Protein AF-A0A972DSK7-F1 (afdb_monomer)

Structure (mmCIF, N/CA/C/O backbone):
data_AF-A0A972DSK7-F1
#
_entry.id   AF-A0A972DSK7-F1
#
loop_
_atom_site.group_PDB
_atom_site.id
_atom_site.type_symbol
_atom_site.label_atom_id
_atom_site.label_alt_id
_atom_site.label_comp_id
_atom_site.label_asym_id
_atom_site.label_entity_id
_atom_site.label_seq_id
_atom_site.pdbx_PDB_ins_code
_atom_site.Cartn_x
_atom_site.Cartn_y
_atom_site.Cartn_z
_atom_site.occupancy
_atom_site.B_iso_or_equiv
_atom_site.auth_seq_id
_atom_site.auth_comp_id
_atom_site.auth_asym_id
_atom_site.auth_atom_id
_atom_site.pdbx_PDB_model_num
ATOM 1 N N . HIS A 1 1 ? 30.046 -10.343 -6.460 1.00 49.72 1 HIS A N 1
ATOM 2 C CA . HIS A 1 1 ? 28.704 -9.731 -6.391 1.00 49.72 1 HIS A CA 1
ATOM 3 C C . HIS A 1 1 ? 28.428 -9.080 -7.738 1.00 49.72 1 HIS A C 1
ATOM 5 O O . HIS A 1 1 ? 29.176 -8.184 -8.114 1.00 49.72 1 HIS A O 1
ATOM 11 N N . ALA A 1 2 ? 27.423 -9.546 -8.483 1.00 57.59 2 ALA A N 1
ATOM 12 C CA . ALA A 1 2 ? 27.116 -9.082 -9.843 1.00 57.59 2 ALA A CA 1
ATOM 13 C C . ALA A 1 2 ? 27.020 -7.547 -9.968 1.00 57.59 2 ALA A C 1
ATOM 15 O O . ALA A 1 2 ? 27.530 -6.970 -10.921 1.00 57.59 2 ALA A O 1
ATOM 16 N N . GLY A 1 3 ? 26.475 -6.870 -8.948 1.00 61.34 3 GLY A N 1
ATOM 17 C CA . GLY A 1 3 ? 26.401 -5.401 -8.910 1.00 61.34 3 GLY A CA 1
ATOM 18 C C . GLY A 1 3 ? 27.746 -4.663 -9.021 1.00 61.34 3 GLY A C 1
ATOM 19 O O . GLY A 1 3 ? 27.781 -3.555 -9.540 1.00 61.34 3 GLY A O 1
ATOM 20 N N . THR A 1 4 ? 28.875 -5.263 -8.619 1.00 62.03 4 THR A N 1
ATOM 21 C CA . THR A 1 4 ? 30.201 -4.636 -8.796 1.00 62.03 4 THR A CA 1
ATOM 22 C C . THR A 1 4 ? 30.600 -4.560 -10.271 1.00 62.03 4 THR A C 1
ATOM 24 O O . THR A 1 4 ? 31.231 -3.587 -10.669 1.00 62.03 4 THR A O 1
ATOM 27 N N . LEU A 1 5 ? 30.204 -5.546 -11.086 1.00 64.88 5 LEU A N 1
ATOM 28 C CA . LEU A 1 5 ? 30.505 -5.581 -12.522 1.00 64.88 5 LEU A CA 1
ATOM 29 C C . LEU A 1 5 ? 29.736 -4.507 -13.296 1.00 64.88 5 LEU A C 1
ATOM 31 O O . LEU A 1 5 ? 30.242 -3.991 -14.284 1.00 64.88 5 LEU A O 1
ATOM 35 N N . THR A 1 6 ? 28.541 -4.145 -12.829 1.00 68.75 6 THR A N 1
ATOM 36 C CA . THR A 1 6 ? 27.709 -3.106 -13.451 1.00 68.75 6 THR A CA 1
ATOM 37 C C . THR A 1 6 ? 27.784 -1.758 -12.730 1.00 68.75 6 THR A C 1
ATOM 39 O O . THR A 1 6 ? 27.100 -0.818 -13.120 1.00 68.75 6 THR A O 1
ATOM 42 N N . GLY A 1 7 ? 28.603 -1.638 -11.677 1.00 75.50 7 GLY A N 1
ATOM 43 C CA . GLY A 1 7 ? 28.741 -0.411 -10.885 1.00 75.50 7 GLY A CA 1
ATOM 44 C C . GLY A 1 7 ? 27.489 -0.029 -10.085 1.00 75.50 7 GLY A C 1
ATOM 45 O O . GLY A 1 7 ? 27.352 1.126 -9.685 1.00 75.50 7 GLY A O 1
ATOM 46 N N . ARG A 1 8 ? 26.574 -0.977 -9.846 1.00 83.06 8 ARG A N 1
ATOM 47 C CA . ARG A 1 8 ? 25.266 -0.736 -9.224 1.00 83.06 8 ARG A CA 1
ATOM 48 C C . ARG A 1 8 ? 25.132 -1.346 -7.837 1.00 83.06 8 ARG A C 1
ATOM 50 O O . ARG A 1 8 ? 25.719 -2.373 -7.495 1.00 83.06 8 ARG A O 1
ATOM 57 N N . SER A 1 9 ? 24.300 -0.704 -7.023 1.00 83.00 9 SER A N 1
ATOM 58 C CA . SER A 1 9 ? 23.981 -1.129 -5.661 1.00 83.00 9 SER A CA 1
ATOM 59 C C . SER A 1 9 ? 22.572 -1.710 -5.630 1.00 83.00 9 SER A C 1
ATOM 61 O O . SER A 1 9 ? 21.598 -0.965 -5.656 1.00 83.00 9 SER A O 1
ATOM 63 N N . HIS A 1 10 ? 22.470 -3.039 -5.555 1.00 84.00 10 HIS A N 1
ATOM 64 C CA . HIS A 1 10 ? 21.186 -3.748 -5.597 1.00 84.00 10 HIS A CA 1
ATOM 65 C C . HIS A 1 10 ? 20.206 -3.266 -4.513 1.00 84.00 10 HIS A C 1
ATOM 67 O O . HIS A 1 10 ? 19.062 -2.953 -4.819 1.00 84.00 10 HIS A O 1
ATOM 73 N N . SER A 1 11 ? 20.676 -3.083 -3.275 1.00 88.00 11 SER A N 1
ATOM 74 C CA . SER A 1 11 ? 19.849 -2.558 -2.179 1.00 88.00 11 SER A CA 1
ATOM 75 C C . SER A 1 11 ? 19.320 -1.142 -2.435 1.00 88.00 11 SER A C 1
ATOM 77 O O . SER A 1 11 ? 18.182 -0.841 -2.093 1.00 88.00 11 SER A O 1
ATOM 79 N N . ARG A 1 12 ? 20.110 -0.266 -3.073 1.00 91.38 12 ARG A N 1
ATOM 80 C CA . ARG A 1 12 ? 19.652 1.084 -3.444 1.00 91.38 12 ARG A CA 1
ATOM 81 C C . ARG A 1 12 ? 18.672 1.066 -4.614 1.00 91.38 12 ARG A C 1
ATOM 83 O O . ARG A 1 12 ? 17.766 1.888 -4.647 1.00 91.38 12 ARG A O 1
ATOM 90 N N . ALA A 1 13 ? 18.827 0.129 -5.547 1.00 92.44 13 ALA A N 1
ATOM 91 C CA . ALA A 1 13 ? 17.866 -0.077 -6.627 1.00 92.44 13 ALA A CA 1
ATOM 92 C C . ALA A 1 13 ? 16.514 -0.569 -6.087 1.00 92.44 13 ALA A C 1
ATOM 94 O O . ALA A 1 13 ? 15.471 -0.046 -6.471 1.00 92.44 13 ALA A O 1
ATOM 95 N N . GLN A 1 14 ? 16.538 -1.532 -5.156 1.00 93.19 14 GLN A N 1
ATOM 96 C CA . GLN A 1 14 ? 15.344 -2.010 -4.453 1.00 93.19 14 GLN A CA 1
ATOM 97 C C . GLN A 1 14 ? 14.635 -0.861 -3.741 1.00 93.19 14 GLN A C 1
ATOM 99 O O . GLN A 1 14 ? 13.432 -0.694 -3.916 1.00 93.19 14 GLN A O 1
ATOM 104 N N . LEU A 1 15 ? 15.389 -0.039 -3.004 1.00 92.81 15 LEU A N 1
ATOM 105 C CA . LEU A 1 15 ? 14.838 1.120 -2.310 1.00 92.81 15 LEU A CA 1
ATOM 106 C C . LEU A 1 15 ? 14.236 2.144 -3.285 1.00 92.81 15 LEU A C 1
ATOM 108 O O . LEU A 1 15 ? 13.128 2.604 -3.052 1.00 92.81 15 LEU A O 1
ATOM 112 N N . GLY A 1 16 ? 14.900 2.429 -4.411 1.00 94.31 16 GLY A N 1
ATOM 113 C CA . GLY A 1 16 ? 14.377 3.348 -5.427 1.00 94.31 16 GLY A CA 1
ATOM 114 C C . GLY A 1 16 ? 13.043 2.895 -6.032 1.00 94.31 16 GLY A C 1
ATOM 115 O O . GLY A 1 16 ? 12.134 3.709 -6.184 1.00 94.31 16 GLY A O 1
ATOM 116 N N . PHE A 1 17 ? 12.882 1.600 -6.336 1.00 95.62 17 PHE A N 1
ATOM 117 C CA . PHE A 1 17 ? 11.584 1.074 -6.778 1.00 95.62 17 PHE A CA 1
ATOM 118 C C . PHE A 1 17 ? 10.546 1.055 -5.653 1.00 95.62 17 PHE A C 1
ATOM 120 O O . PHE A 1 17 ? 9.409 1.448 -5.901 1.00 95.62 17 PHE A O 1
ATOM 127 N N . ALA A 1 18 ? 10.917 0.628 -4.441 1.00 94.31 18 ALA A N 1
ATOM 128 C CA . ALA A 1 18 ? 10.025 0.634 -3.280 1.00 94.31 18 ALA A CA 1
ATOM 129 C C . ALA A 1 18 ? 9.440 2.032 -3.056 1.00 94.31 18 ALA A C 1
ATOM 131 O O . ALA A 1 18 ? 8.224 2.202 -3.019 1.00 94.31 18 ALA A O 1
ATOM 132 N N . ARG A 1 19 ? 10.311 3.043 -3.049 1.00 93.19 19 ARG A N 1
ATOM 133 C CA . ARG A 1 19 ? 9.940 4.440 -2.874 1.00 93.19 19 ARG A CA 1
ATOM 134 C C . ARG A 1 19 ? 9.023 4.961 -3.971 1.00 93.19 19 ARG A C 1
ATOM 136 O O . ARG A 1 19 ? 8.022 5.608 -3.688 1.00 93.19 19 ARG A O 1
ATOM 143 N N . LEU A 1 20 ? 9.340 4.649 -5.227 1.00 94.69 20 LEU A N 1
ATOM 144 C CA . LEU A 1 20 ? 8.497 5.007 -6.365 1.00 94.69 20 LEU A CA 1
ATOM 145 C C . LEU A 1 20 ? 7.093 4.390 -6.250 1.00 94.69 20 LEU A C 1
ATOM 147 O O . LEU A 1 20 ? 6.109 5.048 -6.575 1.00 94.69 20 LEU A O 1
ATOM 151 N N . VAL A 1 21 ? 6.990 3.136 -5.803 1.00 95.25 21 VAL A N 1
ATOM 152 C CA . VAL A 1 21 ? 5.701 2.456 -5.596 1.00 95.25 21 VAL A CA 1
ATOM 153 C C . VAL A 1 21 ? 4.930 3.077 -4.427 1.00 95.25 21 VAL A C 1
ATOM 155 O O . VAL A 1 21 ? 3.733 3.331 -4.567 1.00 95.25 21 VAL A O 1
ATOM 158 N N . GLU A 1 22 ? 5.603 3.370 -3.313 1.00 93.25 22 GLU A N 1
ATOM 159 C CA . GLU A 1 22 ? 5.017 4.047 -2.148 1.00 93.25 22 GLU A CA 1
ATOM 160 C C . GLU A 1 22 ? 4.452 5.422 -2.522 1.00 93.25 22 GLU A C 1
ATOM 162 O O . GLU A 1 22 ? 3.292 5.704 -2.224 1.00 93.25 22 GLU A O 1
ATOM 167 N N . ASP A 1 23 ? 5.217 6.241 -3.253 1.00 91.88 23 ASP A N 1
ATOM 168 C CA . ASP A 1 23 ? 4.775 7.571 -3.690 1.00 91.88 23 ASP A CA 1
ATOM 169 C C . ASP A 1 23 ? 3.612 7.530 -4.692 1.00 91.88 23 ASP A C 1
ATOM 171 O O . ASP A 1 23 ? 2.922 8.528 -4.896 1.00 91.88 23 ASP A O 1
ATOM 175 N N . LEU A 1 24 ? 3.397 6.389 -5.349 1.00 93.44 24 LEU A N 1
ATOM 176 C CA . LEU A 1 24 ? 2.233 6.152 -6.200 1.00 93.44 24 LEU A CA 1
ATOM 177 C C . LEU A 1 24 ? 0.995 5.702 -5.406 1.00 93.44 24 LEU A C 1
ATOM 179 O O . LEU A 1 24 ? -0.043 5.430 -6.014 1.00 93.44 24 LEU A O 1
ATOM 183 N N . GLY A 1 25 ? 1.080 5.603 -4.074 1.00 93.56 25 GLY A N 1
ATOM 184 C CA . GLY A 1 25 ? -0.002 5.125 -3.210 1.00 93.56 25 GLY A CA 1
ATOM 185 C C . GLY A 1 25 ? -0.277 3.625 -3.366 1.00 93.56 25 GLY A C 1
ATOM 186 O O . GLY A 1 25 ? -1.419 3.175 -3.211 1.00 93.56 25 GLY A O 1
ATOM 187 N N . LEU A 1 26 ? 0.746 2.857 -3.746 1.00 95.12 26 LEU A N 1
ATOM 188 C CA . LEU A 1 26 ? 0.685 1.417 -3.980 1.00 95.12 26 LEU A CA 1
ATOM 189 C C . LEU A 1 26 ? 1.507 0.660 -2.927 1.00 95.12 26 LEU A C 1
ATOM 191 O O . LEU A 1 26 ? 2.359 1.223 -2.249 1.00 95.12 26 LEU A O 1
ATOM 195 N N . GLN A 1 27 ? 1.251 -0.642 -2.809 1.00 93.69 27 GLN A N 1
ATOM 196 C CA . GLN A 1 27 ? 2.003 -1.553 -1.944 1.00 93.69 27 GLN A CA 1
ATOM 197 C C . GLN A 1 27 ? 2.653 -2.647 -2.787 1.00 93.69 27 GLN A C 1
ATOM 199 O O . GLN A 1 27 ? 2.167 -2.982 -3.872 1.00 93.69 27 GLN A O 1
ATOM 204 N N . PHE A 1 28 ? 3.737 -3.211 -2.272 1.00 95.44 28 PHE A N 1
ATOM 205 C CA . PHE A 1 28 ? 4.497 -4.276 -2.909 1.00 95.44 28 PHE A CA 1
ATOM 206 C C . PHE A 1 28 ? 4.902 -5.324 -1.873 1.00 95.44 28 PHE A C 1
ATOM 208 O O . PHE A 1 28 ? 4.978 -5.032 -0.682 1.00 95.44 28 PHE A O 1
ATOM 215 N N . ASP A 1 29 ? 5.217 -6.519 -2.361 1.00 95.75 29 ASP A N 1
ATOM 216 C CA . ASP A 1 29 ? 5.905 -7.554 -1.597 1.00 95.75 29 ASP A CA 1
ATOM 217 C C . ASP A 1 29 ? 7.287 -7.788 -2.213 1.00 95.75 29 ASP A C 1
ATOM 219 O O . ASP A 1 29 ? 7.484 -7.604 -3.417 1.00 95.75 29 ASP A O 1
ATOM 223 N N . MET A 1 30 ? 8.247 -8.219 -1.396 1.00 95.25 30 MET A N 1
ATOM 224 C CA . MET A 1 30 ? 9.543 -8.686 -1.888 1.00 95.25 30 MET A CA 1
ATOM 225 C C . MET A 1 30 ? 9.510 -10.203 -2.044 1.00 95.25 30 MET A C 1
ATOM 227 O O . MET A 1 30 ? 9.147 -10.912 -1.105 1.00 95.25 30 MET A O 1
ATOM 231 N N . LEU A 1 31 ? 9.914 -10.688 -3.216 1.00 95.00 31 LEU A N 1
ATOM 232 C CA . LEU A 1 31 ? 10.009 -12.115 -3.509 1.00 95.00 31 LEU A CA 1
ATOM 233 C C . LEU A 1 31 ? 11.472 -12.550 -3.580 1.00 95.00 31 LEU A C 1
ATOM 235 O O . LEU A 1 31 ? 12.307 -11.832 -4.132 1.00 95.00 31 LEU A O 1
ATOM 239 N N . SER A 1 32 ? 11.773 -13.729 -3.036 1.00 93.56 32 SER A N 1
ATOM 240 C CA . SER A 1 32 ? 13.047 -14.409 -3.287 1.00 93.56 32 SER A CA 1
ATOM 241 C C . SER A 1 32 ? 13.016 -15.164 -4.618 1.00 93.56 32 SER A C 1
ATOM 243 O O . SER A 1 32 ? 11.944 -15.477 -5.145 1.00 93.56 32 SER A O 1
ATOM 245 N N . TYR A 1 33 ? 14.197 -15.505 -5.133 1.00 90.12 33 TYR A N 1
ATOM 246 C CA . TYR A 1 33 ? 14.364 -16.309 -6.346 1.00 90.12 33 TYR A CA 1
ATOM 247 C C . TYR A 1 33 ? 13.587 -17.632 -6.254 1.00 90.12 33 TYR A C 1
ATOM 249 O O . TYR A 1 33 ? 12.831 -17.981 -7.156 1.00 90.12 33 TYR A O 1
ATOM 257 N N . GLU A 1 34 ? 13.662 -18.317 -5.108 1.00 93.88 34 GLU A N 1
ATOM 258 C CA . GLU A 1 34 ? 12.965 -19.586 -4.878 1.00 93.88 34 GLU A CA 1
ATOM 259 C C . GLU A 1 34 ? 11.441 -19.417 -4.901 1.00 93.88 34 GLU A C 1
ATOM 261 O O . GLU A 1 34 ? 10.723 -20.302 -5.361 1.00 93.88 34 GLU A O 1
ATOM 266 N N . GLN A 1 35 ? 10.915 -18.288 -4.413 1.00 96.56 35 GLN A N 1
ATOM 267 C CA . GLN A 1 35 ? 9.477 -18.015 -4.477 1.00 9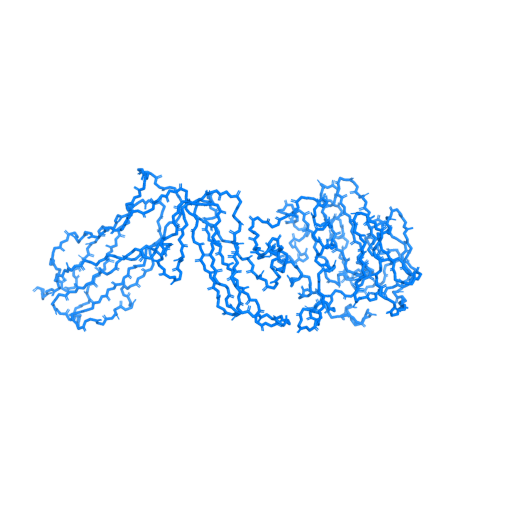6.56 35 GLN A CA 1
ATOM 268 C C . GLN A 1 35 ? 9.017 -17.765 -5.917 1.00 96.56 35 GLN A C 1
ATOM 270 O O . GLN A 1 35 ? 7.914 -18.179 -6.283 1.00 96.56 35 GLN A O 1
ATOM 275 N N . ILE A 1 36 ? 9.850 -17.115 -6.734 1.00 95.94 36 ILE A N 1
ATOM 276 C CA . ILE A 1 36 ? 9.580 -16.928 -8.163 1.00 95.94 36 ILE A CA 1
ATOM 277 C C . ILE A 1 36 ? 9.548 -18.288 -8.870 1.00 95.94 36 ILE A C 1
ATOM 279 O O . ILE A 1 36 ? 8.555 -18.596 -9.527 1.00 95.94 36 ILE A O 1
ATOM 283 N N . GLU A 1 37 ? 10.556 -19.135 -8.649 1.00 94.00 37 GLU A N 1
ATOM 284 C CA . GLU A 1 37 ? 10.632 -20.494 -9.210 1.00 94.00 37 GLU A CA 1
ATOM 285 C C . GLU A 1 37 ? 9.464 -21.393 -8.760 1.00 94.00 37 GLU A C 1
ATOM 287 O O . GLU A 1 37 ? 9.014 -22.265 -9.498 1.00 94.00 37 GLU A O 1
ATOM 292 N N . GLN A 1 38 ? 8.911 -21.155 -7.566 1.00 95.31 38 GLN A N 1
ATOM 293 C CA . GLN A 1 38 ? 7.720 -21.844 -7.047 1.00 95.31 38 GLN A CA 1
ATOM 294 C C . GLN A 1 38 ? 6.389 -21.277 -7.579 1.00 95.31 38 GLN A C 1
ATOM 296 O O . GLN A 1 38 ? 5.320 -21.641 -7.081 1.00 95.31 38 GLN A O 1
ATOM 301 N N . GLY A 1 39 ? 6.420 -20.369 -8.558 1.00 93.38 39 GLY A N 1
ATOM 302 C CA . GLY A 1 39 ? 5.227 -19.833 -9.216 1.00 93.38 39 GLY A CA 1
ATOM 303 C C . GLY A 1 39 ? 4.464 -18.784 -8.403 1.00 93.38 39 GLY A C 1
ATOM 304 O O . GLY A 1 39 ? 3.305 -18.487 -8.706 1.00 93.38 39 GLY A O 1
ATOM 305 N N . GLN A 1 40 ? 5.075 -18.181 -7.373 1.00 96.94 40 GLN A N 1
ATOM 306 C CA . GLN A 1 40 ? 4.382 -17.176 -6.553 1.00 96.94 40 GLN A CA 1
ATOM 307 C C . GLN A 1 40 ? 4.041 -15.888 -7.316 1.00 96.94 40 GLN A C 1
ATOM 309 O O . GLN A 1 40 ? 3.156 -15.150 -6.875 1.00 96.94 40 GLN A O 1
ATOM 314 N N . LEU A 1 41 ? 4.649 -15.658 -8.488 1.00 96.81 41 LEU A N 1
ATOM 315 C CA . LEU A 1 41 ? 4.297 -14.557 -9.392 1.00 96.81 41 LEU A CA 1
ATOM 316 C C . LEU A 1 41 ? 2.813 -14.554 -9.793 1.00 96.81 41 LEU A C 1
ATOM 318 O O . LEU A 1 41 ? 2.257 -13.483 -10.017 1.00 96.81 41 LEU A O 1
ATOM 322 N N . GLY A 1 42 ? 2.134 -15.708 -9.791 1.00 95.50 42 GLY A N 1
ATOM 323 C CA . GLY A 1 42 ? 0.703 -15.801 -10.115 1.00 95.50 42 GLY A CA 1
ATOM 324 C C . GLY A 1 42 ? -0.233 -15.030 -9.170 1.00 95.50 42 GLY A C 1
ATOM 325 O O . GLY A 1 42 ? -1.402 -14.833 -9.494 1.00 95.50 42 GLY A O 1
ATOM 326 N N . LYS A 1 43 ? 0.259 -14.572 -8.010 1.00 95.75 43 LYS A N 1
ATOM 327 C CA . LYS A 1 43 ? -0.487 -13.710 -7.074 1.00 95.75 43 LYS A CA 1
ATOM 328 C C . LYS A 1 43 ? -0.454 -12.228 -7.466 1.00 95.75 43 LYS A C 1
ATOM 330 O O . LYS A 1 43 ? -1.219 -11.436 -6.917 1.00 95.75 43 LYS A O 1
ATOM 335 N N . TYR A 1 44 ? 0.430 -11.847 -8.385 1.00 97.81 44 TYR A N 1
ATOM 336 C CA . TYR A 1 44 ? 0.737 -10.460 -8.712 1.00 97.81 44 TYR A CA 1
ATOM 337 C C . TYR A 1 44 ? 0.340 -10.127 -10.150 1.00 97.81 44 TYR A C 1
ATOM 339 O O . TYR A 1 44 ? 0.097 -10.994 -10.982 1.00 97.81 44 TYR A O 1
ATOM 347 N N . LYS A 1 45 ? 0.260 -8.828 -10.443 1.00 98.19 45 LYS A N 1
ATOM 348 C CA . LYS A 1 45 ? 0.049 -8.309 -11.805 1.00 98.19 45 LYS A CA 1
ATOM 349 C C . LYS A 1 45 ? 1.311 -7.711 -12.418 1.00 98.19 45 LYS A C 1
ATOM 351 O O . LYS A 1 45 ? 1.400 -7.612 -13.638 1.00 98.19 45 LYS A O 1
ATOM 356 N N . ALA A 1 46 ? 2.268 -7.311 -11.583 1.00 98.50 46 ALA A N 1
ATOM 357 C CA . ALA A 1 46 ? 3.536 -6.756 -12.022 1.00 98.50 46 ALA A CA 1
ATOM 358 C C . ALA A 1 46 ? 4.700 -7.271 -11.166 1.00 98.50 46 ALA A C 1
ATOM 360 O O . ALA A 1 46 ? 4.530 -7.499 -9.970 1.00 98.50 46 ALA A O 1
ATOM 361 N N . LEU A 1 47 ? 5.867 -7.405 -11.792 1.00 98.44 47 LEU A N 1
ATOM 362 C CA . LEU A 1 47 ? 7.157 -7.701 -11.179 1.00 98.44 47 LEU A CA 1
ATOM 363 C C . LEU A 1 47 ? 8.120 -6.550 -11.488 1.00 98.44 47 LEU A C 1
ATOM 365 O O . LEU A 1 47 ? 8.309 -6.188 -12.650 1.00 98.44 47 LEU A O 1
ATOM 369 N N . LEU A 1 48 ? 8.745 -5.993 -10.453 1.00 97.94 48 LEU A N 1
ATOM 370 C CA . LEU A 1 48 ? 9.815 -5.007 -10.586 1.00 97.94 48 LEU A CA 1
ATOM 371 C C . LEU A 1 48 ? 11.157 -5.700 -10.333 1.00 97.94 48 LEU A C 1
ATOM 373 O O . LEU A 1 48 ? 11.307 -6.404 -9.338 1.00 97.94 48 LEU A O 1
ATOM 377 N N . MET A 1 49 ? 12.125 -5.495 -11.223 1.00 96.44 49 MET A N 1
ATOM 378 C CA . MET A 1 49 ? 13.439 -6.142 -11.215 1.00 96.44 49 MET A CA 1
ATOM 379 C C . MET A 1 49 ? 14.552 -5.104 -10.960 1.00 96.44 49 MET A C 1
ATOM 381 O O . MET A 1 49 ? 15.225 -4.680 -11.905 1.00 96.44 49 MET A O 1
ATOM 385 N N . PRO A 1 50 ? 14.737 -4.641 -9.704 1.00 93.88 50 PRO A N 1
ATOM 386 C CA . PRO A 1 50 ? 15.783 -3.686 -9.329 1.00 93.88 50 PRO A CA 1
ATOM 387 C C . PRO A 1 50 ? 17.179 -4.276 -9.525 1.00 93.88 50 PRO A C 1
ATOM 389 O O . PRO A 1 50 ? 17.619 -5.108 -8.731 1.00 93.88 50 PRO A O 1
ATOM 392 N N . ALA A 1 51 ? 17.925 -3.807 -10.524 1.00 92.38 51 ALA A N 1
ATOM 393 C CA . ALA A 1 51 ? 19.301 -4.231 -10.774 1.00 92.38 51 ALA A CA 1
ATOM 394 C C . ALA A 1 51 ? 19.480 -5.767 -10.793 1.00 92.38 51 ALA A C 1
ATOM 396 O O . ALA A 1 51 ? 20.500 -6.278 -10.319 1.00 92.38 51 ALA A O 1
ATOM 397 N N . SER A 1 52 ? 18.485 -6.503 -11.302 1.00 91.56 52 SER A N 1
ATOM 398 C CA . SER A 1 52 ? 18.483 -7.972 -11.379 1.00 91.56 52 SER A CA 1
ATOM 399 C C . SER A 1 52 ? 19.344 -8.462 -12.546 1.00 91.56 52 SER A C 1
ATOM 401 O O . SER A 1 52 ? 18.851 -8.959 -13.557 1.00 91.56 52 SER A O 1
ATOM 403 N N . THR A 1 53 ? 20.656 -8.261 -12.435 1.00 89.31 53 THR A N 1
ATOM 404 C CA . THR A 1 53 ? 21.615 -8.564 -13.506 1.00 89.31 53 THR A CA 1
ATOM 405 C C . THR A 1 53 ? 21.968 -10.044 -13.600 1.00 89.31 53 THR A C 1
ATOM 407 O O . THR A 1 53 ? 22.309 -10.495 -14.687 1.00 89.31 53 THR A O 1
ATOM 410 N N . ALA A 1 54 ? 21.875 -10.790 -12.497 1.00 90.69 54 ALA A N 1
ATOM 411 C CA . ALA A 1 54 ? 22.039 -12.241 -12.460 1.00 90.69 54 ALA A CA 1
ATOM 412 C C . ALA A 1 54 ? 20.680 -12.908 -12.227 1.00 90.69 54 ALA A C 1
ATOM 414 O O . ALA A 1 54 ? 20.000 -12.549 -11.266 1.00 90.69 54 ALA A O 1
ATOM 415 N N . VAL A 1 55 ? 20.300 -13.831 -13.112 1.00 92.12 55 VAL A N 1
ATOM 416 C CA . VAL A 1 55 ? 19.009 -14.541 -13.104 1.00 92.12 55 VAL A CA 1
ATOM 417 C C . VAL A 1 55 ? 19.273 -16.017 -13.408 1.00 92.12 55 VAL A C 1
ATOM 419 O O . VAL A 1 55 ? 20.070 -16.323 -14.296 1.00 92.12 55 VAL A O 1
ATOM 422 N N . SER A 1 56 ? 18.637 -16.939 -12.681 1.00 93.12 56 SER A N 1
ATOM 423 C CA . SER A 1 56 ? 18.772 -18.378 -12.965 1.00 93.12 56 SER A CA 1
ATOM 424 C C . SER A 1 56 ? 17.958 -18.768 -14.214 1.00 93.12 56 SER A C 1
ATOM 426 O O . SER A 1 56 ? 16.964 -18.111 -14.532 1.00 93.12 56 SER A O 1
ATOM 428 N N . PRO A 1 57 ? 18.297 -19.853 -14.934 1.00 93.25 57 PRO A N 1
ATOM 429 C CA . PRO A 1 57 ? 17.450 -20.338 -16.026 1.00 93.25 57 PRO A CA 1
ATOM 430 C C . PRO A 1 57 ? 16.010 -20.660 -15.589 1.00 93.25 57 PRO A C 1
ATOM 432 O O . PRO A 1 57 ? 15.074 -20.411 -16.345 1.00 93.25 57 PRO A O 1
ATOM 435 N N . ALA A 1 58 ? 15.827 -21.178 -14.369 1.00 94.81 58 ALA A N 1
ATOM 436 C CA . ALA A 1 58 ? 14.509 -21.494 -13.821 1.00 94.81 58 ALA A CA 1
ATOM 437 C C . ALA A 1 58 ? 13.709 -20.225 -13.482 1.00 94.81 58 ALA A C 1
ATOM 439 O O . ALA A 1 58 ? 12.524 -20.138 -13.799 1.00 94.81 58 ALA A O 1
ATOM 440 N N . GLU A 1 59 ? 14.363 -19.214 -12.907 1.00 95.75 59 GLU A N 1
ATOM 441 C CA . GLU A 1 59 ? 13.765 -17.903 -12.660 1.00 95.75 59 GLU A CA 1
ATOM 442 C C . GLU A 1 59 ? 13.370 -17.224 -13.979 1.00 95.75 59 GLU A C 1
ATOM 444 O O . GLU A 1 59 ? 12.262 -16.702 -14.099 1.00 95.75 59 GLU A O 1
ATOM 449 N N . ALA A 1 60 ? 14.236 -17.276 -14.998 1.00 96.12 60 ALA A N 1
ATOM 450 C CA . ALA A 1 60 ? 13.944 -16.716 -16.313 1.00 96.12 60 ALA A CA 1
ATOM 451 C C . ALA A 1 60 ? 12.708 -17.366 -16.955 1.00 96.12 60 ALA A C 1
ATOM 453 O O . ALA A 1 60 ? 11.883 -16.655 -17.530 1.00 96.12 60 ALA A O 1
ATOM 454 N N . GLU A 1 61 ? 12.553 -18.686 -16.832 1.00 96.56 61 GLU A N 1
ATOM 455 C CA . GLU A 1 61 ? 11.372 -19.395 -17.331 1.00 96.56 61 GLU A CA 1
ATOM 456 C C . GLU A 1 61 ? 10.101 -18.990 -16.573 1.00 96.56 61 GLU A C 1
ATOM 458 O O . GLU A 1 61 ? 9.109 -18.614 -17.195 1.00 96.56 61 GLU A O 1
ATOM 463 N N . ALA A 1 62 ? 10.149 -18.931 -15.239 1.00 97.69 62 ALA A N 1
ATOM 464 C CA . ALA A 1 62 ? 9.015 -18.476 -14.431 1.00 97.69 62 ALA A CA 1
ATOM 465 C C . ALA A 1 62 ? 8.584 -17.033 -14.777 1.00 97.69 62 ALA A C 1
ATOM 467 O O . ALA A 1 62 ? 7.391 -16.718 -14.823 1.00 97.69 62 ALA A O 1
ATOM 468 N N . ILE A 1 63 ? 9.543 -16.145 -15.067 1.00 97.88 63 ILE A N 1
ATOM 469 C CA . ILE A 1 63 ? 9.271 -14.772 -15.517 1.00 97.88 63 ILE A CA 1
ATOM 470 C C . ILE A 1 63 ? 8.621 -14.766 -16.911 1.00 97.88 63 ILE A C 1
ATOM 472 O O . ILE A 1 63 ? 7.691 -13.987 -17.145 1.00 97.88 63 ILE A O 1
ATOM 476 N N . ARG A 1 64 ? 9.066 -15.629 -17.836 1.00 97.75 64 ARG A N 1
ATOM 477 C CA . ARG A 1 64 ? 8.454 -15.775 -19.170 1.00 97.75 64 ARG A CA 1
ATOM 478 C C . ARG A 1 64 ? 7.005 -16.230 -19.059 1.00 97.75 64 ARG A C 1
ATOM 480 O O . ARG A 1 64 ? 6.129 -15.552 -19.595 1.00 97.75 64 ARG A O 1
ATOM 487 N N . GLU A 1 65 ? 6.741 -17.293 -18.302 1.00 97.50 65 GLU A N 1
ATOM 488 C CA . GLU A 1 65 ? 5.385 -17.798 -18.058 1.00 97.50 65 GLU A CA 1
ATOM 489 C C . GLU A 1 65 ? 4.478 -16.718 -17.448 1.00 97.50 65 GLU A C 1
ATOM 491 O O . GLU A 1 65 ? 3.333 -16.529 -17.872 1.00 97.50 65 GLU A O 1
ATOM 496 N N . PHE A 1 66 ? 4.996 -15.948 -16.485 1.00 98.38 66 PHE A N 1
ATOM 497 C CA . PHE A 1 66 ? 4.270 -14.835 -15.880 1.00 98.38 66 PHE A CA 1
ATOM 498 C C . PHE A 1 66 ? 3.860 -13.776 -16.914 1.00 98.38 66 PHE A C 1
ATOM 500 O O . PHE A 1 66 ? 2.690 -13.381 -16.962 1.00 98.38 66 PHE A O 1
ATOM 507 N N . VAL A 1 67 ? 4.776 -13.351 -17.786 1.00 98.31 67 VAL A N 1
ATOM 508 C CA . VAL A 1 67 ? 4.471 -12.386 -18.854 1.00 98.31 67 VAL A CA 1
ATOM 509 C C . VAL A 1 67 ? 3.489 -12.974 -19.869 1.00 98.31 67 VAL A C 1
ATOM 511 O O . VAL A 1 67 ? 2.497 -12.329 -20.216 1.00 98.31 67 VAL A O 1
ATOM 514 N N . GLU A 1 68 ? 3.681 -14.220 -20.298 1.00 96.88 68 GLU A N 1
ATOM 515 C CA . GLU A 1 68 ? 2.761 -14.910 -21.210 1.00 96.88 68 GLU A CA 1
ATOM 516 C C . GLU A 1 68 ? 1.347 -15.043 -20.633 1.00 96.88 68 GLU A C 1
ATOM 518 O O . GLU A 1 68 ? 0.353 -14.958 -21.367 1.00 96.88 68 GLU A O 1
ATOM 523 N N . SER A 1 69 ? 1.239 -15.180 -19.309 1.00 96.19 69 SER A N 1
ATOM 524 C CA . SER A 1 69 ? -0.037 -15.225 -18.603 1.00 96.19 69 SER A CA 1
ATOM 525 C C . SER A 1 69 ? -0.782 -13.883 -18.593 1.00 96.19 69 SER A C 1
ATOM 527 O O . SER A 1 69 ? -2.009 -13.889 -18.475 1.00 96.19 69 SER A O 1
ATOM 529 N N . GLY A 1 70 ? -0.090 -12.763 -18.837 1.00 97.94 70 GLY A N 1
ATOM 530 C CA . GLY A 1 70 ? -0.645 -11.405 -18.827 1.00 97.94 70 GLY A CA 1
ATOM 531 C C . GLY A 1 70 ? 0.048 -10.438 -17.861 1.00 97.94 70 GLY A C 1
ATOM 532 O O . GLY A 1 70 ? -0.420 -9.311 -17.709 1.00 97.94 70 GLY A O 1
ATOM 533 N N . GLY A 1 71 ? 1.127 -10.866 -17.199 1.00 98.56 71 GLY A N 1
ATOM 534 C CA . GLY A 1 71 ? 1.885 -10.051 -16.253 1.00 98.56 71 GLY A CA 1
ATOM 535 C C . GLY A 1 71 ? 2.691 -8.923 -16.904 1.00 98.56 71 GLY A C 1
ATOM 536 O O . GLY A 1 71 ? 2.989 -8.942 -18.100 1.00 98.56 71 GLY A O 1
ATOM 537 N N . LEU A 1 72 ? 3.057 -7.934 -16.091 1.00 98.81 72 LEU A N 1
ATOM 538 C CA . LEU A 1 72 ? 3.979 -6.853 -16.444 1.00 98.81 72 LEU A CA 1
ATOM 539 C C . LEU A 1 72 ? 5.327 -7.059 -15.748 1.00 98.81 72 LEU A C 1
ATOM 541 O O . LEU A 1 72 ? 5.367 -7.183 -14.531 1.00 98.81 72 LEU A O 1
ATOM 545 N N . VAL A 1 73 ? 6.438 -7.018 -16.476 1.00 98.62 73 VAL A N 1
ATOM 546 C CA . VAL A 1 73 ? 7.782 -7.036 -15.878 1.00 98.62 73 VAL A CA 1
ATOM 547 C C . VAL A 1 73 ? 8.503 -5.734 -16.204 1.00 98.62 73 VAL A C 1
ATOM 549 O O . VAL A 1 73 ? 8.618 -5.370 -17.371 1.00 98.62 73 VAL A O 1
ATOM 552 N N . ILE A 1 74 ? 9.004 -5.030 -15.189 1.00 98.50 74 ILE A N 1
ATOM 553 C CA . ILE A 1 74 ? 9.791 -3.802 -15.356 1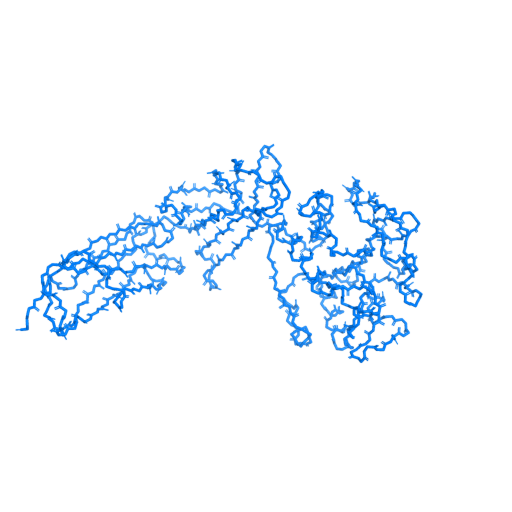.00 98.50 74 ILE A CA 1
ATOM 554 C C . ILE A 1 74 ? 11.184 -4.025 -14.778 1.00 98.50 74 ILE A C 1
ATOM 556 O O . ILE A 1 74 ? 11.330 -4.249 -13.581 1.00 98.50 74 ILE A O 1
ATOM 560 N N . ALA A 1 75 ? 12.207 -3.901 -15.613 1.00 97.12 75 ALA A N 1
ATOM 561 C CA . ALA A 1 75 ? 13.601 -3.862 -15.198 1.00 97.12 75 ALA A CA 1
ATOM 562 C C . ALA A 1 75 ? 14.168 -2.457 -15.392 1.00 97.12 75 ALA A C 1
ATOM 564 O O . ALA A 1 75 ? 13.831 -1.752 -16.345 1.00 97.12 75 ALA A O 1
ATOM 565 N N . ASP A 1 76 ? 15.059 -2.042 -14.501 1.00 93.75 76 ASP A N 1
ATOM 566 C CA . ASP A 1 76 ? 15.719 -0.744 -14.614 1.00 93.75 76 ASP A CA 1
ATOM 567 C C . ASP A 1 76 ? 16.936 -0.793 -15.560 1.00 93.75 76 ASP A C 1
ATOM 569 O O . ASP A 1 76 ? 17.076 0.072 -16.427 1.00 93.75 76 ASP A O 1
ATOM 573 N N . T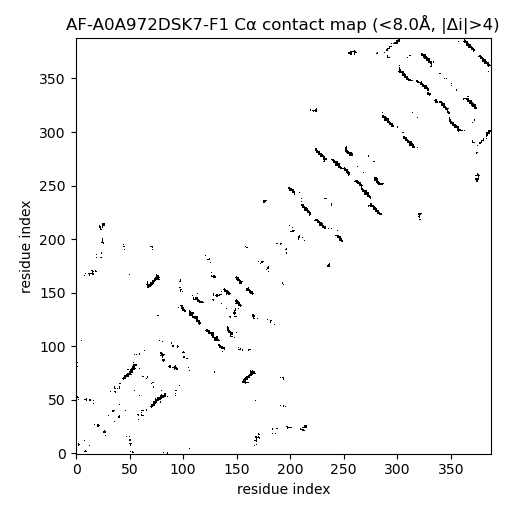HR A 1 77 ? 17.766 -1.842 -15.476 1.00 88.94 77 THR A N 1
ATOM 574 C CA . THR A 1 77 ? 18.964 -2.041 -16.312 1.00 88.94 77 THR A CA 1
ATOM 575 C C . THR A 1 77 ? 19.236 -3.515 -16.615 1.00 88.94 77 THR A C 1
ATOM 577 O O . THR A 1 77 ? 19.221 -4.317 -15.684 1.00 88.94 77 THR A O 1
ATOM 580 N N . ALA A 1 78 ? 19.588 -3.832 -17.869 1.00 83.62 78 ALA A N 1
ATOM 581 C CA . ALA A 1 78 ? 20.199 -5.095 -18.332 1.00 83.62 78 ALA A CA 1
ATOM 582 C C . ALA A 1 78 ? 19.820 -6.365 -17.521 1.00 83.62 78 ALA A C 1
ATOM 584 O O . ALA A 1 78 ? 20.700 -6.992 -16.917 1.00 83.62 78 ALA A O 1
ATOM 585 N N . PRO A 1 79 ? 18.521 -6.721 -17.446 1.00 89.75 79 PRO A N 1
ATOM 586 C CA . PRO A 1 79 ? 18.066 -7.851 -16.641 1.00 89.75 79 PRO A CA 1
ATOM 587 C C . PRO A 1 79 ? 18.577 -9.183 -17.206 1.00 89.75 79 PRO A C 1
ATOM 589 O O . PRO A 1 79 ? 18.425 -9.452 -18.394 1.00 89.75 79 PRO A O 1
ATOM 592 N N . GLY A 1 80 ? 19.149 -10.037 -16.352 1.00 90.25 80 GLY A N 1
ATOM 593 C CA . GLY A 1 80 ? 19.574 -11.392 -16.738 1.00 90.25 80 GLY A CA 1
ATOM 594 C C . GLY A 1 80 ? 20.761 -11.466 -17.711 1.00 90.25 80 GLY A C 1
ATOM 595 O O . GLY A 1 80 ? 20.869 -12.429 -18.470 1.00 90.25 80 GLY A O 1
ATOM 596 N N . ILE A 1 81 ? 21.647 -10.464 -17.706 1.00 89.81 81 ILE A N 1
ATOM 597 C CA . ILE A 1 81 ? 22.909 -10.483 -18.469 1.00 89.81 81 ILE A CA 1
ATOM 598 C C . ILE A 1 81 ? 23.918 -11.520 -17.924 1.00 89.81 81 ILE A C 1
ATOM 600 O O . ILE A 1 81 ? 24.823 -11.953 -18.639 1.00 89.81 81 ILE A O 1
ATOM 604 N N . LEU A 1 82 ? 23.759 -11.931 -16.663 1.00 90.00 82 LEU A N 1
ATOM 605 C CA . LEU A 1 82 ? 24.527 -12.991 -16.015 1.00 90.00 82 LEU A CA 1
ATOM 606 C C . LEU A 1 82 ? 23.618 -14.163 -15.609 1.00 90.00 82 LEU A C 1
ATOM 608 O O . LEU A 1 82 ? 22.452 -13.955 -15.271 1.00 90.00 82 LEU A O 1
ATOM 612 N N . ASP A 1 83 ? 24.177 -15.373 -15.574 1.00 87.81 83 ASP A N 1
ATOM 613 C CA . ASP A 1 83 ? 23.530 -16.550 -14.978 1.00 87.81 83 ASP A CA 1
ATOM 614 C C . ASP A 1 83 ? 23.682 -16.598 -13.437 1.00 87.81 83 ASP A C 1
ATOM 616 O O . ASP A 1 83 ? 24.299 -15.726 -12.810 1.00 87.81 83 ASP A O 1
ATOM 620 N N . ASP A 1 84 ? 23.138 -17.644 -12.811 1.00 84.56 84 ASP A N 1
ATOM 621 C CA . ASP A 1 84 ? 23.217 -17.933 -11.370 1.00 84.56 84 ASP A CA 1
ATOM 622 C C . ASP A 1 84 ? 24.646 -18.225 -10.869 1.00 84.56 84 ASP A C 1
ATOM 624 O O . ASP A 1 84 ? 24.932 -18.157 -9.670 1.00 84.56 84 ASP A O 1
ATOM 628 N N . HIS A 1 85 ? 25.585 -18.463 -11.785 1.00 86.50 85 HIS A N 1
ATOM 629 C CA . HIS A 1 85 ? 27.016 -18.572 -11.518 1.00 86.50 85 HIS A CA 1
ATOM 630 C C . HIS A 1 85 ? 27.786 -17.270 -11.796 1.00 86.50 85 HIS A C 1
ATOM 632 O O . HIS A 1 85 ? 29.022 -17.264 -11.745 1.00 86.50 85 HIS A O 1
ATOM 638 N N . CYS A 1 86 ? 27.078 -16.160 -12.037 1.00 84.88 86 CYS A N 1
ATOM 639 C CA . CYS A 1 86 ? 27.633 -14.850 -12.386 1.00 84.88 86 CYS A CA 1
ATOM 640 C C . CYS A 1 86 ? 28.495 -14.865 -13.662 1.00 84.88 86 CYS A C 1
ATOM 642 O O . CYS A 1 86 ? 29.428 -14.064 -13.787 1.00 84.88 86 CYS A O 1
ATOM 644 N N . ARG A 1 87 ? 28.216 -15.772 -14.602 1.00 86.31 87 ARG A N 1
ATOM 645 C CA . ARG A 1 87 ? 28.873 -15.818 -15.911 1.00 86.31 87 ARG A CA 1
ATOM 646 C C . ARG A 1 87 ? 28.069 -15.012 -16.912 1.00 86.31 87 ARG A C 1
ATOM 648 O O . ARG A 1 87 ? 26.845 -15.025 -16.881 1.00 86.31 87 ARG A O 1
ATOM 655 N N . LEU A 1 88 ? 28.775 -14.322 -17.803 1.00 86.44 88 LEU A N 1
ATOM 656 C CA . LEU A 1 88 ? 28.146 -13.621 -18.913 1.00 86.44 88 LEU A CA 1
ATOM 657 C C . LEU A 1 88 ? 27.485 -14.638 -19.844 1.00 86.44 88 LEU A C 1
ATOM 659 O O . LEU A 1 88 ? 28.129 -15.609 -20.244 1.00 86.44 88 LEU A O 1
ATOM 663 N N . VAL A 1 89 ? 26.223 -14.397 -20.184 1.00 83.81 89 VAL A N 1
ATOM 664 C CA . VAL A 1 89 ? 25.481 -15.229 -21.133 1.00 83.81 89 VAL A CA 1
ATOM 665 C C . VAL A 1 89 ? 25.535 -14.563 -22.508 1.00 83.81 89 VAL A C 1
ATOM 667 O O . VAL A 1 89 ? 25.257 -13.370 -22.635 1.00 83.81 89 VAL A O 1
ATOM 670 N N . GLU A 1 90 ? 25.937 -15.313 -23.539 1.00 72.12 90 GLU A N 1
ATOM 671 C CA . GLU A 1 90 ? 25.876 -14.838 -24.927 1.00 72.12 90 GLU A CA 1
ATOM 672 C C . GLU A 1 90 ? 24.401 -14.730 -25.340 1.00 72.12 90 GLU A C 1
ATOM 674 O O . GLU A 1 90 ? 23.727 -15.744 -25.503 1.00 72.12 90 GLU A O 1
ATOM 679 N N . SER A 1 91 ? 23.919 -13.485 -25.460 1.00 78.06 91 SER A N 1
ATOM 680 C CA . SER A 1 91 ? 22.500 -13.093 -25.401 1.00 78.06 91 SER A CA 1
ATOM 681 C C . SER A 1 91 ? 21.885 -13.360 -24.020 1.00 78.06 91 SER A C 1
ATOM 683 O O . SER A 1 91 ? 21.692 -14.504 -23.614 1.00 78.06 91 SER A O 1
ATOM 685 N N . GLY A 1 92 ? 21.575 -12.290 -23.285 1.00 81.62 92 GLY A N 1
ATOM 686 C CA . GLY A 1 92 ? 21.031 -12.353 -21.932 1.00 81.62 92 GLY A CA 1
ATOM 687 C C . GLY A 1 92 ? 19.760 -13.197 -21.857 1.00 81.62 92 GLY A C 1
ATOM 688 O O . GLY A 1 92 ? 18.946 -13.229 -22.787 1.00 81.62 92 GLY A O 1
ATOM 689 N N . LEU A 1 93 ? 19.558 -13.863 -20.717 1.00 91.44 93 LEU A N 1
ATOM 690 C CA . LEU A 1 93 ? 18.485 -14.848 -20.533 1.00 91.44 93 LEU A CA 1
ATOM 691 C C . LEU A 1 93 ? 17.080 -14.264 -20.701 1.00 91.44 93 LEU A C 1
ATOM 693 O O . LEU A 1 93 ? 16.131 -15.025 -20.875 1.00 91.44 93 LEU A O 1
ATOM 697 N N . LEU A 1 94 ? 16.933 -12.937 -20.661 1.00 95.25 94 LEU A N 1
ATOM 698 C CA . LEU A 1 94 ? 15.663 -12.229 -20.807 1.00 95.25 94 LEU A CA 1
ATOM 699 C C . LEU A 1 94 ? 15.634 -11.264 -22.006 1.00 95.25 94 LEU A C 1
ATOM 701 O O . LEU A 1 94 ? 14.579 -10.695 -22.274 1.00 95.25 94 LEU A O 1
ATOM 705 N N . ASP A 1 95 ? 16.714 -11.122 -22.781 1.00 94.88 95 ASP A N 1
ATOM 706 C CA . ASP A 1 95 ? 16.817 -10.130 -23.867 1.00 94.88 95 ASP A CA 1
ATOM 707 C C . ASP A 1 95 ? 15.668 -10.251 -24.878 1.00 94.88 95 ASP A C 1
ATOM 709 O O . ASP A 1 95 ? 14.947 -9.289 -25.151 1.00 94.88 95 ASP A O 1
ATOM 713 N N . GLY A 1 96 ? 15.422 -11.472 -25.364 1.00 95.00 96 GLY A N 1
ATOM 714 C CA . GLY A 1 96 ? 14.320 -11.750 -26.288 1.00 95.00 96 GLY A CA 1
ATOM 715 C C . GLY A 1 96 ? 12.931 -11.557 -25.670 1.00 95.00 96 GLY A C 1
ATOM 716 O O . GLY A 1 96 ? 11.999 -11.190 -26.380 1.00 95.00 96 GLY A O 1
ATOM 717 N N . LEU A 1 97 ? 12.781 -11.755 -24.352 1.00 96.62 97 LEU A N 1
ATOM 718 C CA . LEU A 1 97 ? 11.522 -11.469 -23.655 1.00 96.62 97 LEU A CA 1
ATOM 719 C C . LEU A 1 97 ? 11.269 -9.957 -23.610 1.00 96.62 97 LEU A C 1
ATOM 721 O O . LEU A 1 97 ? 10.164 -9.517 -23.917 1.00 96.62 97 LEU A O 1
ATOM 725 N N . PHE A 1 98 ? 12.298 -9.167 -23.295 1.00 97.31 98 PHE A N 1
ATOM 726 C CA . PHE A 1 98 ? 12.230 -7.704 -23.287 1.00 97.31 98 PHE A CA 1
ATOM 727 C C . PHE A 1 98 ? 12.235 -7.076 -24.685 1.00 97.31 98 PHE A C 1
ATOM 729 O O . PHE A 1 98 ? 11.958 -5.885 -24.804 1.00 97.31 98 PHE A O 1
ATOM 736 N N . GLY A 1 99 ? 12.511 -7.853 -25.737 1.00 96.81 99 GLY A N 1
ATOM 737 C CA . GLY A 1 99 ? 12.570 -7.367 -27.113 1.00 96.81 99 GLY A CA 1
ATOM 738 C C . GLY A 1 99 ? 13.746 -6.419 -27.341 1.00 96.81 99 GLY A C 1
ATOM 739 O O . GLY A 1 99 ? 13.583 -5.396 -28.007 1.00 96.81 99 GLY A O 1
ATOM 740 N N . VAL A 1 100 ? 14.908 -6.721 -26.758 1.00 96.38 100 VAL A N 1
ATOM 741 C CA . VAL A 1 100 ? 16.136 -5.916 -26.852 1.00 96.38 100 VAL A CA 1
ATOM 742 C C . VAL A 1 100 ? 17.314 -6.763 -27.328 1.00 96.38 100 VAL A C 1
ATOM 744 O O . VAL A 1 100 ? 17.310 -7.981 -27.179 1.00 96.38 100 VAL A O 1
ATOM 747 N N . ALA A 1 101 ? 18.321 -6.115 -27.908 1.00 94.25 101 ALA A N 1
ATOM 748 C CA . ALA A 1 101 ? 19.565 -6.739 -28.348 1.00 94.25 101 ALA A CA 1
ATOM 749 C C . ALA A 1 101 ? 20.768 -5.916 -27.852 1.00 94.25 101 ALA A C 1
ATOM 751 O O . ALA A 1 101 ? 21.297 -5.085 -28.597 1.00 94.25 101 ALA A O 1
ATOM 752 N N . PRO A 1 102 ? 21.181 -6.076 -26.582 1.00 90.69 102 PRO A N 1
ATOM 753 C CA . PRO A 1 102 ? 22.404 -5.466 -26.081 1.00 90.69 102 PRO A CA 1
ATOM 754 C C . PRO A 1 102 ? 23.645 -6.112 -26.711 1.00 90.69 102 PRO A C 1
ATOM 756 O O . PRO A 1 102 ? 23.660 -7.302 -27.028 1.00 90.69 102 PRO A O 1
ATOM 759 N N . SER A 1 103 ? 24.715 -5.332 -26.863 1.00 86.62 103 SER A N 1
ATOM 760 C CA . SER A 1 103 ? 25.998 -5.822 -27.386 1.00 86.62 103 SER A CA 1
ATOM 761 C C . SER A 1 103 ? 27.052 -5.918 -26.281 1.00 86.62 103 SER A C 1
ATOM 763 O O . SER A 1 103 ? 27.854 -5.014 -26.068 1.00 86.62 103 SER A O 1
ATOM 765 N N . GLY A 1 104 ? 27.061 -7.050 -25.572 1.00 84.69 104 GLY A N 1
ATOM 766 C CA . GLY A 1 104 ? 28.002 -7.309 -24.480 1.00 84.69 104 GLY A CA 1
ATOM 767 C C . GLY A 1 104 ? 27.621 -6.600 -23.178 1.00 84.69 104 GLY A C 1
ATOM 768 O O . GLY A 1 104 ? 26.442 -6.438 -22.867 1.00 84.69 104 GLY A O 1
ATOM 769 N N . LEU A 1 105 ? 28.625 -6.215 -22.382 1.00 87.25 105 LEU A N 1
ATOM 770 C CA . LEU A 1 105 ? 28.396 -5.468 -21.143 1.00 87.25 105 LEU A CA 1
ATOM 771 C C . LEU A 1 105 ? 27.891 -4.043 -21.441 1.00 87.25 105 LEU A C 1
ATOM 773 O O . LEU A 1 105 ? 28.267 -3.478 -22.467 1.00 87.25 105 LEU A O 1
ATOM 777 N N . PRO A 1 106 ? 27.089 -3.436 -20.547 1.00 90.25 106 PRO A N 1
ATOM 778 C CA . PRO A 1 106 ? 26.608 -2.069 -20.715 1.00 90.25 106 PRO A CA 1
ATOM 779 C C . PRO A 1 106 ? 27.745 -1.059 -20.919 1.00 90.25 106 PRO A C 1
ATOM 781 O O . PRO A 1 106 ? 28.608 -0.896 -20.054 1.00 90.25 106 PRO A O 1
ATOM 784 N N . GLU A 1 107 ? 27.713 -0.349 -22.042 1.00 92.31 107 GLU A N 1
ATOM 785 C CA . GLU A 1 107 ? 28.564 0.808 -22.308 1.00 92.31 107 GLU A CA 1
ATOM 786 C C . GLU A 1 107 ? 27.871 2.070 -21.808 1.00 92.31 107 GLU A C 1
ATOM 788 O O . GLU A 1 107 ? 26.699 2.302 -22.102 1.00 92.31 107 GLU A O 1
ATOM 793 N N . LYS A 1 108 ? 28.586 2.891 -21.035 1.00 91.56 108 LYS A N 1
ATOM 794 C CA . LYS A 1 108 ? 28.005 4.075 -20.398 1.00 91.56 108 LYS A CA 1
ATOM 795 C C . LYS A 1 108 ? 27.432 5.031 -21.454 1.00 91.56 108 LYS A C 1
ATOM 797 O O . LYS A 1 108 ? 28.164 5.489 -22.332 1.00 91.56 108 LYS A O 1
ATOM 802 N N . ALA A 1 109 ? 26.152 5.375 -21.323 1.00 93.69 109 ALA A N 1
ATOM 803 C CA . ALA A 1 109 ? 25.545 6.435 -22.122 1.00 93.69 109 ALA A CA 1
ATOM 804 C C . ALA A 1 109 ? 26.023 7.839 -21.689 1.00 93.69 109 ALA A C 1
ATOM 806 O O . ALA A 1 109 ? 26.776 8.003 -20.723 1.00 93.69 109 ALA A O 1
ATOM 807 N N . GLY A 1 110 ? 25.593 8.864 -22.426 1.00 93.25 110 GLY A N 1
ATOM 808 C CA . GLY A 1 110 ? 25.815 10.258 -22.047 1.00 93.25 110 GLY A CA 1
ATOM 809 C C . GLY A 1 110 ? 24.988 10.689 -20.826 1.00 93.25 110 GLY A C 1
ATOM 810 O O . GLY A 1 110 ? 24.224 9.912 -20.257 1.00 93.25 110 GLY A O 1
ATOM 811 N N . GLU A 1 111 ? 25.178 11.936 -20.393 1.00 95.44 111 GLU A N 1
ATOM 812 C CA . GLU A 1 111 ? 24.507 12.509 -19.211 1.00 95.44 111 GLU A CA 1
ATOM 813 C C . GLU A 1 111 ? 23.227 13.286 -19.577 1.00 95.44 111 GLU A C 1
ATOM 815 O O . GLU A 1 111 ? 22.652 13.982 -18.739 1.00 95.44 111 GLU A O 1
ATOM 820 N N . GLU A 1 112 ? 22.787 13.210 -20.836 1.00 97.19 112 GLU A N 1
ATOM 821 C CA . GLU A 1 112 ? 21.557 13.839 -21.297 1.00 97.19 112 GLU A CA 1
ATOM 822 C C . GLU A 1 112 ? 20.344 13.292 -20.535 1.00 97.19 112 GLU A C 1
ATOM 824 O O . GLU A 1 112 ? 20.261 12.087 -20.287 1.00 97.19 112 GLU A O 1
ATOM 829 N N . PRO A 1 113 ? 19.363 14.143 -20.197 1.00 96.88 113 PRO A N 1
ATOM 830 C CA . PRO A 1 113 ? 18.147 13.683 -19.551 1.00 96.88 113 PRO A CA 1
ATOM 831 C C . PRO A 1 113 ? 17.319 12.801 -20.493 1.00 96.88 113 PRO A C 1
ATOM 833 O O . PRO A 1 113 ? 17.311 12.984 -21.715 1.00 96.88 113 PRO A O 1
ATOM 836 N N . ILE A 1 114 ? 16.574 11.866 -19.910 1.00 97.44 114 ILE A N 1
ATOM 837 C CA . ILE A 1 114 ? 15.608 11.043 -20.634 1.00 97.44 114 ILE A CA 1
ATOM 838 C C . ILE A 1 114 ? 14.415 11.909 -21.040 1.00 97.44 114 ILE A C 1
ATOM 840 O O . ILE A 1 114 ? 13.733 12.495 -20.201 1.00 97.44 114 ILE A O 1
ATOM 844 N N . ARG A 1 115 ? 14.120 11.946 -22.337 1.00 97.62 115 ARG A N 1
ATOM 845 C CA . ARG A 1 115 ? 12.976 12.654 -22.914 1.00 97.62 115 ARG A CA 1
ATOM 846 C C . ARG A 1 115 ? 11.931 11.668 -23.388 1.00 97.62 115 ARG A C 1
ATOM 848 O O . ARG A 1 115 ? 12.234 10.762 -24.163 1.00 97.62 115 ARG A O 1
ATOM 855 N N . ILE A 1 116 ? 10.703 11.873 -22.934 1.00 95.75 116 ILE A N 1
ATOM 856 C CA . ILE A 1 116 ? 9.533 11.085 -23.305 1.00 95.75 116 ILE A CA 1
ATOM 857 C C . ILE A 1 116 ? 8.695 11.922 -24.263 1.00 95.75 116 ILE A C 1
ATOM 859 O O . ILE A 1 116 ? 8.345 13.058 -23.944 1.00 95.75 116 ILE A O 1
ATOM 863 N N . ASP A 1 117 ? 8.361 11.340 -25.411 1.00 88.81 117 ASP A N 1
ATOM 864 C CA . ASP A 1 117 ? 7.439 11.931 -26.387 1.00 88.81 117 ASP A CA 1
ATOM 865 C C . ASP A 1 117 ? 6.545 10.846 -27.006 1.00 88.81 117 ASP A C 1
ATOM 867 O O . ASP A 1 117 ? 6.444 10.659 -28.218 1.00 88.81 117 ASP A O 1
ATOM 871 N N . THR A 1 118 ? 5.959 10.012 -26.146 1.00 86.31 118 THR A N 1
ATOM 872 C CA . THR A 1 118 ? 5.075 8.915 -26.555 1.00 86.31 118 THR A CA 1
ATOM 873 C C . THR A 1 118 ? 4.037 8.615 -25.475 1.00 86.31 118 THR A C 1
ATOM 875 O O . THR A 1 118 ? 4.119 9.082 -24.340 1.00 86.31 118 THR A O 1
ATOM 878 N N . GLY A 1 119 ? 2.995 7.857 -25.833 1.00 70.25 119 GLY A N 1
ATOM 879 C CA . GLY A 1 119 ? 2.000 7.392 -24.860 1.00 70.25 119 GLY A CA 1
ATOM 880 C C . GLY A 1 119 ? 1.178 8.513 -24.213 1.00 70.25 119 GLY A C 1
ATOM 881 O O . GLY A 1 119 ? 0.640 8.318 -23.126 1.00 70.25 119 GLY A O 1
ATOM 882 N N . GLY A 1 120 ? 1.087 9.685 -24.857 1.00 81.00 120 GLY A N 1
ATOM 883 C CA . GLY A 1 120 ? 0.368 10.853 -24.337 1.00 81.00 120 GLY A CA 1
ATOM 884 C C . GLY A 1 120 ? 1.050 11.523 -23.140 1.00 81.00 120 GLY A C 1
ATOM 885 O O . GLY A 1 120 ? 0.370 12.192 -22.360 1.00 81.00 120 GLY A O 1
ATOM 886 N N . LEU A 1 121 ? 2.356 11.303 -22.962 1.00 87.62 121 LEU A N 1
ATOM 887 C CA . LEU A 1 121 ? 3.204 11.997 -22.000 1.00 87.62 121 LEU A CA 1
ATOM 888 C 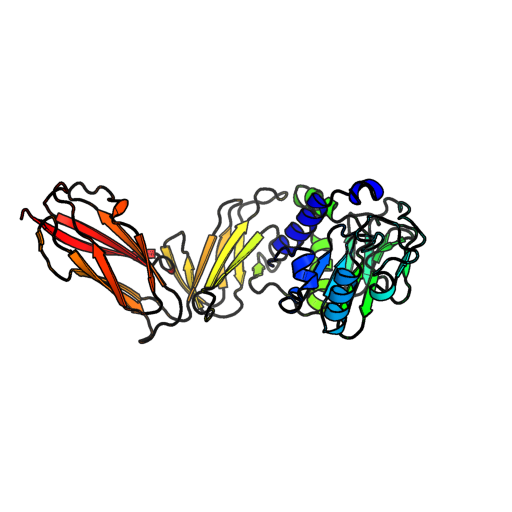C . LEU A 1 121 ? 4.336 12.690 -22.759 1.00 87.62 121 LEU A C 1
ATOM 890 O O . LEU A 1 121 ? 5.096 12.032 -23.465 1.00 87.62 121 LEU A O 1
ATOM 894 N N . GLN A 1 122 ? 4.445 14.002 -22.576 1.00 94.31 122 GLN A N 1
ATOM 895 C CA . GLN A 1 122 ? 5.597 14.782 -23.004 1.00 94.31 122 GLN A CA 1
ATOM 896 C C . GLN A 1 122 ? 6.285 15.299 -21.744 1.00 94.31 122 GLN A C 1
ATOM 898 O O . GLN A 1 122 ? 5.715 16.117 -21.021 1.00 94.31 122 GLN A O 1
ATOM 903 N N . ALA A 1 123 ? 7.462 14.763 -21.438 1.00 95.25 123 ALA A N 1
ATOM 904 C CA . ALA A 1 123 ? 8.164 15.059 -20.194 1.00 95.25 123 ALA A CA 1
ATOM 905 C C . ALA A 1 123 ? 9.672 14.841 -20.329 1.00 95.25 123 ALA A C 1
ATOM 907 O O . ALA A 1 123 ? 10.136 14.082 -21.181 1.00 95.25 123 ALA A O 1
ATOM 908 N N . GLU A 1 124 ? 10.427 15.483 -19.444 1.00 96.25 124 GLU A N 1
ATOM 909 C CA . GLU A 1 124 ? 11.860 15.267 -19.278 1.00 96.25 124 GLU A CA 1
ATOM 910 C C . GLU A 1 124 ? 12.111 14.709 -17.874 1.00 96.25 124 GLU A C 1
ATOM 912 O O . GLU A 1 124 ? 11.589 15.222 -16.884 1.00 96.25 124 GLU A O 1
ATOM 917 N N . LEU A 1 125 ? 12.860 13.613 -17.795 1.00 95.38 125 LEU A N 1
ATOM 918 C CA . LEU A 1 125 ? 13.237 12.960 -16.551 1.00 95.38 125 LEU A CA 1
ATOM 919 C C . LEU A 1 125 ? 14.681 13.363 -16.240 1.00 95.38 125 LEU A C 1
ATOM 921 O O . LEU A 1 125 ? 15.546 13.195 -17.104 1.00 95.38 125 LEU A O 1
ATOM 925 N N . PRO A 1 126 ? 14.985 13.827 -15.014 1.00 94.44 126 PRO A N 1
ATOM 926 C CA . PRO A 1 126 ? 16.331 14.240 -14.608 1.00 94.44 126 PRO A CA 1
ATOM 927 C C . PRO A 1 126 ? 17.238 13.026 -14.320 1.00 94.44 126 PRO A C 1
ATOM 929 O O . PRO A 1 126 ? 17.878 12.913 -13.272 1.00 94.44 126 PRO A O 1
ATOM 932 N N . MET A 1 127 ? 17.257 12.071 -15.247 1.00 94.00 127 MET A N 1
ATOM 933 C CA . MET A 1 127 ? 17.998 10.819 -15.189 1.00 94.00 127 MET A CA 1
ATOM 934 C C . MET A 1 127 ? 18.594 10.551 -16.574 1.00 94.00 127 MET A C 1
ATOM 936 O O . MET A 1 127 ? 17.870 10.705 -17.557 1.00 94.00 127 MET A O 1
ATOM 940 N N . PRO A 1 128 ? 19.868 10.140 -16.670 1.00 95.81 128 PRO A N 1
ATOM 941 C CA . PRO A 1 128 ? 20.444 9.713 -17.935 1.00 95.81 128 PRO A CA 1
ATOM 942 C C . PRO A 1 128 ? 20.055 8.273 -18.273 1.00 95.81 128 PRO A C 1
ATOM 944 O O . PRO A 1 128 ? 19.638 7.501 -17.397 1.00 95.81 128 PRO A O 1
ATOM 947 N N . ALA A 1 129 ? 20.239 7.893 -19.538 1.00 96.50 129 ALA A N 1
ATOM 948 C CA . ALA A 1 129 ? 20.251 6.481 -19.896 1.00 96.50 129 ALA A CA 1
ATOM 949 C C . ALA A 1 129 ? 21.435 5.769 -19.221 1.00 96.50 129 ALA A C 1
ATOM 951 O O . ALA A 1 129 ? 22.473 6.366 -18.936 1.00 96.50 129 ALA A O 1
ATOM 952 N N . PHE A 1 130 ? 21.278 4.480 -18.947 1.00 94.81 130 PHE A N 1
ATOM 953 C CA . PHE A 1 130 ? 22.323 3.667 -18.340 1.00 94.81 130 PHE A CA 1
ATOM 954 C C . PHE A 1 130 ? 23.301 3.149 -19.398 1.00 94.81 130 PHE A C 1
ATOM 956 O O . PHE A 1 130 ? 24.510 3.347 -19.265 1.00 94.81 130 PHE A O 1
ATOM 963 N N . ALA A 1 131 ? 22.772 2.525 -20.454 1.00 94.56 131 ALA A N 1
ATOM 964 C CA . ALA A 1 131 ? 23.551 1.926 -21.530 1.00 94.56 131 ALA A CA 1
ATOM 965 C C . ALA A 1 131 ? 23.291 2.608 -22.881 1.00 94.56 131 ALA A C 1
ATOM 967 O O . ALA A 1 131 ? 22.139 2.901 -23.208 1.00 94.56 131 ALA A O 1
ATOM 968 N N . SER A 1 132 ? 24.337 2.826 -23.681 1.00 95.56 132 SER A N 1
ATOM 969 C CA . SER A 1 132 ? 24.226 3.281 -25.078 1.00 95.56 132 SER A CA 1
ATOM 970 C C . SER A 1 132 ? 24.098 2.125 -26.071 1.00 95.56 132 SER A C 1
ATOM 972 O O . SER A 1 132 ? 23.535 2.302 -27.144 1.00 95.56 132 SER A O 1
ATOM 974 N N . ASN A 1 133 ? 24.603 0.945 -25.716 1.00 94.06 133 ASN A N 1
ATOM 975 C CA . ASN A 1 133 ? 24.752 -0.215 -26.592 1.00 94.06 133 ASN A CA 1
ATOM 976 C C . ASN A 1 133 ? 23.588 -1.220 -26.482 1.00 94.06 133 ASN A C 1
ATOM 978 O O . ASN A 1 133 ? 23.798 -2.435 -26.545 1.00 94.06 133 ASN A O 1
ATOM 982 N N . ILE A 1 134 ? 22.367 -0.707 -26.301 1.00 94.25 134 ILE A N 1
ATOM 983 C CA . ILE A 1 134 ? 21.116 -1.471 -26.244 1.00 94.25 134 ILE A CA 1
ATOM 984 C C . ILE A 1 134 ? 20.195 -1.049 -27.386 1.00 94.25 134 ILE A C 1
ATOM 986 O O . ILE A 1 134 ? 19.690 0.071 -27.413 1.00 94.25 134 ILE A O 1
ATOM 990 N N . GLU A 1 135 ? 19.945 -1.972 -28.311 1.00 94.69 135 GLU A N 1
ATOM 991 C CA . GLU A 1 135 ? 19.081 -1.721 -29.462 1.00 94.69 135 GLU A CA 1
ATOM 992 C C . GLU A 1 135 ? 17.706 -2.385 -29.285 1.00 94.69 135 GLU A C 1
ATOM 994 O O . GLU A 1 135 ? 17.609 -3.479 -28.714 1.00 94.69 135 GLU A O 1
ATOM 999 N N . PRO A 1 136 ? 16.618 -1.766 -29.776 1.00 96.56 136 PRO A N 1
ATOM 1000 C CA . PRO A 1 136 ? 15.315 -2.412 -29.824 1.00 96.56 136 PRO A CA 1
ATOM 1001 C C . PRO A 1 136 ? 15.322 -3.583 -30.820 1.00 96.56 136 PRO A C 1
ATOM 1003 O O . PRO A 1 136 ? 15.650 -3.431 -31.994 1.00 96.56 136 PRO A O 1
ATOM 1006 N N . ALA A 1 137 ? 14.865 -4.745 -30.364 1.00 96.06 137 ALA A N 1
ATOM 1007 C CA . ALA A 1 137 ? 14.679 -5.970 -31.142 1.00 96.06 137 ALA A CA 1
ATOM 1008 C C . ALA A 1 137 ? 13.243 -6.502 -30.967 1.00 96.06 137 ALA A C 1
ATOM 1010 O O . ALA A 1 137 ? 13.017 -7.651 -30.597 1.00 96.06 137 ALA A O 1
ATOM 1011 N N . GLY A 1 138 ? 12.261 -5.623 -31.182 1.00 95.44 138 GLY A N 1
ATOM 1012 C CA . GLY A 1 138 ? 10.830 -5.881 -30.962 1.00 95.44 138 GLY A CA 1
ATOM 1013 C C . GLY A 1 138 ? 10.205 -4.928 -29.944 1.00 95.44 138 GLY A C 1
ATOM 1014 O O . GLY A 1 138 ? 9.025 -4.592 -30.055 1.00 95.44 138 GLY A O 1
ATOM 1015 N N . ALA A 1 139 ? 11.001 -4.413 -29.004 1.00 97.12 139 ALA A N 1
ATOM 1016 C CA . ALA A 1 139 ? 10.577 -3.337 -28.124 1.00 97.12 139 ALA A CA 1
ATOM 1017 C C . ALA A 1 139 ? 10.397 -2.020 -28.884 1.00 97.12 139 ALA A C 1
ATOM 1019 O O . ALA A 1 139 ? 11.138 -1.693 -29.810 1.00 97.12 139 ALA A O 1
ATOM 1020 N N . ARG A 1 140 ? 9.429 -1.222 -28.439 1.00 96.00 140 ARG A N 1
ATOM 1021 C CA . ARG A 1 140 ? 9.227 0.151 -28.888 1.00 96.00 140 ARG A CA 1
ATOM 1022 C C . ARG A 1 140 ? 9.843 1.109 -27.864 1.00 96.00 140 ARG A C 1
ATOM 1024 O O . ARG A 1 140 ? 9.366 1.134 -26.728 1.00 96.00 140 ARG A O 1
ATOM 1031 N N . PRO A 1 141 ? 10.830 1.934 -28.243 1.00 95.88 141 PRO A N 1
ATOM 1032 C CA . PRO A 1 141 ? 11.312 3.009 -27.383 1.00 95.88 141 PRO A CA 1
ATOM 1033 C C . PRO A 1 141 ? 10.193 4.022 -27.131 1.00 95.88 141 PRO A C 1
ATOM 1035 O O . PRO A 1 141 ? 9.586 4.539 -28.074 1.00 95.88 141 PRO A O 1
ATOM 1038 N N . TRP A 1 142 ? 9.886 4.276 -25.862 1.00 96.00 142 TRP A N 1
ATOM 1039 C CA . TRP A 1 142 ? 8.988 5.356 -25.450 1.00 96.00 142 TRP A CA 1
ATOM 1040 C C . TRP A 1 142 ? 9.743 6.648 -25.139 1.00 96.00 142 TRP A C 1
ATOM 1042 O O . TRP A 1 142 ? 9.151 7.732 -25.184 1.00 96.00 142 TRP A O 1
ATOM 1052 N N . ALA A 1 143 ? 11.035 6.535 -24.840 1.00 96.50 143 ALA A N 1
ATOM 1053 C CA . ALA A 1 143 ? 11.894 7.644 -24.486 1.00 96.50 143 ALA A CA 1
ATOM 1054 C C . ALA A 1 143 ? 13.290 7.497 -25.115 1.00 96.50 143 ALA A C 1
ATOM 1056 O O . ALA A 1 143 ? 13.668 6.443 -25.630 1.00 96.50 143 ALA A O 1
ATOM 1057 N N . VAL A 1 144 ? 14.070 8.571 -25.078 1.00 96.88 144 VAL A N 1
ATOM 1058 C CA . VAL A 1 144 ? 15.481 8.578 -25.492 1.00 96.88 144 VAL A CA 1
ATOM 1059 C C . VAL A 1 144 ? 16.283 9.509 -24.587 1.00 96.88 144 VAL A C 1
ATOM 1061 O O . VAL A 1 144 ? 15.748 10.505 -24.104 1.00 96.88 144 VAL A O 1
ATOM 1064 N N . ALA A 1 145 ? 17.563 9.218 -24.379 1.00 97.06 145 ALA A N 1
ATOM 1065 C CA . ALA A 1 145 ? 18.525 10.138 -23.773 1.00 97.06 145 ALA A CA 1
ATOM 1066 C C . ALA A 1 145 ? 19.670 10.366 -24.763 1.00 97.06 145 ALA A C 1
ATOM 1068 O O . ALA A 1 145 ? 20.443 9.452 -25.056 1.00 97.06 145 ALA A O 1
ATOM 1069 N N . GLY A 1 146 ? 19.737 11.564 -25.348 1.00 94.88 146 GLY A N 1
ATOM 1070 C CA . GLY A 1 146 ? 20.610 11.806 -26.498 1.00 94.88 146 GLY A CA 1
ATOM 1071 C C . GLY A 1 146 ? 20.243 10.866 -27.653 1.00 94.88 146 GLY A C 1
ATOM 1072 O O . GLY A 1 146 ? 19.132 10.932 -28.176 1.00 94.88 146 GLY A O 1
ATOM 1073 N N .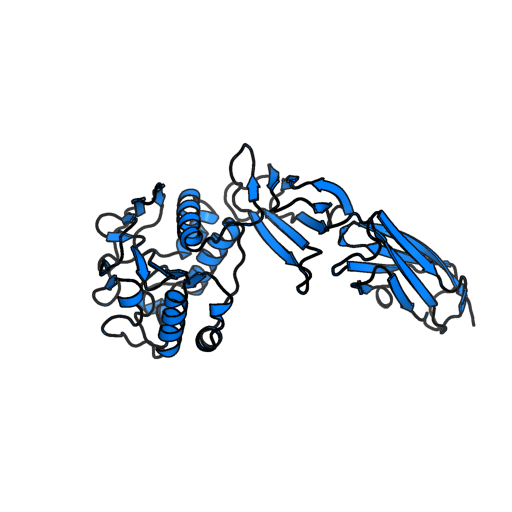 THR A 1 147 ? 21.165 9.980 -28.030 1.00 93.81 147 THR A N 1
ATOM 1074 C CA . THR A 1 147 ? 20.942 8.933 -29.043 1.00 93.81 147 THR A CA 1
ATOM 1075 C C . THR A 1 147 ? 20.596 7.566 -28.452 1.00 93.81 147 THR A C 1
ATOM 1077 O O . THR A 1 147 ? 20.237 6.667 -29.205 1.00 93.81 147 THR A O 1
ATOM 1080 N N . ALA A 1 148 ? 20.720 7.381 -27.134 1.00 96.44 148 ALA A N 1
ATOM 1081 C CA . ALA A 1 148 ? 20.468 6.098 -26.488 1.00 96.44 148 ALA A CA 1
ATOM 1082 C C . ALA A 1 148 ? 18.955 5.877 -26.292 1.00 96.44 148 ALA A C 1
ATOM 1084 O O . ALA A 1 148 ? 18.280 6.758 -25.742 1.00 96.44 148 ALA A O 1
ATOM 1085 N N . PRO A 1 149 ? 18.401 4.714 -26.683 1.00 96.19 149 PRO A N 1
ATOM 1086 C CA . PRO A 1 149 ? 17.032 4.348 -26.340 1.00 96.19 149 PRO A CA 1
ATOM 1087 C C . PRO A 1 149 ? 16.831 4.306 -24.822 1.00 96.19 149 PRO A C 1
ATOM 1089 O O . PRO A 1 149 ? 17.636 3.727 -24.094 1.00 96.19 149 PRO A O 1
ATOM 1092 N N . ALA A 1 150 ? 15.735 4.877 -24.335 1.00 95.25 150 ALA A N 1
ATOM 1093 C CA . ALA A 1 150 ? 15.338 4.822 -22.932 1.00 95.25 150 ALA A CA 1
ATOM 1094 C C . ALA A 1 150 ? 13.878 4.373 -22.832 1.00 95.25 150 ALA A C 1
ATOM 1096 O O . ALA A 1 150 ? 13.075 4.643 -23.720 1.00 95.25 150 ALA A O 1
ATOM 1097 N N . VAL A 1 151 ? 13.505 3.678 -21.758 1.00 96.75 151 VAL A N 1
ATOM 1098 C CA . VAL A 1 151 ? 12.138 3.150 -21.593 1.00 96.75 151 VAL A CA 1
ATOM 1099 C C . VAL A 1 151 ? 11.685 2.353 -22.830 1.00 96.75 151 VAL A C 1
ATOM 1101 O O . VAL A 1 151 ? 10.871 2.795 -23.642 1.00 96.75 151 VAL A O 1
ATOM 1104 N N . LEU A 1 152 ? 12.247 1.164 -23.006 1.00 97.44 152 LEU A N 1
ATOM 1105 C CA . LEU A 1 152 ? 11.883 0.246 -24.078 1.00 97.44 152 LEU A CA 1
ATOM 1106 C C . LEU A 1 152 ? 10.699 -0.607 -23.624 1.00 97.44 152 LEU A C 1
ATOM 1108 O O . LEU A 1 152 ? 10.819 -1.358 -22.659 1.00 97.44 152 LEU A O 1
ATOM 1112 N N . VAL A 1 153 ? 9.561 -0.485 -24.306 1.00 97.50 153 VAL A N 1
ATOM 1113 C CA . VAL A 1 153 ? 8.316 -1.189 -23.969 1.00 97.50 153 VAL A CA 1
ATOM 1114 C C . VAL A 1 153 ? 8.028 -2.251 -25.022 1.00 97.50 153 VAL A C 1
ATOM 1116 O O . VAL A 1 153 ? 7.895 -1.943 -26.206 1.00 97.50 153 VAL A O 1
ATOM 1119 N N . HIS A 1 154 ? 7.884 -3.499 -24.597 1.00 97.94 154 HIS A N 1
ATOM 1120 C CA . HIS A 1 154 ? 7.615 -4.636 -25.469 1.00 97.94 154 HIS A CA 1
ATOM 1121 C C . HIS A 1 154 ? 6.364 -5.383 -25.008 1.00 97.94 154 HIS A C 1
ATOM 1123 O O . HIS A 1 154 ? 6.146 -5.601 -23.816 1.00 97.94 154 HIS A O 1
ATOM 1129 N N . ARG A 1 155 ? 5.516 -5.759 -25.968 1.00 97.06 155 ARG A N 1
ATOM 1130 C CA . ARG A 1 155 ? 4.366 -6.626 -25.722 1.00 97.06 155 ARG A CA 1
ATOM 1131 C C . ARG A 1 155 ? 4.774 -8.060 -26.034 1.00 97.06 155 ARG A C 1
ATOM 1133 O O . ARG A 1 155 ? 4.940 -8.394 -27.203 1.00 97.06 155 ARG A O 1
ATOM 1140 N N . ALA A 1 156 ? 4.895 -8.888 -25.004 1.00 94.00 156 ALA A N 1
ATOM 1141 C CA . ALA A 1 156 ? 5.277 -10.289 -25.126 1.00 94.00 156 ALA A CA 1
ATOM 1142 C C . ALA A 1 156 ? 4.110 -11.182 -24.680 1.00 94.00 156 ALA A C 1
ATOM 1144 O O . ALA A 1 156 ? 3.606 -11.067 -23.563 1.00 94.00 156 ALA A O 1
ATOM 1145 N N . GLY A 1 157 ? 3.628 -12.047 -25.577 1.00 91.12 157 GLY A N 1
ATOM 1146 C CA . GLY A 1 157 ? 2.435 -12.856 -25.321 1.00 91.12 157 GLY A CA 1
ATOM 1147 C C . GLY A 1 157 ? 1.208 -11.994 -24.984 1.00 91.12 157 GLY A C 1
ATOM 1148 O O . GLY A 1 157 ? 0.827 -11.100 -25.748 1.00 91.12 157 GLY A O 1
ATOM 1149 N N . ARG A 1 158 ? 0.565 -12.269 -23.840 1.00 96.06 158 ARG A N 1
ATOM 1150 C CA . ARG A 1 158 ? -0.566 -11.470 -23.331 1.00 96.06 158 ARG A CA 1
ATOM 1151 C C . ARG A 1 158 ? -0.143 -10.312 -22.423 1.00 96.06 158 ARG A C 1
ATOM 1153 O O . ARG A 1 158 ? -0.986 -9.460 -22.146 1.00 96.06 158 ARG A O 1
ATOM 1160 N N . GLY A 1 159 ? 1.105 -10.297 -21.966 1.00 98.19 159 GLY A N 1
ATOM 1161 C CA . GLY A 1 159 ? 1.636 -9.335 -21.009 1.00 98.19 159 GLY A CA 1
ATOM 1162 C C . GLY A 1 159 ? 2.567 -8.302 -21.632 1.00 98.19 159 GLY A C 1
ATOM 1163 O O . GLY A 1 159 ? 2.558 -8.049 -22.843 1.00 98.19 159 GLY A O 1
ATOM 1164 N N . TRP A 1 160 ? 3.363 -7.684 -20.766 1.00 98.56 160 TRP A N 1
ATOM 1165 C CA . TRP A 1 160 ? 4.247 -6.576 -21.107 1.00 98.56 160 TRP A CA 1
ATOM 1166 C C . TRP A 1 160 ? 5.591 -6.706 -20.405 1.00 98.56 160 TRP A C 1
ATOM 1168 O O . TRP A 1 160 ? 5.675 -7.137 -19.258 1.00 98.56 160 TRP A O 1
ATOM 1178 N N . THR A 1 161 ? 6.637 -6.243 -21.070 1.00 98.56 161 THR A N 1
ATOM 1179 C CA . THR A 1 161 ? 7.977 -6.115 -20.502 1.00 98.56 161 THR A CA 1
ATOM 1180 C C . THR A 1 161 ? 8.528 -4.727 -20.785 1.00 98.56 161 THR A C 1
ATOM 1182 O O . THR A 1 161 ? 8.344 -4.199 -21.883 1.00 98.56 161 THR A O 1
ATOM 1185 N N . VAL A 1 162 ? 9.209 -4.134 -19.808 1.00 98.25 162 VAL A N 1
ATOM 1186 C CA . VAL A 1 162 ? 9.753 -2.778 -19.895 1.00 98.25 162 VAL A CA 1
ATOM 1187 C C . VAL A 1 162 ? 11.186 -2.748 -19.384 1.00 98.25 162 VAL A C 1
ATOM 1189 O O . VAL A 1 162 ? 11.436 -3.131 -18.245 1.00 98.25 162 VAL A O 1
ATOM 1192 N N . VAL A 1 163 ? 12.113 -2.226 -20.184 1.00 97.56 163 VAL A N 1
ATOM 1193 C CA . VAL A 1 163 ? 13.454 -1.849 -19.713 1.00 97.56 163 VAL A CA 1
ATOM 1194 C C . VAL A 1 163 ? 13.513 -0.331 -19.610 1.00 97.56 163 VAL A C 1
ATOM 1196 O O . VAL A 1 163 ? 13.450 0.350 -20.629 1.00 97.56 163 VAL A O 1
ATOM 1199 N N . LEU A 1 164 ? 13.652 0.229 -18.405 1.00 96.50 164 LEU A N 1
ATOM 1200 C CA . LEU A 1 164 ? 13.768 1.686 -18.236 1.00 96.50 164 LEU A CA 1
ATOM 1201 C C . LEU A 1 164 ? 15.082 2.232 -18.829 1.00 96.50 164 LEU A C 1
ATOM 1203 O O . LEU A 1 164 ? 15.122 3.383 -19.259 1.00 96.50 164 LEU A O 1
ATOM 1207 N N . ASN A 1 165 ? 16.120 1.392 -18.900 1.00 96.44 165 ASN A N 1
ATOM 1208 C CA . ASN A 1 165 ? 17.493 1.731 -19.283 1.00 96.44 165 ASN A CA 1
ATOM 1209 C C . ASN A 1 165 ? 18.021 2.936 -18.493 1.00 96.44 165 ASN A C 1
ATOM 1211 O O . ASN A 1 165 ? 18.577 3.871 -19.055 1.00 96.44 165 ASN A O 1
ATOM 1215 N N . THR A 1 166 ? 17.818 2.933 -17.178 1.00 95.19 166 THR A N 1
ATOM 1216 C CA . THR A 1 166 ? 18.321 3.965 -16.267 1.00 95.19 166 THR A CA 1
ATOM 1217 C C . THR A 1 166 ? 18.527 3.379 -14.876 1.00 95.19 166 THR A C 1
ATOM 1219 O O . THR A 1 166 ? 17.887 2.399 -14.502 1.00 95.19 166 THR A O 1
ATOM 1222 N N . ALA A 1 167 ? 19.424 3.971 -14.095 1.00 93.06 167 ALA A N 1
ATOM 1223 C CA . ALA A 1 167 ? 19.697 3.540 -12.729 1.00 93.06 167 ALA A CA 1
ATOM 1224 C C . ALA A 1 167 ? 18.628 4.106 -11.770 1.00 93.06 167 ALA A C 1
ATOM 1226 O O . ALA A 1 167 ? 18.668 5.287 -11.407 1.00 93.06 167 ALA A O 1
ATOM 1227 N N . ILE A 1 168 ? 17.662 3.271 -11.359 1.00 94.12 168 ILE A N 1
ATOM 1228 C CA . ILE A 1 168 ? 16.522 3.697 -10.524 1.00 94.12 168 ILE A CA 1
ATOM 1229 C C . ILE A 1 168 ? 16.932 4.183 -9.126 1.00 94.12 168 ILE A C 1
ATOM 1231 O O . ILE A 1 168 ? 16.192 4.931 -8.499 1.00 94.12 168 ILE A O 1
ATOM 1235 N N . GLU A 1 169 ? 18.136 3.852 -8.647 1.00 92.00 169 GLU A N 1
ATOM 1236 C CA . GLU A 1 169 ? 18.661 4.326 -7.359 1.00 92.00 169 GLU A CA 1
ATOM 1237 C C . GLU A 1 169 ? 18.762 5.855 -7.274 1.00 92.00 169 GLU A C 1
ATOM 1239 O O . GLU A 1 169 ? 18.784 6.408 -6.175 1.00 92.00 169 GLU A O 1
ATOM 1244 N N . ARG A 1 170 ? 18.801 6.561 -8.415 1.00 91.81 170 ARG A N 1
ATOM 1245 C CA . ARG A 1 170 ? 18.761 8.029 -8.440 1.00 91.81 170 ARG A CA 1
ATOM 1246 C C . ARG A 1 170 ? 17.417 8.577 -7.940 1.00 91.81 170 ARG A C 1
ATOM 1248 O O . ARG A 1 170 ? 17.396 9.712 -7.461 1.00 91.81 170 ARG A O 1
ATOM 1255 N N . TYR A 1 171 ? 16.342 7.782 -7.970 1.00 93.19 171 TYR A N 1
ATOM 1256 C CA . TYR A 1 171 ? 15.036 8.172 -7.433 1.00 93.19 171 TYR A CA 1
ATOM 1257 C C . TYR A 1 171 ? 15.128 8.614 -5.970 1.00 93.19 171 TYR A C 1
ATOM 1259 O O . TYR A 1 171 ? 14.574 9.648 -5.633 1.00 93.19 171 TYR A O 1
ATOM 1267 N N . GLU A 1 172 ? 15.927 7.942 -5.137 1.00 90.69 172 GLU A N 1
ATOM 1268 C CA . GLU A 1 172 ? 16.116 8.315 -3.724 1.00 90.69 172 GLU A CA 1
ATOM 1269 C C . GLU A 1 172 ? 16.644 9.743 -3.552 1.00 90.69 172 GLU A C 1
ATOM 1271 O O . GLU A 1 172 ? 16.159 10.517 -2.728 1.00 90.69 172 GLU A O 1
ATOM 1276 N N . SER A 1 173 ? 17.635 10.120 -4.362 1.00 89.31 173 SER A N 1
ATOM 1277 C CA . SER A 1 173 ? 18.198 11.472 -4.314 1.00 89.31 173 SER A CA 1
ATOM 1278 C C . SER A 1 173 ? 17.213 12.529 -4.818 1.00 89.31 173 SER A C 1
ATOM 1280 O O . SER A 1 173 ? 17.154 13.627 -4.268 1.00 89.31 173 SER A O 1
ATOM 1282 N N . LEU A 1 174 ? 16.413 12.186 -5.832 1.00 91.38 174 LEU A N 1
ATOM 1283 C CA . LEU A 1 174 ? 15.367 13.058 -6.360 1.00 91.38 174 LEU A CA 1
ATOM 1284 C C . LEU A 1 174 ? 14.202 13.179 -5.374 1.00 91.38 174 LEU A C 1
ATOM 1286 O O . LEU A 1 174 ? 13.643 14.254 -5.230 1.00 91.38 174 LEU A O 1
ATOM 1290 N N . HIS A 1 175 ? 13.880 12.119 -4.640 1.00 87.75 175 HIS A N 1
ATOM 1291 C CA . HIS A 1 175 ? 12.876 12.139 -3.584 1.00 87.75 175 HIS A CA 1
ATOM 1292 C C . HIS A 1 175 ? 13.265 13.087 -2.447 1.00 87.75 175 HIS A C 1
ATOM 1294 O O . HIS A 1 175 ? 12.450 13.868 -1.961 1.00 87.75 175 HIS A O 1
ATOM 1300 N N . ALA A 1 176 ? 14.532 13.036 -2.033 1.00 87.75 176 ALA A N 1
ATOM 1301 C CA . ALA A 1 176 ? 15.043 13.838 -0.927 1.00 87.75 176 ALA A CA 1
ATOM 1302 C C . ALA A 1 176 ? 15.262 15.323 -1.275 1.00 87.75 176 ALA A C 1
ATOM 1304 O O . ALA A 1 176 ? 15.304 16.152 -0.368 1.00 87.75 176 ALA A O 1
ATOM 1305 N N . GLY A 1 177 ? 15.436 15.677 -2.556 1.00 84.19 177 GLY A N 1
ATOM 1306 C CA . GLY A 1 177 ? 15.859 17.035 -2.933 1.00 84.19 177 GLY A CA 1
ATOM 1307 C C . GLY A 1 177 ? 15.541 17.510 -4.354 1.00 84.19 177 GLY A C 1
ATOM 1308 O O . GLY A 1 177 ? 16.001 18.586 -4.725 1.00 84.19 177 GLY A O 1
ATOM 1309 N N . GLY A 1 178 ? 14.819 16.736 -5.165 1.00 85.06 178 GLY A N 1
ATOM 1310 C CA . GLY A 1 178 ? 14.560 17.018 -6.580 1.00 85.06 178 GLY A CA 1
ATOM 1311 C C . GLY A 1 178 ? 13.086 16.891 -6.976 1.00 85.06 178 GLY A C 1
ATOM 1312 O O . GLY A 1 178 ? 12.199 16.853 -6.129 1.00 85.06 178 GLY A O 1
ATOM 1313 N N . ASP A 1 179 ? 12.834 16.840 -8.287 1.00 85.94 179 ASP A N 1
ATOM 1314 C CA . ASP A 1 179 ? 11.495 16.655 -8.857 1.00 85.94 179 ASP A CA 1
ATOM 1315 C C . ASP A 1 179 ? 11.322 15.221 -9.377 1.00 85.94 179 ASP A C 1
ATOM 1317 O O . ASP A 1 179 ? 12.040 14.759 -10.270 1.00 85.94 179 ASP A O 1
ATOM 1321 N N . THR A 1 180 ? 10.354 14.514 -8.802 1.00 91.12 180 THR A N 1
ATOM 1322 C CA . THR A 1 180 ? 9.997 13.126 -9.119 1.00 91.12 180 THR A CA 1
ATOM 1323 C C . THR A 1 180 ? 8.677 13.006 -9.896 1.00 91.12 180 THR A C 1
ATOM 1325 O O . THR A 1 180 ? 8.289 11.896 -10.270 1.00 91.12 180 THR A O 1
ATOM 1328 N N . ARG A 1 181 ? 7.998 14.120 -10.217 1.00 90.25 181 ARG A N 1
ATOM 1329 C CA . ARG A 1 181 ? 6.666 14.139 -10.852 1.00 90.25 181 ARG A CA 1
ATOM 1330 C C . ARG A 1 181 ? 6.625 13.403 -12.184 1.00 90.25 181 ARG A C 1
ATOM 1332 O O . ARG A 1 181 ? 5.777 12.532 -12.380 1.00 90.25 181 ARG A O 1
ATOM 1339 N N . ALA A 1 182 ? 7.546 13.718 -13.092 1.00 92.75 182 ALA A N 1
ATOM 1340 C CA . ALA A 1 182 ? 7.596 13.089 -14.413 1.00 92.75 182 ALA A CA 1
ATOM 1341 C C . ALA A 1 182 ? 7.879 11.576 -14.327 1.00 92.75 182 ALA A C 1
ATOM 1343 O O . ALA A 1 182 ? 7.326 10.791 -15.099 1.00 92.75 182 ALA A O 1
ATOM 1344 N N . ILE A 1 183 ? 8.692 11.157 -13.350 1.00 94.81 183 ILE A N 1
ATOM 1345 C CA . ILE A 1 183 ? 9.020 9.745 -13.117 1.00 94.81 183 ILE A CA 1
ATOM 1346 C C . ILE A 1 183 ? 7.784 8.993 -12.613 1.00 94.81 183 ILE A C 1
ATOM 1348 O O . ILE A 1 183 ? 7.450 7.940 -13.157 1.00 94.81 183 ILE A O 1
ATOM 1352 N N . ARG A 1 184 ? 7.050 9.556 -11.641 1.00 94.00 184 ARG A N 1
ATOM 1353 C CA . ARG A 1 184 ? 5.782 8.981 -11.164 1.00 94.00 184 ARG A CA 1
ATOM 1354 C C . ARG A 1 184 ? 4.736 8.900 -12.270 1.00 94.00 184 ARG A C 1
ATOM 1356 O O . ARG A 1 184 ? 4.082 7.872 -12.411 1.00 94.00 184 ARG A O 1
ATOM 1363 N N . GLN A 1 185 ? 4.608 9.936 -13.099 1.00 93.69 185 GLN A N 1
ATOM 1364 C CA . GLN A 1 185 ? 3.688 9.925 -14.241 1.00 93.69 185 GLN A CA 1
ATOM 1365 C C . GLN A 1 185 ? 4.019 8.818 -15.248 1.00 93.69 185 GLN A C 1
ATOM 1367 O O . GLN A 1 185 ? 3.106 8.147 -15.733 1.00 93.69 185 GLN A O 1
ATOM 1372 N N . LEU A 1 186 ? 5.303 8.599 -15.550 1.00 95.88 186 LEU A N 1
ATOM 1373 C CA . LEU A 1 186 ? 5.728 7.472 -16.380 1.00 95.88 186 LEU A CA 1
ATOM 1374 C C . LEU A 1 186 ? 5.379 6.138 -15.707 1.00 95.88 186 LEU A C 1
ATOM 1376 O O . LEU A 1 186 ? 4.734 5.293 -16.323 1.00 95.88 186 LEU A O 1
ATOM 1380 N N . ALA A 1 187 ? 5.771 5.953 -14.447 1.00 96.12 187 ALA A N 1
ATOM 1381 C CA . ALA A 1 187 ? 5.555 4.710 -13.715 1.00 96.12 187 ALA A CA 1
ATOM 1382 C C . ALA A 1 187 ? 4.064 4.351 -13.597 1.00 96.12 187 ALA A C 1
ATOM 1384 O O . ALA A 1 187 ? 3.685 3.217 -13.883 1.00 96.12 187 ALA A O 1
ATOM 1385 N N . ALA A 1 188 ? 3.205 5.327 -13.288 1.00 95.38 188 ALA A N 1
ATOM 1386 C CA . ALA A 1 188 ? 1.755 5.156 -13.264 1.00 95.38 188 ALA A CA 1
ATOM 1387 C C . ALA A 1 188 ? 1.212 4.672 -14.618 1.00 95.38 188 ALA A C 1
ATOM 1389 O O . ALA A 1 188 ? 0.387 3.762 -14.658 1.00 95.38 188 ALA A O 1
ATOM 1390 N N . ARG A 1 189 ? 1.701 5.225 -15.737 1.00 95.31 189 ARG A N 1
ATOM 1391 C CA . ARG A 1 189 ? 1.299 4.790 -17.087 1.00 95.31 189 ARG A CA 1
ATOM 1392 C C . ARG A 1 189 ? 1.770 3.378 -17.417 1.00 95.31 189 ARG A C 1
ATOM 1394 O O . ARG A 1 189 ? 1.020 2.629 -18.034 1.00 95.31 189 ARG A O 1
ATOM 1401 N N . LEU A 1 190 ? 2.989 3.015 -17.019 1.00 96.75 190 LEU A N 1
ATOM 1402 C CA . LEU A 1 190 ? 3.513 1.663 -17.226 1.00 96.75 190 LEU A CA 1
ATOM 1403 C C . LEU A 1 190 ? 2.702 0.634 -16.430 1.00 96.75 190 LEU A C 1
ATOM 1405 O O . LEU A 1 190 ? 2.305 -0.388 -16.980 1.00 96.75 190 LEU A O 1
ATOM 1409 N N . LEU A 1 191 ? 2.392 0.925 -15.166 1.00 97.88 191 LEU A N 1
ATOM 1410 C CA . LEU A 1 191 ? 1.562 0.071 -14.310 1.00 97.88 191 LEU A CA 1
ATOM 1411 C C . LEU A 1 191 ? 0.108 -0.032 -14.809 1.00 97.88 191 LEU A C 1
ATOM 1413 O O . LEU A 1 191 ? -0.526 -1.086 -14.688 1.00 97.88 191 LEU A O 1
ATOM 1417 N N . ASP A 1 192 ? -0.410 1.025 -15.436 1.00 96.31 192 ASP A N 1
ATOM 1418 C CA . ASP A 1 192 ? -1.751 1.031 -16.018 1.00 96.31 192 ASP A CA 1
ATOM 1419 C C . ASP A 1 192 ? -1.903 0.097 -17.232 1.00 96.31 192 ASP A C 1
ATOM 1421 O O . ASP A 1 192 ? -3.018 -0.332 -17.530 1.00 96.31 192 ASP A O 1
ATOM 1425 N N . LEU A 1 193 ? -0.803 -0.326 -17.875 1.00 95.62 193 LEU A N 1
ATOM 1426 C CA . LEU A 1 193 ? -0.833 -1.344 -18.942 1.00 95.62 193 LEU A CA 1
ATOM 1427 C C . LEU A 1 193 ? -1.505 -2.654 -18.497 1.00 95.62 193 LEU A C 1
ATOM 1429 O O . LEU A 1 193 ? -2.054 -3.379 -19.329 1.00 95.62 193 LEU A O 1
ATOM 1433 N N . VAL A 1 194 ? -1.479 -2.942 -17.191 1.00 97.44 194 VAL A N 1
ATOM 1434 C CA . VAL A 1 194 ? -2.130 -4.100 -16.552 1.00 97.44 194 VAL A CA 1
ATOM 1435 C C . VAL A 1 194 ? -3.193 -3.687 -15.518 1.00 97.44 194 VAL A C 1
ATOM 1437 O O . VAL A 1 194 ? -3.644 -4.492 -14.694 1.00 97.44 194 VAL A O 1
ATOM 1440 N N . GLY A 1 195 ? -3.629 -2.423 -15.562 1.00 96.94 195 GLY A N 1
ATOM 1441 C CA . GLY A 1 195 ? -4.693 -1.875 -14.721 1.00 96.94 195 GLY A CA 1
ATOM 1442 C C . GLY A 1 195 ? -4.347 -1.802 -13.232 1.00 96.94 195 GLY A C 1
ATOM 1443 O O . GLY A 1 195 ? -5.232 -1.980 -12.390 1.00 96.94 195 GLY A O 1
ATOM 1444 N N . ILE A 1 196 ? -3.072 -1.599 -12.885 1.00 97.81 196 ILE A N 1
ATOM 1445 C CA . ILE A 1 196 ? -2.661 -1.298 -11.509 1.00 97.81 196 ILE A CA 1
ATOM 1446 C C . ILE A 1 196 ? -2.812 0.209 -11.289 1.00 97.81 196 ILE A C 1
ATOM 1448 O O . ILE A 1 196 ? -2.160 1.010 -11.951 1.00 97.81 196 ILE A O 1
ATOM 1452 N N . ARG A 1 197 ? -3.686 0.592 -10.352 1.00 95.62 197 ARG A N 1
ATOM 1453 C CA . ARG A 1 197 ? -3.956 1.983 -9.962 1.00 95.62 197 ARG A CA 1
ATOM 1454 C C . ARG A 1 197 ? -4.134 2.071 -8.443 1.00 95.62 197 ARG A C 1
ATOM 1456 O O . ARG A 1 197 ? -4.677 1.119 -7.866 1.00 95.62 197 ARG A O 1
ATOM 1463 N N . PRO A 1 198 ? -3.734 3.177 -7.790 1.00 94.75 198 PRO A N 1
ATOM 1464 C CA . PRO A 1 198 ? -3.990 3.364 -6.368 1.00 94.75 198 PRO A CA 1
ATOM 1465 C C . PRO A 1 198 ? -5.494 3.375 -6.102 1.00 94.75 198 PRO A C 1
ATOM 1467 O O . PRO A 1 198 ? -6.271 4.031 -6.796 1.00 94.75 198 PRO A O 1
ATOM 1470 N N . ARG A 1 199 ? -5.916 2.614 -5.090 1.00 93.81 199 ARG A N 1
ATOM 1471 C CA . ARG A 1 199 ? -7.328 2.545 -4.682 1.00 93.81 199 ARG A CA 1
ATOM 1472 C C . ARG A 1 199 ? -7.734 3.652 -3.718 1.00 93.81 199 ARG A C 1
ATOM 1474 O O . ARG A 1 199 ? -8.923 3.874 -3.542 1.00 93.81 199 ARG A O 1
ATOM 1481 N N . VAL A 1 200 ? -6.763 4.266 -3.053 1.00 96.12 200 VAL A N 1
ATOM 1482 C CA . VAL A 1 200 ? -6.947 5.450 -2.217 1.00 96.12 200 VAL A CA 1
ATOM 1483 C C . VAL A 1 200 ? -6.091 6.534 -2.842 1.00 96.12 200 VAL A C 1
ATOM 1485 O O . VAL A 1 200 ? -4.910 6.299 -3.083 1.00 96.12 200 VAL A O 1
ATOM 1488 N N . ARG A 1 201 ? -6.687 7.687 -3.132 1.00 95.81 201 ARG A N 1
ATOM 1489 C CA . ARG A 1 201 ? -5.960 8.851 -3.648 1.00 95.81 201 ARG A CA 1
ATOM 1490 C C . ARG A 1 201 ? -5.981 9.957 -2.615 1.00 95.81 201 ARG A C 1
ATOM 1492 O O . ARG A 1 201 ? -6.925 10.055 -1.838 1.00 95.81 201 ARG A O 1
ATOM 1499 N N . ILE A 1 202 ? -4.948 10.780 -2.610 1.00 96.56 202 ILE A N 1
ATOM 1500 C CA . ILE A 1 202 ? -4.842 11.936 -1.728 1.00 96.56 202 ILE A CA 1
ATOM 1501 C C . ILE A 1 202 ? -4.680 13.128 -2.647 1.00 96.56 202 ILE A C 1
ATOM 1503 O O . ILE A 1 202 ? -3.768 13.141 -3.465 1.00 96.56 202 ILE A O 1
ATOM 1507 N N . THR A 1 203 ? -5.591 14.087 -2.548 1.00 96.12 203 THR A N 1
ATOM 1508 C CA . THR A 1 203 ? -5.618 15.245 -3.438 1.00 96.12 203 THR A CA 1
ATOM 1509 C C . THR A 1 203 ? -5.696 16.543 -2.658 1.00 96.12 203 THR A C 1
ATOM 1511 O O . THR A 1 203 ? -6.358 16.597 -1.621 1.00 96.12 203 THR A O 1
ATOM 1514 N N . ALA A 1 204 ? -5.087 17.595 -3.186 1.00 95.38 204 ALA A N 1
ATOM 1515 C CA . ALA A 1 204 ? -5.227 18.964 -2.713 1.00 95.38 204 ALA A CA 1
ATOM 1516 C C . ALA A 1 204 ? -5.315 19.882 -3.934 1.00 95.38 204 ALA A C 1
ATOM 1518 O O . ALA A 1 204 ? -4.631 19.650 -4.927 1.00 95.38 204 ALA A O 1
ATOM 1519 N N . ASP A 1 205 ? -6.214 20.866 -3.894 1.00 91.12 205 ASP A N 1
ATOM 1520 C CA . ASP A 1 205 ? -6.441 21.818 -4.994 1.00 91.12 205 ASP A CA 1
ATOM 1521 C C . ASP A 1 205 ? -6.698 21.175 -6.378 1.00 91.12 205 ASP A C 1
ATOM 1523 O O . ASP A 1 205 ? -6.499 21.794 -7.419 1.00 91.12 205 ASP A O 1
ATOM 1527 N N . GLY A 1 206 ? -7.196 19.932 -6.394 1.00 85.62 206 GLY A N 1
ATOM 1528 C CA . GLY A 1 206 ? -7.510 19.172 -7.610 1.00 85.62 206 GLY A CA 1
ATOM 1529 C C . GLY A 1 206 ? -6.373 18.298 -8.153 1.00 85.62 206 GLY A C 1
ATOM 1530 O O . GLY A 1 206 ? -6.626 17.513 -9.067 1.00 85.62 206 GLY A O 1
ATOM 1531 N N . ASP A 1 207 ? -5.174 18.371 -7.574 1.00 88.19 207 ASP A N 1
ATOM 1532 C CA . ASP A 1 207 ? -4.010 17.565 -7.952 1.00 88.19 207 ASP A CA 1
ATOM 1533 C C . ASP A 1 207 ? -3.717 16.466 -6.919 1.00 88.19 207 ASP A C 1
ATOM 1535 O O . ASP A 1 207 ? -4.101 16.574 -5.753 1.00 88.19 207 ASP A O 1
ATOM 1539 N N . ASP A 1 208 ? -3.036 15.395 -7.343 1.00 89.81 208 ASP A N 1
ATOM 1540 C CA . ASP A 1 208 ? -2.533 14.370 -6.421 1.00 89.81 208 ASP A CA 1
ATOM 1541 C C . ASP A 1 208 ? -1.431 14.954 -5.524 1.00 89.81 208 ASP A C 1
ATOM 1543 O O . ASP A 1 208 ? -0.552 15.683 -5.983 1.00 89.81 208 ASP A O 1
ATOM 1547 N N . VAL A 1 209 ? -1.488 14.617 -4.237 1.00 90.56 209 VAL A N 1
ATOM 1548 C CA . VAL A 1 209 ? -0.485 15.002 -3.244 1.00 90.56 209 VAL A CA 1
ATOM 1549 C C . VAL A 1 209 ? 0.602 13.941 -3.213 1.00 90.56 209 VAL A C 1
ATOM 1551 O O . VAL A 1 209 ? 0.332 12.755 -3.021 1.00 90.56 209 VAL A O 1
ATOM 1554 N N . ASP A 1 210 ? 1.839 14.391 -3.372 1.00 85.88 210 ASP A N 1
ATOM 1555 C CA . ASP A 1 210 ? 3.016 13.533 -3.385 1.00 85.88 210 ASP A CA 1
ATOM 1556 C C . ASP A 1 210 ? 3.520 13.195 -1.972 1.00 85.88 210 ASP A C 1
ATOM 1558 O O . ASP A 1 210 ? 3.030 13.720 -0.968 1.00 85.88 210 ASP A O 1
ATOM 1562 N N . ALA A 1 211 ? 4.544 12.336 -1.899 1.00 88.44 211 ALA A N 1
ATOM 1563 C CA . ALA A 1 211 ? 5.250 11.982 -0.665 1.00 88.44 211 ALA A CA 1
ATOM 1564 C C . ALA A 1 211 ? 4.313 11.485 0.451 1.00 88.44 211 ALA A C 1
ATOM 1566 O O . ALA A 1 211 ? 4.519 11.770 1.633 1.00 88.44 211 ALA A O 1
ATOM 1567 N N . CYS A 1 212 ? 3.268 10.754 0.069 1.00 91.94 212 CYS A N 1
ATOM 1568 C CA . CYS A 1 212 ? 2.348 10.109 0.989 1.00 91.94 212 CYS A CA 1
ATOM 1569 C C . CYS A 1 212 ? 2.473 8.597 0.842 1.00 91.94 212 CYS A C 1
ATOM 1571 O O . CYS A 1 212 ? 2.079 8.035 -0.176 1.00 91.94 212 CYS A O 1
ATOM 1573 N N . GLU A 1 213 ? 2.961 7.937 1.885 1.00 94.12 213 GLU A N 1
ATOM 1574 C CA . GLU A 1 213 ? 2.894 6.486 1.975 1.00 94.12 213 GLU A CA 1
ATOM 1575 C C . GLU A 1 213 ? 1.471 6.087 2.378 1.00 94.12 213 GLU A C 1
ATOM 1577 O O . GLU A 1 213 ? 0.941 6.566 3.388 1.00 94.12 213 GLU A O 1
ATOM 1582 N N . VAL A 1 214 ? 0.846 5.213 1.585 1.00 95.94 214 VAL A N 1
ATOM 1583 C CA . VAL A 1 214 ? -0.505 4.704 1.839 1.00 95.94 214 VAL A CA 1
ATOM 1584 C C . VAL A 1 214 ? -0.456 3.200 2.060 1.00 95.94 214 VAL A C 1
ATOM 1586 O O . VAL A 1 214 ? -0.254 2.417 1.133 1.00 95.94 214 VAL A O 1
ATOM 1589 N N . VAL A 1 215 ? -0.725 2.784 3.293 1.00 95.44 215 VAL A N 1
ATOM 1590 C CA . VAL A 1 215 ? -0.781 1.375 3.686 1.00 95.44 215 VAL A CA 1
ATOM 1591 C C . VAL A 1 215 ? -2.232 0.973 3.879 1.00 95.44 215 VAL A C 1
ATOM 1593 O O . VAL A 1 215 ? -2.966 1.562 4.676 1.00 95.44 215 VAL A O 1
ATOM 1596 N N . ARG A 1 216 ? -2.659 -0.064 3.159 1.00 93.69 216 ARG A N 1
ATOM 1597 C CA . ARG A 1 216 ? -3.986 -0.656 3.311 1.00 93.69 216 ARG A CA 1
ATOM 1598 C C . ARG A 1 216 ? -3.856 -1.963 4.070 1.00 93.69 216 ARG A C 1
ATOM 1600 O O . ARG A 1 216 ? -3.065 -2.827 3.708 1.00 93.69 216 ARG A O 1
ATOM 1607 N N . PHE A 1 217 ? -4.671 -2.114 5.099 1.00 92.69 217 PHE A N 1
ATOM 1608 C CA . PHE A 1 217 ? -4.776 -3.342 5.869 1.00 92.69 217 PHE A CA 1
ATOM 1609 C C . PHE A 1 217 ? -6.230 -3.804 5.897 1.00 92.69 217 PHE A C 1
ATOM 1611 O O . PHE A 1 217 ? -7.151 -2.993 6.012 1.00 92.69 217 PHE A O 1
ATOM 1618 N N . THR A 1 218 ? -6.448 -5.106 5.776 1.00 89.88 218 THR A N 1
ATOM 1619 C CA . THR A 1 218 ? -7.779 -5.715 5.809 1.00 89.88 218 THR A CA 1
ATOM 1620 C C . THR A 1 218 ? -7.821 -6.820 6.854 1.00 89.88 218 THR A C 1
ATOM 1622 O O . THR A 1 218 ? -6.795 -7.243 7.382 1.00 89.88 218 THR A O 1
ATOM 1625 N N . ASP A 1 219 ? -9.015 -7.315 7.162 1.00 80.94 219 ASP A N 1
ATOM 1626 C CA . ASP A 1 219 ? -9.188 -8.460 8.053 1.00 80.94 219 ASP A CA 1
ATOM 1627 C C . ASP A 1 219 ? -8.916 -9.828 7.390 1.00 80.94 219 ASP A C 1
ATOM 1629 O O . ASP A 1 219 ? -9.230 -10.867 7.988 1.00 80.94 219 ASP A O 1
ATOM 1633 N N . GLY A 1 220 ? -8.364 -9.821 6.168 1.00 73.62 220 GLY A N 1
ATOM 1634 C CA . GLY A 1 220 ? -7.813 -10.946 5.405 1.00 73.62 220 GLY A CA 1
ATOM 1635 C C . GLY A 1 220 ? -8.815 -11.976 4.876 1.00 73.62 220 GLY A C 1
ATOM 1636 O O . GLY A 1 220 ? -8.579 -12.580 3.837 1.00 73.62 220 GLY A O 1
ATOM 1637 N N . GLU A 1 221 ? -9.918 -12.207 5.585 1.00 75.94 221 GLU A N 1
ATOM 1638 C CA . GLU A 1 221 ? -10.880 -13.262 5.244 1.00 75.94 221 GLU A CA 1
ATOM 1639 C C . GLU A 1 221 ? -12.016 -12.747 4.359 1.00 75.94 221 GLU A C 1
ATOM 1641 O O . GLU A 1 221 ? -12.397 -13.416 3.406 1.00 75.94 221 GLU A O 1
ATOM 1646 N N . ASN A 1 222 ? -12.564 -11.565 4.666 1.00 72.88 222 ASN A N 1
ATOM 1647 C CA . ASN A 1 222 ? -13.735 -11.025 3.964 1.00 72.88 222 ASN A CA 1
ATOM 1648 C C . ASN A 1 222 ? -13.585 -9.551 3.545 1.00 72.88 222 ASN A C 1
ATOM 1650 O O . ASN A 1 222 ? -14.536 -8.979 3.003 1.00 72.88 222 ASN A O 1
ATOM 1654 N N . ASP A 1 223 ? -12.435 -8.937 3.835 1.00 83.75 223 ASP A N 1
ATOM 1655 C CA . ASP A 1 223 ? -12.083 -7.533 3.596 1.00 83.75 223 ASP A CA 1
ATOM 1656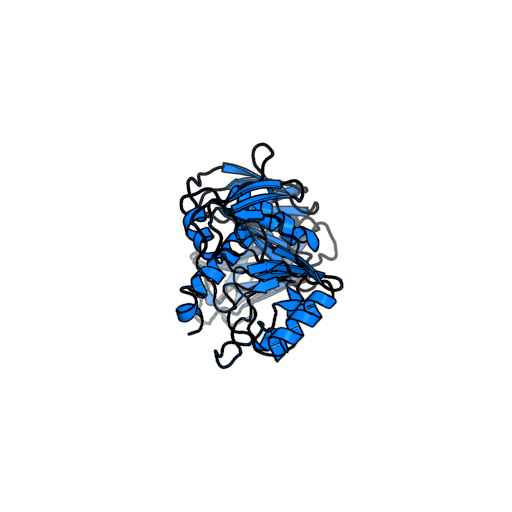 C C . ASP A 1 223 ? -13.167 -6.528 4.023 1.00 83.75 223 ASP A C 1
ATOM 1658 O O . ASP A 1 223 ? -13.352 -5.480 3.398 1.00 83.75 223 ASP A O 1
ATOM 1662 N N . LYS A 1 224 ? -13.921 -6.846 5.085 1.00 89.62 224 LYS A N 1
ATOM 1663 C CA . LYS A 1 224 ? -15.085 -6.042 5.498 1.00 89.62 224 LYS A CA 1
ATOM 1664 C C . LYS A 1 224 ? -14.680 -4.833 6.315 1.00 89.62 224 LYS A C 1
ATOM 1666 O O . LYS A 1 224 ? -15.117 -3.728 6.017 1.00 89.62 224 LYS A O 1
ATOM 1671 N N . VAL A 1 225 ? -13.824 -5.041 7.310 1.00 93.25 225 VAL A N 1
ATOM 1672 C CA . VAL A 1 225 ? -13.214 -3.951 8.074 1.00 93.25 225 VAL A CA 1
ATOM 1673 C C . VAL A 1 225 ? -11.859 -3.666 7.450 1.00 93.25 225 VAL A C 1
ATOM 1675 O O . VAL A 1 225 ? -10.988 -4.537 7.417 1.00 93.25 225 VAL A O 1
ATOM 1678 N N . ARG A 1 226 ? -11.695 -2.452 6.929 1.00 95.19 226 ARG A N 1
ATOM 1679 C CA . ARG A 1 226 ? -10.457 -2.016 6.279 1.00 95.19 226 ARG A CA 1
ATOM 1680 C C . ARG A 1 226 ? -9.854 -0.867 7.058 1.00 95.19 226 ARG A C 1
ATOM 1682 O O . ARG A 1 226 ? -10.573 -0.024 7.585 1.00 95.19 226 ARG A O 1
ATOM 1689 N N . TYR A 1 227 ? -8.535 -0.820 7.081 1.00 96.06 227 TYR A N 1
ATOM 1690 C CA . TYR A 1 227 ? -7.770 0.272 7.648 1.00 96.06 227 TYR A CA 1
ATOM 1691 C C . TYR A 1 227 ? -6.903 0.880 6.557 1.00 96.06 227 TYR A C 1
ATOM 1693 O O . TYR A 1 227 ? -6.273 0.168 5.774 1.00 96.06 227 TYR A O 1
ATOM 1701 N N . VAL A 1 228 ? -6.887 2.203 6.509 1.00 97.19 228 VAL A N 1
ATOM 1702 C CA . VAL A 1 228 ? -6.014 2.977 5.635 1.00 97.19 228 VAL A CA 1
ATOM 1703 C C . VAL A 1 228 ? -5.128 3.812 6.540 1.00 97.19 228 VAL A C 1
ATOM 1705 O O . VAL A 1 228 ? -5.620 4.689 7.251 1.00 97.19 228 VAL A O 1
ATOM 1708 N N . SER A 1 229 ? -3.835 3.510 6.546 1.00 97.19 229 SER A N 1
ATOM 1709 C CA . SER A 1 229 ? -2.837 4.356 7.181 1.00 97.19 229 SER A CA 1
ATOM 1710 C C . SER A 1 229 ? -2.176 5.228 6.130 1.00 97.19 229 SER A C 1
ATOM 1712 O O . SER A 1 229 ? -1.847 4.755 5.044 1.00 97.19 229 SER A O 1
ATOM 1714 N N . ILE A 1 230 ? -2.030 6.507 6.450 1.00 97.06 230 ILE A N 1
ATOM 1715 C CA . ILE A 1 230 ? -1.407 7.493 5.577 1.00 97.06 230 ILE A CA 1
ATOM 1716 C C . ILE A 1 230 ? -0.329 8.184 6.385 1.00 97.06 230 ILE A C 1
ATOM 1718 O O . ILE A 1 230 ? -0.616 8.721 7.456 1.00 97.06 230 ILE A O 1
ATOM 1722 N N . MET A 1 231 ? 0.893 8.185 5.870 1.00 94.94 231 MET A N 1
ATOM 1723 C CA . MET A 1 231 ? 1.998 8.925 6.455 1.00 94.94 231 MET A CA 1
ATOM 1724 C C . MET A 1 231 ? 2.605 9.828 5.397 1.00 94.94 231 MET A C 1
ATOM 1726 O O . MET A 1 231 ? 3.059 9.371 4.351 1.00 94.94 231 MET A O 1
ATOM 1730 N N . ARG A 1 232 ? 2.634 11.126 5.690 1.00 93.06 232 ARG A N 1
ATOM 1731 C CA . ARG A 1 232 ? 3.357 12.081 4.862 1.00 93.06 232 ARG A CA 1
ATOM 1732 C C . ARG A 1 232 ? 4.844 11.986 5.189 1.00 93.06 232 ARG A C 1
ATOM 1734 O O . ARG A 1 232 ? 5.235 12.099 6.355 1.00 93.06 232 ARG A O 1
ATOM 1741 N N . ASP A 1 233 ? 5.670 11.735 4.184 1.00 90.56 233 ASP A N 1
ATOM 1742 C CA . ASP A 1 233 ? 7.072 11.416 4.392 1.00 90.56 233 ASP A CA 1
ATOM 1743 C C . ASP A 1 233 ? 7.909 12.670 4.668 1.00 90.56 233 ASP A C 1
ATOM 1745 O O . ASP A 1 233 ? 8.188 13.473 3.781 1.00 90.56 233 ASP A O 1
ATOM 1749 N N . HIS A 1 234 ? 8.364 12.798 5.913 1.00 88.69 234 HIS A N 1
ATOM 1750 C CA . HIS A 1 234 ? 9.189 13.912 6.383 1.00 88.69 234 HIS A CA 1
ATOM 1751 C C . HIS A 1 234 ? 10.608 13.959 5.781 1.00 88.69 234 HIS A C 1
ATOM 1753 O O . HIS A 1 234 ? 11.350 14.900 6.050 1.00 88.69 234 HIS A O 1
ATOM 1759 N N . ARG A 1 235 ? 11.018 12.944 5.010 1.00 85.94 235 ARG A N 1
ATOM 1760 C CA . ARG A 1 235 ? 12.313 12.879 4.313 1.00 85.94 235 ARG A CA 1
ATOM 1761 C C . ARG A 1 235 ? 12.231 13.400 2.879 1.00 85.94 235 ARG A C 1
ATOM 1763 O O . ARG A 1 235 ? 13.279 13.547 2.256 1.00 85.94 235 ARG A O 1
ATOM 1770 N N . ALA A 1 236 ? 11.032 13.613 2.329 1.00 85.81 236 ALA A N 1
ATOM 1771 C CA . ALA A 1 236 ? 10.903 14.211 1.003 1.00 85.81 236 ALA A CA 1
ATOM 1772 C C . ALA A 1 236 ? 11.142 15.727 1.047 1.00 85.81 236 ALA A C 1
ATOM 1774 O O . ALA A 1 236 ? 10.909 16.387 2.062 1.00 85.81 236 ALA A O 1
ATOM 1775 N N . ALA A 1 237 ? 11.598 16.281 -0.073 1.00 82.12 237 ALA A N 1
ATOM 1776 C CA . ALA A 1 237 ? 11.879 17.707 -0.189 1.00 82.12 237 ALA A CA 1
ATOM 1777 C C . ALA A 1 237 ? 10.609 18.565 -0.063 1.00 82.12 237 ALA A C 1
ATOM 1779 O O . ALA A 1 237 ? 9.610 18.302 -0.728 1.00 82.12 237 ALA A O 1
ATOM 1780 N N . GLY A 1 238 ? 10.671 19.638 0.734 1.00 84.69 238 GLY A N 1
ATOM 1781 C CA . GLY A 1 238 ? 9.628 20.676 0.771 1.00 84.69 238 GLY A CA 1
ATOM 1782 C C . GLY A 1 238 ? 8.267 20.209 1.298 1.00 84.69 238 GLY A C 1
ATOM 1783 O O . GLY A 1 238 ? 7.245 20.819 0.991 1.00 84.69 238 GLY A O 1
ATOM 1784 N N . VAL A 1 239 ? 8.240 19.111 2.052 1.00 89.38 239 VAL A N 1
ATOM 1785 C CA . VAL A 1 239 ? 7.014 18.540 2.606 1.00 89.38 239 VAL A CA 1
ATOM 1786 C C . VAL A 1 239 ? 6.607 19.311 3.859 1.00 89.38 239 VAL A C 1
ATOM 1788 O O . VAL A 1 239 ? 7.220 19.171 4.911 1.00 89.38 239 VAL A O 1
ATOM 1791 N N . GLU A 1 240 ? 5.520 20.065 3.744 1.00 91.81 240 GLU A N 1
ATOM 1792 C CA . GLU A 1 240 ? 4.913 20.840 4.829 1.00 91.81 240 GLU A CA 1
ATOM 1793 C C . GLU A 1 240 ? 3.538 20.268 5.223 1.00 91.81 240 GLU A C 1
ATOM 1795 O O . GLU A 1 240 ? 2.965 19.462 4.475 1.00 91.81 240 GLU A O 1
ATOM 1800 N N . PRO A 1 241 ? 2.986 20.667 6.385 1.00 95.31 241 PRO A N 1
ATOM 1801 C CA . PRO A 1 241 ? 1.571 20.489 6.697 1.00 95.31 241 PRO A CA 1
ATOM 1802 C C . PRO A 1 241 ? 0.664 20.923 5.543 1.00 95.31 241 PRO A C 1
ATOM 1804 O O . PRO A 1 241 ? 0.877 21.974 4.937 1.00 95.31 241 PRO A O 1
ATOM 1807 N N . GLN A 1 242 ? -0.354 20.122 5.237 1.00 95.38 242 GLN A N 1
ATOM 1808 C CA . GLN A 1 242 ? -1.307 20.446 4.177 1.00 95.38 242 GLN A CA 1
ATOM 1809 C C . GLN A 1 242 ? -2.676 19.846 4.472 1.00 95.38 242 GLN A C 1
ATOM 1811 O O . GLN A 1 242 ? -2.780 18.670 4.833 1.00 95.38 242 GLN A O 1
ATOM 1816 N N . ASP A 1 243 ? -3.716 20.633 4.222 1.00 97.44 243 ASP A N 1
ATOM 1817 C CA . ASP A 1 243 ? -5.082 20.140 4.135 1.00 97.44 243 ASP A CA 1
ATOM 1818 C C . ASP A 1 243 ? -5.276 19.356 2.838 1.00 97.44 243 ASP A C 1
ATOM 1820 O O . ASP A 1 243 ? -4.937 19.813 1.745 1.00 97.44 243 ASP A O 1
ATOM 1824 N N . VAL A 1 244 ? -5.829 18.155 2.959 1.00 97.88 244 VAL A N 1
ATOM 1825 C CA . VAL A 1 244 ? -6.038 17.247 1.834 1.00 97.88 244 VAL A CA 1
ATOM 1826 C C . VAL A 1 244 ? -7.441 16.659 1.858 1.00 97.88 244 VAL A C 1
ATOM 1828 O O . VAL A 1 244 ? -8.114 16.578 2.888 1.00 97.88 244 VAL A O 1
ATOM 1831 N N . THR A 1 245 ? -7.861 16.180 0.693 1.00 98.12 245 THR A N 1
ATOM 1832 C CA . THR A 1 245 ? -9.006 15.290 0.532 1.00 98.12 245 THR A CA 1
ATOM 1833 C C . THR A 1 245 ? -8.500 13.897 0.182 1.00 98.12 245 THR A C 1
ATOM 1835 O O . THR A 1 245 ? -7.867 13.695 -0.853 1.00 98.12 245 THR A O 1
ATOM 1838 N N . ILE A 1 246 ? -8.794 12.927 1.040 1.00 98.12 246 ILE A N 1
ATOM 1839 C CA . ILE A 1 246 ? -8.554 11.508 0.785 1.00 98.12 246 ILE A CA 1
ATOM 1840 C C . ILE A 1 246 ? -9.783 10.955 0.068 1.00 98.12 246 ILE A C 1
ATOM 1842 O O . ILE A 1 246 ? -10.897 11.069 0.574 1.00 98.12 246 ILE A O 1
ATOM 1846 N N . LEU A 1 247 ? -9.575 10.347 -1.093 1.00 97.56 247 LEU A N 1
ATOM 1847 C CA . LEU A 1 247 ? -10.597 9.727 -1.929 1.00 97.56 247 LEU A CA 1
ATOM 1848 C C . LEU A 1 247 ? -10.545 8.210 -1.742 1.00 97.56 247 LEU A C 1
ATOM 1850 O O . LEU A 1 247 ? -9.506 7.582 -1.974 1.00 97.56 247 LEU A O 1
ATOM 1854 N N . LEU A 1 248 ? -11.661 7.623 -1.321 1.00 97.19 248 LEU A N 1
ATOM 1855 C CA . LEU A 1 248 ? -11.808 6.191 -1.071 1.00 97.19 248 LEU A CA 1
ATOM 1856 C C . LEU A 1 248 ? -12.432 5.492 -2.289 1.00 97.19 248 LEU A C 1
ATOM 1858 O O . LEU A 1 248 ? -13.113 6.132 -3.087 1.00 97.19 248 LEU A O 1
ATOM 1862 N N . PRO A 1 249 ? -12.233 4.170 -2.459 1.00 92.75 249 PRO A N 1
ATOM 1863 C CA . PRO A 1 249 ? -12.756 3.465 -3.630 1.00 92.75 249 PRO A CA 1
ATOM 1864 C C . PRO A 1 249 ? -14.278 3.264 -3.592 1.00 92.75 249 PRO A C 1
ATOM 1866 O O . PRO A 1 249 ? -14.869 2.924 -4.611 1.00 92.75 249 PRO A O 1
ATOM 1869 N N . GLU A 1 250 ? -14.891 3.395 -2.415 1.00 94.56 250 GLU A N 1
ATOM 1870 C CA . GLU A 1 250 ? -16.330 3.275 -2.186 1.00 94.56 250 GLU A CA 1
ATOM 1871 C C . GLU A 1 250 ? -16.702 3.950 -0.859 1.00 94.56 250 GLU A C 1
ATOM 1873 O O . GLU A 1 250 ? -15.841 4.128 0.010 1.00 94.56 250 GLU A O 1
ATOM 1878 N N . SER A 1 251 ? -17.984 4.285 -0.691 1.00 96.75 251 SER A N 1
ATOM 1879 C CA . SER A 1 251 ? -18.501 4.828 0.568 1.00 96.75 251 SER A CA 1
ATOM 1880 C C . SER A 1 251 ? -18.413 3.803 1.700 1.00 96.75 251 SER A C 1
ATOM 1882 O O . SER A 1 251 ? -18.656 2.612 1.498 1.00 96.75 251 SER A O 1
ATOM 1884 N N . ALA A 1 252 ? -18.098 4.273 2.903 1.00 97.19 252 ALA A N 1
ATOM 1885 C CA . ALA A 1 252 ? -18.067 3.464 4.116 1.00 97.19 252 ALA A CA 1
ATOM 1886 C C . ALA A 1 252 ? -18.402 4.317 5.346 1.00 97.19 252 ALA A C 1
ATOM 1888 O O . ALA A 1 252 ? -18.453 5.543 5.268 1.00 97.19 252 ALA A O 1
ATOM 1889 N N . TRP A 1 253 ? -18.616 3.673 6.492 1.00 97.81 253 TRP A N 1
ATOM 1890 C CA . TRP A 1 253 ? -18.613 4.337 7.793 1.00 97.81 253 TRP A CA 1
ATOM 1891 C C . TRP A 1 253 ? -17.172 4.568 8.231 1.00 97.81 253 TRP A C 1
ATOM 1893 O O . TRP A 1 253 ? -16.404 3.617 8.406 1.00 97.81 253 TRP A O 1
ATOM 1903 N N . LEU A 1 254 ? -16.809 5.842 8.345 1.00 98.38 254 LEU A N 1
ATOM 1904 C CA . LEU A 1 254 ? -15.439 6.304 8.489 1.00 98.38 254 LEU A CA 1
ATOM 1905 C C . LEU A 1 254 ? -15.155 6.730 9.925 1.00 98.38 254 LEU A C 1
ATOM 1907 O O . LEU A 1 254 ? -15.942 7.446 10.550 1.00 98.38 254 LEU A O 1
ATOM 1911 N N . TYR A 1 255 ? -13.989 6.331 10.422 1.00 98.00 255 TYR A N 1
ATOM 1912 C CA . TYR A 1 255 ? -13.518 6.672 11.759 1.00 98.00 255 TYR A CA 1
ATOM 1913 C C . TYR A 1 255 ? -12.033 7.026 11.720 1.00 98.00 255 TYR A C 1
ATOM 1915 O O . TYR A 1 255 ? -11.246 6.306 11.108 1.00 98.00 255 TYR A O 1
ATOM 1923 N N . ASP A 1 256 ? -11.639 8.102 12.397 1.00 98.00 256 ASP A N 1
ATOM 1924 C CA . ASP A 1 256 ? -10.240 8.361 12.734 1.00 98.00 256 ASP A CA 1
ATOM 1925 C C . ASP A 1 256 ? -9.888 7.531 13.973 1.00 98.00 256 ASP A C 1
ATOM 1927 O O . ASP A 1 256 ? -10.345 7.809 15.085 1.00 98.00 256 ASP A O 1
ATOM 1931 N N . VAL A 1 257 ? -9.083 6.489 13.766 1.00 97.69 257 VAL A N 1
ATOM 1932 C CA . VAL A 1 257 ? -8.703 5.513 14.795 1.00 97.69 257 VAL A CA 1
ATOM 1933 C C . VAL A 1 257 ? -7.806 6.150 15.851 1.00 97.69 257 VAL A C 1
ATOM 1935 O O . VAL A 1 257 ? -7.899 5.806 17.027 1.00 97.69 257 VAL A O 1
ATOM 1938 N N . ARG A 1 258 ? -6.935 7.085 15.453 1.00 96.06 258 ARG A N 1
ATOM 1939 C CA . ARG A 1 258 ? -5.991 7.733 16.374 1.00 96.06 258 ARG A CA 1
ATOM 1940 C C . ARG A 1 258 ? -6.680 8.801 17.211 1.00 96.06 258 ARG A C 1
ATOM 1942 O O . ARG A 1 258 ? -6.375 8.922 18.393 1.00 96.06 258 ARG A O 1
ATOM 1949 N N . ALA A 1 259 ? -7.613 9.542 16.616 1.00 95.44 259 ALA A N 1
ATOM 1950 C CA . ALA A 1 259 ? -8.417 10.532 17.326 1.00 95.44 259 ALA A CA 1
ATOM 1951 C C . ALA A 1 259 ? -9.619 9.922 18.071 1.00 95.44 259 ALA A C 1
ATOM 1953 O O . ALA A 1 259 ? -10.237 10.609 18.882 1.00 95.44 259 ALA A O 1
ATOM 1954 N N . GLY A 1 260 ? -9.978 8.663 17.789 1.00 95.69 260 GLY A N 1
ATOM 1955 C CA . GLY A 1 260 ? -11.168 8.012 18.342 1.00 95.69 260 GLY A CA 1
ATOM 1956 C C . GLY A 1 260 ? -12.465 8.714 17.936 1.00 95.69 260 GLY A C 1
ATOM 1957 O O . GLY A 1 260 ? -13.360 8.891 18.762 1.00 95.69 260 GLY A O 1
ATOM 1958 N N . LYS A 1 261 ? -12.537 9.191 16.686 1.00 95.56 261 LYS A N 1
ATOM 1959 C CA . LYS A 1 261 ? -13.600 10.085 16.211 1.00 95.56 261 LYS A CA 1
ATOM 1960 C C . LYS A 1 261 ? -14.343 9.492 15.019 1.00 95.56 261 LYS A C 1
ATOM 1962 O O . LYS A 1 261 ? -13.732 9.129 14.018 1.00 95.56 261 LYS A O 1
ATOM 1967 N N . ALA A 1 262 ? -15.673 9.483 15.088 1.00 96.75 262 ALA A N 1
ATOM 1968 C CA . ALA A 1 262 ? -16.525 9.189 13.941 1.00 96.75 262 ALA A CA 1
ATOM 1969 C C . ALA A 1 262 ? -16.508 10.346 12.927 1.00 96.75 262 ALA A C 1
ATOM 1971 O O . ALA A 1 262 ? -16.654 11.514 13.296 1.00 96.75 262 ALA A O 1
ATOM 1972 N N . LEU A 1 263 ? -16.343 10.008 11.649 1.00 97.75 263 LEU A N 1
ATOM 1973 C CA . LEU A 1 263 ? -16.344 10.943 10.519 1.00 97.75 263 LEU A CA 1
ATOM 1974 C C . LEU A 1 263 ? -17.630 10.836 9.6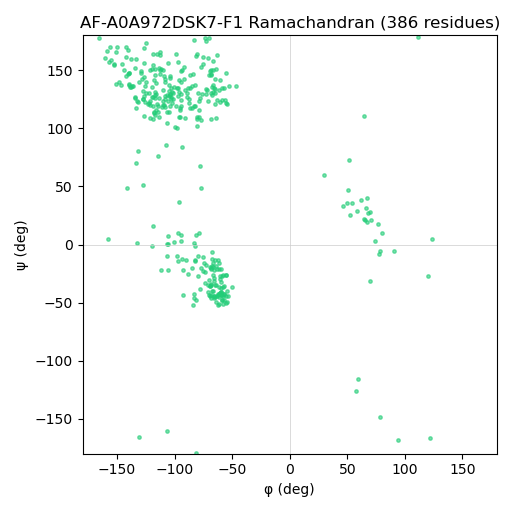79 1.00 97.75 263 LEU A C 1
ATOM 1976 O O . LEU A 1 263 ? -17.893 11.700 8.849 1.00 97.75 263 LEU A O 1
ATOM 1980 N N . GLY A 1 264 ? -18.454 9.814 9.935 1.00 96.88 264 GLY A N 1
ATOM 1981 C CA . GLY A 1 264 ? -19.739 9.590 9.271 1.00 96.88 264 GLY A CA 1
ATOM 1982 C C . GLY A 1 264 ? -19.644 8.652 8.069 1.00 96.88 264 GLY A C 1
ATOM 1983 O O . GLY A 1 264 ? -18.640 7.968 7.877 1.00 96.88 264 GLY A O 1
ATOM 1984 N N . HIS A 1 265 ? -20.719 8.591 7.281 1.00 98.12 265 HIS A N 1
ATOM 1985 C CA . HIS A 1 265 ? -20.796 7.755 6.085 1.00 98.12 265 HIS A CA 1
ATOM 1986 C C . HIS A 1 265 ? -20.451 8.566 4.833 1.00 98.12 265 HIS A C 1
ATOM 1988 O O . HIS A 1 265 ? -21.225 9.437 4.431 1.00 98.12 265 HIS A O 1
ATOM 1994 N N . ALA A 1 266 ? -19.293 8.296 4.235 1.00 98.19 266 ALA A N 1
ATOM 1995 C CA . ALA A 1 266 ? -18.792 9.038 3.083 1.00 98.19 266 ALA A CA 1
ATOM 1996 C C . ALA A 1 266 ? -17.796 8.210 2.255 1.00 98.19 266 ALA A C 1
ATOM 1998 O O . ALA A 1 266 ? -17.322 7.156 2.680 1.00 98.19 266 ALA A O 1
ATOM 1999 N N . GLU A 1 267 ? -17.453 8.727 1.076 1.00 97.62 267 GLU A N 1
ATOM 2000 C CA . GLU A 1 267 ? -16.383 8.221 0.201 1.00 97.62 267 GLU A CA 1
ATOM 2001 C C . GLU A 1 267 ? -15.132 9.118 0.212 1.00 97.62 267 GLU A C 1
ATOM 2003 O O . GLU A 1 267 ? -14.144 8.835 -0.467 1.00 97.62 267 GLU A O 1
ATOM 2008 N N . THR A 1 268 ? -15.158 10.201 0.994 1.00 98.00 268 THR A N 1
ATOM 2009 C CA . THR A 1 268 ? -14.051 11.147 1.130 1.00 98.00 268 THR A CA 1
ATOM 2010 C C . THR A 1 268 ? -13.784 11.503 2.588 1.00 98.00 268 THR A C 1
ATOM 2012 O O . THR A 1 268 ? -14.683 11.468 3.430 1.00 98.00 268 THR A O 1
ATOM 2015 N N . ILE A 1 269 ? -12.531 11.851 2.889 1.00 98.31 269 ILE A N 1
ATOM 2016 C CA . ILE A 1 269 ? -12.106 12.357 4.199 1.00 98.31 269 ILE A CA 1
ATOM 2017 C C . ILE A 1 269 ? -11.348 13.661 3.988 1.00 98.31 269 ILE A C 1
ATOM 2019 O O . ILE A 1 269 ? -10.363 13.689 3.255 1.00 98.31 269 ILE A O 1
ATOM 2023 N N . GLN A 1 270 ? -11.788 14.724 4.656 1.00 97.62 270 GLN A N 1
ATOM 2024 C CA . GLN A 1 270 ? -11.042 15.978 4.749 1.00 97.62 270 GLN A CA 1
ATOM 2025 C C . GLN A 1 270 ? -10.212 15.970 6.031 1.00 97.62 270 GLN A C 1
ATOM 2027 O O . GLN A 1 270 ? -10.752 15.749 7.118 1.00 97.62 270 GLN A O 1
ATOM 2032 N N . THR A 1 271 ? -8.904 16.173 5.907 1.00 97.50 271 THR A N 1
ATOM 2033 C CA . THR A 1 271 ? -7.979 16.184 7.047 1.00 97.50 271 THR A CA 1
ATOM 2034 C C . THR A 1 271 ? -6.717 16.964 6.711 1.00 97.50 271 THR A C 1
ATOM 2036 O O . THR A 1 271 ? -6.321 17.039 5.552 1.00 97.50 271 THR A O 1
ATOM 2039 N N . GLU A 1 272 ? -6.036 17.451 7.740 1.00 96.94 272 GLU A N 1
ATOM 2040 C CA . GLU A 1 272 ? -4.651 17.899 7.637 1.00 96.94 272 GLU A CA 1
ATOM 2041 C C . GLU A 1 272 ? -3.704 16.691 7.749 1.00 96.94 272 GLU A C 1
ATOM 2043 O O . GLU A 1 272 ? -3.905 15.805 8.594 1.00 96.94 272 GLU A O 1
ATOM 2048 N N . LEU A 1 273 ? -2.673 16.648 6.902 1.00 96.62 273 LEU A N 1
ATOM 2049 C CA . LEU A 1 273 ? -1.553 15.715 7.015 1.00 96.62 273 LEU A CA 1
ATOM 2050 C C . LEU A 1 273 ? -0.292 16.468 7.435 1.00 96.62 273 LEU A C 1
ATOM 2052 O O . LEU A 1 273 ? 0.187 17.333 6.701 1.00 96.62 273 LEU A O 1
ATOM 2056 N N . LEU A 1 274 ? 0.275 16.086 8.581 1.00 96.06 274 LEU A N 1
ATOM 2057 C CA . LEU A 1 274 ? 1.558 16.599 9.061 1.00 96.06 274 LEU A CA 1
ATOM 2058 C C . LEU A 1 274 ? 2.691 15.635 8.664 1.00 96.06 274 LEU A C 1
ATOM 2060 O O . LEU A 1 274 ? 2.506 14.415 8.749 1.00 96.06 274 LEU A O 1
ATOM 2064 N N . PRO A 1 275 ? 3.877 16.137 8.275 1.00 95.19 275 PRO A N 1
ATOM 2065 C CA . PRO A 1 275 ? 5.041 15.290 8.026 1.00 95.19 275 PRO A CA 1
ATOM 2066 C C . PRO A 1 275 ? 5.388 14.430 9.251 1.00 95.19 275 PRO A C 1
ATOM 2068 O O . PRO A 1 275 ? 5.592 14.945 10.348 1.00 95.19 275 PRO A O 1
ATOM 2071 N N . GLY A 1 276 ? 5.454 13.109 9.072 1.00 94.12 276 GLY A N 1
ATOM 2072 C CA . GLY A 1 276 ? 5.782 12.164 10.146 1.00 94.12 276 GLY A CA 1
ATOM 2073 C C . GLY A 1 276 ? 4.685 11.911 11.194 1.00 94.12 276 GLY A C 1
ATOM 2074 O O . GLY A 1 276 ? 4.938 11.141 12.120 1.00 94.12 276 GLY A O 1
ATOM 2075 N N . ASP A 1 277 ? 3.480 12.487 11.064 1.00 95.25 277 ASP A N 1
ATOM 2076 C CA . ASP A 1 277 ? 2.310 12.100 11.873 1.00 95.25 277 ASP A CA 1
ATOM 2077 C C . ASP A 1 277 ? 1.400 11.168 11.062 1.00 95.25 277 ASP A C 1
ATOM 2079 O O . ASP A 1 277 ? 0.637 11.633 10.210 1.00 95.25 277 ASP A O 1
ATOM 2083 N N . PRO A 1 278 ? 1.453 9.845 11.289 1.00 95.00 278 PRO A N 1
ATOM 2084 C CA . PRO A 1 278 ? 0.592 8.928 10.565 1.00 95.00 278 PRO A CA 1
ATOM 2085 C C . PRO A 1 278 ? -0.868 9.146 10.970 1.00 95.00 278 PRO A C 1
ATOM 2087 O O . PRO A 1 278 ? -1.193 9.200 12.157 1.00 95.00 278 PRO A O 1
ATOM 2090 N N . LYS A 1 279 ? -1.775 9.184 9.995 1.00 97.31 279 LYS A N 1
ATOM 2091 C CA . LYS A 1 279 ? -3.219 9.025 10.215 1.00 97.31 279 LYS A CA 1
ATOM 2092 C C . LYS A 1 279 ? -3.607 7.567 10.005 1.00 97.31 279 LYS A C 1
ATOM 2094 O O . LYS A 1 279 ? -2.982 6.856 9.217 1.00 97.31 279 LYS A O 1
ATOM 2099 N N . ILE A 1 280 ? -4.628 7.109 10.727 1.00 98.00 280 ILE A N 1
ATOM 2100 C CA . ILE A 1 280 ? -5.200 5.770 10.558 1.00 98.00 280 ILE A CA 1
ATOM 2101 C C . ILE A 1 280 ? -6.713 5.920 10.516 1.00 98.00 280 ILE A C 1
ATOM 2103 O O . ILE A 1 280 ? -7.321 6.337 11.500 1.00 98.00 280 ILE A O 1
ATOM 2107 N N . PHE A 1 281 ? -7.308 5.545 9.391 1.00 98.25 281 PHE A N 1
ATOM 2108 C CA . PHE A 1 281 ? -8.749 5.559 9.196 1.00 98.25 281 PHE A CA 1
ATOM 2109 C C . PHE A 1 281 ? -9.286 4.139 9.125 1.00 98.25 281 PHE A C 1
ATOM 2111 O O . PHE A 1 281 ? -8.738 3.308 8.401 1.00 98.25 281 PHE A O 1
ATOM 2118 N N . ALA A 1 282 ? -10.364 3.865 9.854 1.00 97.38 282 ALA A N 1
ATOM 2119 C CA . ALA A 1 282 ? -11.126 2.634 9.716 1.00 97.38 282 ALA A CA 1
ATOM 2120 C C . ALA A 1 282 ? -12.334 2.871 8.804 1.00 97.38 282 ALA A C 1
ATOM 2122 O O . ALA A 1 282 ? -13.036 3.873 8.935 1.00 97.38 282 ALA A O 1
ATOM 2123 N N . LEU A 1 283 ? -12.554 1.938 7.881 1.00 97.06 283 LEU A N 1
ATOM 2124 C CA . LEU A 1 283 ? -13.641 1.924 6.911 1.00 97.06 283 LEU A CA 1
ATOM 2125 C C . LEU A 1 283 ? -14.479 0.672 7.174 1.00 97.06 283 LEU A C 1
ATOM 2127 O O . LEU A 1 283 ? -14.029 -0.448 6.899 1.00 97.06 283 LEU A O 1
ATOM 2131 N N . LEU A 1 284 ? -15.678 0.860 7.720 1.00 95.75 284 LEU A N 1
ATOM 2132 C CA . LEU A 1 284 ? -16.609 -0.217 8.055 1.00 95.75 284 LEU A CA 1
ATOM 2133 C C . LEU A 1 284 ? -17.828 -0.193 7.115 1.00 95.75 284 LEU A C 1
ATOM 2135 O O . LEU A 1 284 ? -18.230 0.879 6.665 1.00 95.75 284 LEU A O 1
ATOM 2139 N N . PRO A 1 285 ? -18.456 -1.346 6.821 1.00 94.31 285 PRO A N 1
ATOM 2140 C CA . PRO A 1 285 ? -19.627 -1.395 5.946 1.00 94.31 285 PRO A CA 1
ATOM 2141 C C . PRO A 1 285 ? -20.928 -0.988 6.662 1.00 94.31 285 PRO A C 1
ATOM 2143 O O . PRO A 1 285 ? -21.943 -0.776 6.010 1.00 94.31 285 PRO A O 1
ATOM 2146 N N . TYR A 1 286 ? -20.892 -0.835 7.986 1.00 95.12 286 TYR A N 1
ATOM 2147 C CA . TYR A 1 286 ? -22.009 -0.439 8.840 1.00 95.12 286 TYR A CA 1
ATOM 2148 C C . TYR A 1 286 ? -21.522 0.490 9.955 1.00 95.12 286 TYR A C 1
ATOM 2150 O O . TYR A 1 286 ? -20.336 0.522 10.292 1.00 95.12 286 TYR A O 1
ATOM 2158 N N . GLU A 1 287 ? -22.458 1.218 10.556 1.00 96.19 287 GLU A N 1
ATOM 2159 C CA . GLU A 1 287 ? -22.192 2.045 11.727 1.00 96.19 287 GLU A CA 1
ATOM 2160 C C . GLU A 1 287 ? -21.982 1.164 12.960 1.00 96.19 287 GLU A C 1
ATOM 2162 O O . GLU A 1 287 ? -22.778 0.265 13.236 1.00 96.19 287 GLU A O 1
ATOM 2167 N N . VAL A 1 288 ? -20.951 1.449 13.745 1.00 95.38 288 VAL A N 1
ATOM 2168 C CA . VAL A 1 288 ? -20.857 0.994 15.136 1.00 95.38 288 VAL A CA 1
ATOM 2169 C C . VAL A 1 288 ? -21.391 2.115 16.019 1.00 95.38 288 VAL A C 1
ATOM 2171 O O . VAL A 1 288 ? -20.850 3.216 16.003 1.00 95.38 288 VAL A O 1
ATOM 2174 N N . LYS A 1 289 ? -22.458 1.830 16.767 1.00 93.81 289 LYS A N 1
ATOM 2175 C CA . LYS A 1 289 ? -23.175 2.805 17.598 1.00 93.81 289 LYS A CA 1
ATOM 2176 C C . LYS A 1 289 ? -22.505 2.984 18.954 1.00 93.81 289 LYS A C 1
ATOM 2178 O O . LYS A 1 289 ? -22.354 4.103 19.431 1.00 93.81 289 LYS A O 1
ATOM 2183 N N . THR A 1 290 ? -22.144 1.872 19.594 1.00 93.50 290 THR A N 1
ATOM 2184 C CA . THR A 1 290 ? -21.476 1.857 20.900 1.00 93.50 290 THR A CA 1
ATOM 2185 C C . THR A 1 290 ? -20.889 0.473 21.205 1.00 93.50 290 THR A C 1
ATOM 2187 O O . THR A 1 290 ? -21.045 -0.482 20.441 1.00 93.50 290 THR A O 1
ATOM 2190 N N . VAL A 1 291 ? -20.218 0.364 22.349 1.00 95.38 291 VAL A N 1
ATOM 2191 C CA . VAL A 1 291 ? -19.857 -0.893 23.010 1.00 95.38 291 VAL A CA 1
ATOM 2192 C C . VAL A 1 291 ? -20.541 -0.912 24.366 1.00 95.38 291 VAL A C 1
ATOM 2194 O O . VAL A 1 291 ? -20.584 0.112 25.038 1.00 95.38 291 VAL A O 1
ATOM 2197 N N . THR A 1 292 ? -21.029 -2.060 24.806 1.00 96.62 292 THR A N 1
ATOM 2198 C CA . THR A 1 292 ? -21.531 -2.251 26.168 1.00 96.62 292 THR A CA 1
ATOM 2199 C C . THR A 1 292 ? -20.735 -3.331 26.878 1.00 96.62 292 THR A C 1
ATOM 2201 O O . THR A 1 292 ? -20.168 -4.224 26.247 1.00 96.62 292 THR A O 1
ATOM 2204 N N . VAL A 1 293 ? -20.650 -3.212 28.202 1.00 97.06 293 VAL A N 1
ATOM 2205 C CA . VAL A 1 293 ? -19.973 -4.172 29.074 1.00 97.06 293 VAL A CA 1
ATOM 2206 C C . VAL A 1 293 ? -20.903 -4.500 30.227 1.00 97.06 293 VAL A C 1
ATOM 2208 O O . VAL A 1 293 ? -21.291 -3.609 30.982 1.00 97.06 293 VAL A O 1
ATOM 2211 N N . GLU A 1 294 ? -21.207 -5.780 30.386 1.00 95.81 294 GLU A N 1
ATOM 2212 C CA . GLU A 1 294 ? -22.031 -6.296 31.470 1.00 95.81 294 GLU A CA 1
ATOM 2213 C C . GLU A 1 294 ? -21.185 -7.233 32.341 1.00 95.81 294 GLU A C 1
ATOM 2215 O O . GLU A 1 294 ? -20.703 -8.262 31.855 1.00 95.81 294 GLU A O 1
ATOM 2220 N N . PRO A 1 295 ? -20.949 -6.897 33.623 1.00 94.88 295 PRO A N 1
ATOM 2221 C CA . PRO A 1 295 ? -20.333 -7.839 34.543 1.00 94.88 295 PRO A CA 1
ATOM 2222 C C . PRO A 1 295 ? -21.314 -8.984 34.813 1.00 94.88 295 PRO A C 1
ATOM 2224 O O . PRO A 1 295 ? -22.469 -8.751 35.166 1.00 94.88 295 PRO A O 1
ATOM 2227 N N . GLY A 1 296 ? -20.855 -10.231 34.692 1.00 92.06 296 GLY A N 1
ATOM 2228 C CA . GLY A 1 296 ? -21.697 -11.398 34.978 1.00 92.06 296 GLY A CA 1
ATOM 2229 C C . GLY A 1 296 ? -22.046 -11.532 36.464 1.00 92.06 296 GLY A C 1
ATOM 2230 O O . GLY A 1 296 ? -23.029 -12.180 36.815 1.00 92.06 296 GLY A O 1
ATOM 2231 N N . VAL A 1 297 ? -21.259 -10.897 37.339 1.00 91.19 297 VAL A N 1
ATOM 2232 C CA . VAL A 1 297 ? -21.520 -10.744 38.776 1.00 91.19 297 VAL A CA 1
ATOM 2233 C C . VAL A 1 297 ? -21.065 -9.362 39.244 1.00 91.19 297 VAL A C 1
ATOM 2235 O O . VAL A 1 297 ? -20.054 -8.845 38.778 1.00 91.19 297 VAL A O 1
ATOM 2238 N N . SER A 1 298 ? -21.782 -8.760 40.193 1.00 88.56 298 SER A N 1
ATOM 2239 C CA . SER A 1 298 ? -21.429 -7.439 40.739 1.00 88.56 298 SER A CA 1
ATOM 2240 C C . SER A 1 298 ? -20.270 -7.473 41.743 1.00 88.56 298 SER A C 1
ATOM 2242 O O . SER A 1 298 ? -19.639 -6.442 41.978 1.00 88.56 298 SER A O 1
ATOM 2244 N N . LYS A 1 299 ? -19.989 -8.646 42.321 1.00 95.19 299 LYS A N 1
ATOM 2245 C CA . LYS A 1 299 ? -18.964 -8.881 43.344 1.00 95.19 299 LYS A CA 1
ATOM 2246 C C . LYS A 1 299 ? -18.187 -10.153 43.032 1.00 95.19 299 LYS A C 1
ATOM 2248 O O . LYS A 1 299 ? -18.792 -11.166 42.680 1.00 95.19 299 LYS A O 1
ATOM 2253 N N . VAL A 1 300 ? -16.867 -10.108 43.179 1.00 96.25 300 VAL A N 1
ATOM 2254 C CA . VAL A 1 300 ? -15.961 -11.230 42.904 1.00 96.25 300 VAL A CA 1
ATOM 2255 C C . VAL A 1 300 ? -14.988 -11.391 44.063 1.00 96.25 300 VAL A C 1
ATOM 2257 O O . VAL A 1 300 ? -14.252 -10.468 44.388 1.00 96.25 300 VAL A O 1
ATOM 2260 N N . ALA A 1 301 ? -14.936 -12.573 44.670 1.00 96.44 301 ALA A N 1
ATOM 2261 C CA . ALA A 1 301 ? -13.903 -12.877 45.655 1.00 96.44 301 ALA A CA 1
ATOM 2262 C C . ALA A 1 301 ? -12.524 -13.005 44.984 1.00 96.44 301 ALA A C 1
ATOM 2264 O O . ALA A 1 301 ? -12.414 -13.534 43.873 1.00 96.44 301 ALA A O 1
ATOM 2265 N N . VAL A 1 302 ? -11.452 -12.602 45.667 1.00 96.06 302 VAL A N 1
ATOM 2266 C CA . VAL A 1 302 ? -10.086 -12.911 45.213 1.00 96.06 302 VAL A CA 1
ATOM 2267 C C . VAL A 1 302 ? -9.914 -14.416 44.952 1.00 96.06 302 VAL A C 1
ATOM 2269 O O . VAL A 1 302 ? -10.381 -15.269 45.709 1.00 96.06 302 VAL A O 1
ATOM 2272 N N . GLY A 1 303 ? -9.263 -14.764 43.842 1.00 95.50 303 GLY A N 1
ATOM 2273 C CA . GLY A 1 303 ? -9.116 -16.140 43.367 1.00 95.50 303 GLY A CA 1
ATOM 2274 C C . GLY A 1 303 ? -10.343 -16.727 42.653 1.00 95.50 303 GLY A C 1
ATOM 2275 O O . GLY A 1 303 ? -10.235 -17.829 42.114 1.00 95.50 303 GLY A O 1
ATOM 2276 N N . ALA A 1 304 ? -11.483 -16.028 42.606 1.00 96.12 304 ALA A N 1
ATOM 2277 C CA . ALA A 1 304 ? -12.643 -16.421 41.806 1.00 96.12 304 ALA A CA 1
ATOM 2278 C C . ALA A 1 304 ? -12.614 -15.780 40.408 1.00 96.12 304 ALA A C 1
ATOM 2280 O O . ALA A 1 304 ? -12.043 -14.713 40.195 1.00 96.12 304 ALA A O 1
ATOM 2281 N N . THR A 1 305 ? -13.240 -16.429 39.426 1.00 96.56 305 THR A N 1
ATOM 2282 C CA . THR A 1 305 ? -13.327 -15.886 38.065 1.00 96.56 305 THR A CA 1
ATOM 2283 C C . THR A 1 305 ? -14.363 -14.764 37.990 1.00 96.56 305 THR A C 1
ATOM 2285 O O . THR A 1 305 ? -15.514 -14.958 38.372 1.00 96.56 305 THR A O 1
ATOM 2288 N N . ALA A 1 306 ? -13.962 -13.623 37.432 1.00 96.69 306 ALA A N 1
ATOM 2289 C CA . ALA A 1 306 ? -14.807 -12.483 37.091 1.00 96.69 306 ALA A CA 1
ATOM 2290 C C . ALA A 1 306 ? -15.187 -12.531 35.595 1.00 96.69 306 ALA A C 1
ATOM 2292 O O . ALA A 1 306 ? -14.342 -12.190 34.760 1.00 96.69 306 ALA A O 1
ATOM 2293 N N . PRO A 1 307 ? -16.397 -12.986 35.218 1.00 97.38 307 PRO A N 1
ATOM 2294 C CA . PRO A 1 307 ? -16.864 -12.964 33.833 1.00 97.38 307 PRO A CA 1
ATOM 2295 C C . PRO A 1 307 ? -17.472 -11.608 33.441 1.00 97.38 307 PRO A C 1
ATOM 2297 O O . PRO A 1 307 ? -18.135 -10.957 34.247 1.00 97.38 307 PRO A O 1
ATOM 2300 N N . PHE A 1 308 ? -17.298 -11.228 32.178 1.00 97.62 308 PHE A N 1
ATOM 2301 C CA . PHE A 1 308 ? -17.887 -10.052 31.545 1.00 97.62 308 PHE A CA 1
ATOM 2302 C C . PHE A 1 308 ? -18.342 -10.404 30.133 1.00 97.62 308 PHE A C 1
ATOM 2304 O O . PHE A 1 308 ? -17.595 -11.038 29.380 1.00 97.62 308 PHE A O 1
ATOM 2311 N N . ASP A 1 309 ? -19.521 -9.926 29.758 1.00 97.12 309 ASP A N 1
ATOM 2312 C CA . ASP A 1 309 ? -19.989 -9.954 28.380 1.00 97.12 309 ASP A CA 1
ATOM 2313 C C . ASP A 1 309 ? -19.873 -8.558 27.774 1.00 97.12 309 ASP A C 1
ATOM 2315 O O . ASP A 1 309 ? -20.310 -7.559 28.343 1.00 97.12 309 ASP A O 1
ATOM 2319 N N . ILE A 1 310 ? -19.237 -8.492 26.610 1.00 97.50 310 ILE A N 1
ATOM 2320 C CA . ILE A 1 310 ? -19.016 -7.269 25.852 1.00 97.50 310 ILE A CA 1
ATOM 2321 C C . ILE A 1 310 ? -19.821 -7.379 24.563 1.00 97.50 310 ILE A C 1
ATOM 2323 O O . ILE A 1 310 ? -19.662 -8.344 23.811 1.00 97.50 310 ILE A O 1
ATOM 2327 N N . THR A 1 311 ? -20.668 -6.390 24.286 1.00 96.62 311 THR A N 1
ATOM 2328 C CA . THR A 1 311 ? -21.456 -6.338 23.049 1.00 96.62 311 THR A CA 1
ATOM 2329 C C . THR A 1 311 ? -21.068 -5.113 22.232 1.00 96.62 311 THR A C 1
ATOM 2331 O O . THR A 1 311 ? -21.033 -3.995 22.733 1.00 96.62 311 THR A O 1
ATOM 2334 N N . ILE A 1 312 ? -20.763 -5.328 20.958 1.00 95.88 312 ILE A N 1
ATOM 2335 C CA . ILE A 1 312 ? -20.545 -4.292 19.953 1.00 95.88 312 ILE A CA 1
ATOM 2336 C C . ILE A 1 312 ? -21.903 -4.029 19.306 1.00 95.88 312 ILE A C 1
ATOM 2338 O O . ILE A 1 312 ? -22.430 -4.877 18.584 1.00 95.88 312 ILE A O 1
ATOM 2342 N N . GLU A 1 313 ? -22.488 -2.872 19.588 1.00 95.12 313 GLU A N 1
ATOM 2343 C CA . GLU A 1 313 ? -23.785 -2.491 19.040 1.00 95.12 313 GLU A CA 1
ATOM 2344 C C . GLU A 1 313 ? -23.586 -1.812 17.691 1.00 95.12 313 GLU A C 1
ATOM 2346 O O . GLU A 1 313 ? -22.888 -0.801 17.587 1.00 95.12 313 GLU A O 1
ATOM 2351 N N . THR A 1 314 ? -24.200 -2.359 16.644 1.00 94.75 314 THR A N 1
ATOM 2352 C CA . THR A 1 314 ? -24.024 -1.859 15.276 1.00 94.75 314 THR A CA 1
ATOM 2353 C C . THR A 1 314 ? -25.358 -1.506 14.616 1.00 94.75 314 THR A C 1
ATOM 2355 O O . THR A 1 314 ? -26.440 -1.704 15.180 1.00 94.75 314 THR A O 1
ATOM 2358 N N . GLY A 1 315 ? -25.289 -0.920 13.424 1.00 92.56 315 GLY A N 1
ATOM 2359 C CA . GLY A 1 315 ? -26.433 -0.728 12.536 1.00 92.56 315 GLY A CA 1
ATOM 2360 C C . GLY A 1 315 ? -26.999 -2.034 11.968 1.00 92.56 315 GLY A C 1
ATOM 2361 O O . GLY A 1 315 ? -28.107 -2.016 11.442 1.00 92.56 315 GLY A O 1
ATOM 2362 N N . GLU A 1 316 ? -26.279 -3.151 12.101 1.00 91.44 316 GLU A N 1
ATOM 2363 C CA . GLU A 1 316 ? -26.661 -4.467 11.588 1.00 91.44 316 GLU A CA 1
ATOM 2364 C C . GLU A 1 316 ? -26.750 -5.525 12.702 1.00 91.44 316 GLU A C 1
ATOM 2366 O O . GLU A 1 316 ? -26.006 -5.505 13.684 1.00 91.44 316 GLU A O 1
ATOM 2371 N N . ASP A 1 317 ? -27.623 -6.518 12.524 1.00 85.31 317 ASP A N 1
ATOM 2372 C CA . ASP A 1 317 ? -27.775 -7.620 13.490 1.00 85.31 317 ASP A CA 1
ATOM 2373 C C . ASP A 1 317 ? -26.607 -8.619 13.447 1.00 85.31 317 ASP A C 1
ATOM 2375 O O . ASP A 1 317 ? -26.362 -9.369 14.396 1.00 85.31 317 ASP A O 1
ATOM 2379 N N . ARG A 1 318 ? -25.903 -8.684 12.311 1.00 86.38 318 ARG A N 1
ATOM 2380 C CA . ARG A 1 318 ? -24.824 -9.645 12.047 1.00 86.38 318 ARG A CA 1
ATOM 2381 C C . ARG A 1 318 ? -23.620 -8.928 11.434 1.00 86.38 318 ARG A C 1
ATOM 2383 O O . ARG A 1 318 ? -23.343 -9.144 10.254 1.00 86.38 318 ARG A O 1
ATOM 2390 N N . PRO A 1 319 ? -22.911 -8.095 12.218 1.00 89.50 319 PRO A N 1
ATOM 2391 C CA . PRO A 1 319 ? -21.782 -7.335 11.710 1.00 89.50 319 PRO A CA 1
ATOM 2392 C C . PRO A 1 319 ? -20.705 -8.281 11.182 1.00 89.50 319 PRO A C 1
ATOM 2394 O O . PRO A 1 319 ? -20.221 -9.168 11.889 1.00 89.50 319 PRO A O 1
ATOM 2397 N N . ALA A 1 320 ? -20.363 -8.108 9.910 1.00 88.12 320 ALA A N 1
ATOM 2398 C CA . ALA A 1 320 ? -19.306 -8.863 9.263 1.00 88.12 320 ALA A CA 1
ATOM 2399 C C . ALA A 1 320 ? -17.940 -8.200 9.481 1.00 88.12 320 ALA A C 1
ATOM 2401 O O . ALA A 1 320 ? -17.815 -6.975 9.457 1.00 88.12 320 ALA A O 1
ATOM 2402 N N . GLY A 1 321 ? -16.905 -9.026 9.603 1.00 90.69 321 GLY A N 1
ATOM 2403 C CA . GLY A 1 321 ? -15.512 -8.593 9.688 1.00 90.69 321 GLY A CA 1
ATOM 2404 C C . GLY A 1 321 ? -14.877 -8.821 11.058 1.00 90.69 321 GLY A C 1
ATOM 2405 O O . GLY A 1 321 ? -15.504 -9.388 11.949 1.00 90.69 321 GLY A O 1
ATOM 2406 N N . LEU A 1 322 ? -13.598 -8.473 11.209 1.00 92.94 322 LEU A N 1
ATOM 2407 C CA . LEU A 1 322 ? -12.856 -8.636 12.463 1.00 92.94 322 LEU A CA 1
ATOM 2408 C C . LEU A 1 322 ? -12.861 -7.343 13.283 1.00 92.94 322 LEU A C 1
ATOM 2410 O O . LEU A 1 322 ? -12.260 -6.343 12.893 1.00 92.94 322 LEU A O 1
ATOM 2414 N N . HIS A 1 323 ? -13.478 -7.394 14.457 1.00 93.62 323 HIS A N 1
ATOM 2415 C CA . HIS A 1 323 ? -13.435 -6.326 15.447 1.00 93.62 323 HIS A CA 1
ATOM 2416 C C . HIS A 1 323 ? -12.315 -6.548 16.455 1.00 93.62 323 HIS A C 1
ATOM 2418 O O . HIS A 1 323 ? -11.982 -7.685 16.795 1.00 93.62 323 HIS A O 1
ATOM 2424 N N . CYS A 1 324 ? -11.786 -5.444 16.981 1.00 94.88 324 CYS A N 1
ATOM 2425 C CA . CYS A 1 324 ? -10.839 -5.438 18.085 1.00 94.88 324 CYS A CA 1
ATOM 2426 C C . CYS A 1 324 ? -11.395 -4.586 19.227 1.00 94.88 324 CYS A C 1
ATOM 2428 O O . CYS A 1 324 ? -11.649 -3.391 19.050 1.00 94.88 324 CYS A O 1
ATOM 2430 N N . VAL A 1 325 ? -11.565 -5.201 20.397 1.00 97.44 325 VAL A N 1
ATOM 2431 C CA . VAL A 1 325 ? -11.902 -4.506 21.640 1.00 97.44 325 VAL A CA 1
ATOM 2432 C C . VAL A 1 325 ? -10.701 -4.562 22.574 1.00 97.44 325 VAL A C 1
ATOM 2434 O O . VAL A 1 325 ? -10.243 -5.640 22.953 1.00 97.44 325 VAL A O 1
ATOM 2437 N N . ARG A 1 326 ? -10.182 -3.400 22.956 1.00 97.75 326 ARG A N 1
ATOM 2438 C CA . ARG A 1 326 ? -9.162 -3.264 23.992 1.00 97.75 326 ARG A CA 1
ATOM 2439 C C . ARG A 1 326 ? -9.847 -3.270 25.349 1.00 97.75 326 ARG A C 1
ATOM 2441 O O . ARG A 1 326 ? -10.660 -2.396 25.622 1.00 97.75 326 ARG A O 1
ATOM 2448 N N . VAL A 1 327 ? -9.506 -4.247 26.182 1.00 98.19 327 VAL A N 1
ATOM 2449 C CA . VAL A 1 327 ? -9.970 -4.329 27.567 1.00 98.19 327 VAL A CA 1
ATOM 2450 C C . VAL A 1 327 ? -8.851 -3.890 28.496 1.00 98.19 327 VAL A C 1
ATOM 2452 O O . VAL A 1 327 ? -7.743 -4.431 28.435 1.00 98.19 327 VAL A O 1
ATOM 2455 N N . GLU A 1 328 ? -9.156 -2.930 29.362 1.00 98.38 328 GLU A N 1
ATOM 2456 C CA . GLU A 1 328 ? -8.245 -2.386 30.363 1.00 98.38 328 GLU A CA 1
ATOM 2457 C C . GLU A 1 328 ? -8.865 -2.449 31.752 1.00 98.38 328 GLU A C 1
ATOM 2459 O O . GLU A 1 328 ? -9.985 -1.997 31.971 1.00 98.38 328 GLU A O 1
ATOM 2464 N N . LEU A 1 329 ? -8.127 -3.022 32.699 1.00 97.81 329 LEU A N 1
ATOM 2465 C CA . LEU A 1 329 ? -8.542 -3.119 34.095 1.00 97.81 329 LEU A CA 1
ATOM 2466 C C . LEU A 1 329 ? -7.802 -2.077 34.925 1.00 97.81 329 LEU A C 1
ATOM 2468 O O . LEU A 1 329 ? -6.572 -2.048 34.927 1.00 97.81 329 LEU A O 1
ATOM 2472 N N . LEU A 1 330 ? -8.548 -1.252 35.652 1.00 98.00 330 LEU A N 1
ATOM 2473 C CA . LEU A 1 330 ? -8.018 -0.346 36.662 1.00 98.00 330 LEU A CA 1
ATOM 2474 C C . LEU A 1 330 ? -8.335 -0.907 38.048 1.00 98.00 330 LEU A C 1
ATOM 2476 O O . LEU A 1 330 ? -9.474 -1.290 38.329 1.00 98.00 330 LEU A O 1
ATOM 2480 N N . ASN A 1 331 ? -7.326 -0.933 38.914 1.00 96.94 331 ASN A N 1
ATOM 2481 C CA . ASN A 1 331 ? -7.500 -1.304 40.316 1.00 96.94 331 ASN A CA 1
ATOM 2482 C C . ASN A 1 331 ? -8.199 -0.173 41.114 1.00 96.94 331 ASN A C 1
ATOM 2484 O O . ASN A 1 331 ? -8.435 0.907 40.563 1.00 96.94 331 ASN A O 1
ATOM 2488 N N . PRO A 1 332 ? -8.487 -0.352 42.418 1.00 97.69 332 PRO A N 1
ATOM 2489 C CA . PRO A 1 332 ? -9.184 0.656 43.223 1.00 97.69 332 PRO A CA 1
ATOM 2490 C C . PRO A 1 332 ? -8.428 1.982 43.376 1.00 97.69 332 PRO A C 1
ATOM 2492 O O . PRO A 1 332 ? -9.038 3.015 43.634 1.00 97.69 332 PRO A O 1
ATOM 2495 N N . ALA A 1 333 ? -7.105 1.977 43.180 1.00 97.25 333 ALA A N 1
ATOM 2496 C CA . ALA A 1 333 ? -6.287 3.188 43.147 1.00 97.25 333 ALA A CA 1
ATOM 2497 C C . ALA A 1 333 ? -6.309 3.897 41.775 1.00 97.25 333 ALA A C 1
ATOM 2499 O O . ALA A 1 333 ? -5.668 4.931 41.611 1.00 97.25 333 ALA A O 1
ATOM 2500 N N . GLY A 1 334 ? -7.016 3.348 40.782 1.00 96.81 334 GLY A N 1
ATOM 2501 C CA . GLY A 1 334 ? -7.071 3.865 39.414 1.00 96.81 334 GLY A CA 1
ATOM 2502 C C . GLY A 1 334 ? -5.869 3.482 38.546 1.00 96.81 334 GLY A C 1
ATOM 2503 O O . GLY A 1 334 ? -5.719 4.013 37.448 1.00 96.81 334 GLY A O 1
ATOM 2504 N N . HIS A 1 335 ? -5.003 2.572 39.000 1.00 97.56 335 HIS A N 1
ATOM 2505 C CA . HIS A 1 335 ? -3.832 2.145 38.234 1.00 97.56 335 HIS A CA 1
ATOM 2506 C C . HIS A 1 335 ? -4.171 1.027 37.246 1.00 97.56 335 HIS A C 1
ATOM 2508 O O . HIS A 1 335 ? -4.825 0.046 37.604 1.00 97.56 335 HIS A O 1
ATOM 2514 N N . LEU A 1 336 ? -3.643 1.144 36.023 1.00 97.81 336 LEU A N 1
ATOM 2515 C CA . LEU A 1 336 ? -3.771 0.132 34.975 1.00 97.81 336 LEU A CA 1
ATOM 2516 C C . LEU A 1 336 ? -3.065 -1.176 35.348 1.00 97.81 336 LEU A C 1
ATOM 2518 O O . LEU A 1 336 ? -1.840 -1.231 35.495 1.00 97.81 336 LEU A O 1
ATOM 2522 N N . VAL A 1 337 ? -3.835 -2.258 35.383 1.00 97.75 337 VAL A N 1
ATOM 2523 C CA . VAL A 1 337 ? -3.369 -3.621 35.632 1.00 97.75 337 VAL A CA 1
ATOM 2524 C C . VAL A 1 337 ? -3.088 -4.311 34.298 1.00 97.75 337 VAL A C 1
ATOM 2526 O O . VAL A 1 337 ? -3.917 -5.015 33.715 1.00 97.75 337 VAL A O 1
ATOM 2529 N N . LYS A 1 338 ? -1.880 -4.070 33.778 1.00 96.69 338 LYS A N 1
ATOM 2530 C CA . LYS A 1 338 ? -1.477 -4.475 32.420 1.00 96.69 338 LYS A CA 1
ATOM 2531 C C . LYS A 1 338 ? -1.593 -5.978 32.155 1.00 96.69 338 LYS A C 1
ATOM 2533 O O . LYS A 1 338 ? -1.960 -6.349 31.051 1.00 96.69 338 LYS A O 1
ATOM 2538 N N . HIS A 1 339 ? -1.302 -6.832 33.137 1.00 96.19 339 HIS A N 1
ATOM 2539 C CA . HIS A 1 339 ? -1.288 -8.288 32.948 1.00 96.19 339 HIS A CA 1
ATOM 2540 C C . HIS A 1 339 ? -2.690 -8.919 32.848 1.00 96.19 339 HIS A C 1
ATOM 2542 O O . HIS A 1 339 ? -2.804 -10.038 32.356 1.00 96.19 339 HIS A O 1
ATOM 2548 N N . TYR A 1 340 ? -3.754 -8.207 33.245 1.00 97.12 340 TYR A N 1
ATOM 2549 C CA . TYR A 1 340 ? -5.141 -8.610 32.965 1.00 97.12 340 TYR A CA 1
ATOM 2550 C C . TYR A 1 340 ? -5.736 -7.918 31.730 1.00 97.12 340 TYR A C 1
ATOM 2552 O O . TYR A 1 340 ? -6.765 -8.347 31.210 1.00 97.12 340 TYR A O 1
ATOM 2560 N N . SER A 1 341 ? -5.087 -6.856 31.251 1.00 97.62 341 SER A N 1
ATOM 2561 C CA . SER A 1 341 ? -5.546 -6.046 30.123 1.00 97.62 341 SER A CA 1
ATOM 2562 C C . SER A 1 341 ? -5.066 -6.643 28.798 1.00 97.62 341 SER A C 1
ATOM 2564 O O . SER A 1 341 ? -3.903 -7.022 28.664 1.00 97.62 341 SER A O 1
ATOM 2566 N N . ARG A 1 342 ? -5.940 -6.731 27.791 1.00 97.75 342 ARG A N 1
ATOM 2567 C CA . ARG A 1 342 ? -5.615 -7.360 26.496 1.00 97.75 342 ARG A CA 1
ATOM 2568 C C . ARG A 1 342 ? -6.535 -6.897 25.375 1.00 97.75 342 ARG A C 1
ATOM 2570 O O . ARG A 1 342 ? -7.588 -6.316 25.615 1.00 97.75 342 ARG A O 1
ATOM 2577 N N . ASN A 1 343 ? -6.130 -7.197 24.146 1.00 97.81 343 ASN A N 1
ATOM 2578 C CA . ASN A 1 343 ? -6.970 -7.026 22.967 1.00 97.81 343 ASN A CA 1
ATOM 2579 C C . ASN A 1 343 ? -7.788 -8.299 22.750 1.00 97.81 343 ASN A C 1
ATOM 2581 O O . ASN A 1 343 ? -7.248 -9.404 22.816 1.00 97.81 343 ASN A O 1
ATOM 2585 N N . LEU A 1 344 ? -9.076 -8.136 22.477 1.00 96.88 344 LEU A N 1
ATOM 2586 C CA . LEU A 1 344 ? -9.994 -9.209 22.136 1.00 96.88 344 LEU A CA 1
ATOM 2587 C C . LEU A 1 344 ? -10.392 -9.053 20.675 1.00 96.88 344 LEU A C 1
ATOM 2589 O O . LEU A 1 344 ? -10.974 -8.039 20.289 1.00 96.88 344 LEU A O 1
ATOM 2593 N N . LEU A 1 345 ? -10.060 -10.058 19.871 1.00 94.19 345 LEU A N 1
ATOM 2594 C CA . LEU A 1 345 ? -10.430 -10.119 18.464 1.00 94.19 345 LEU A CA 1
ATOM 2595 C C . LEU A 1 345 ? -11.698 -10.958 18.312 1.00 94.19 345 LEU A C 1
ATOM 2597 O O . LEU A 1 345 ? -11.773 -12.063 18.850 1.00 94.19 345 LEU A O 1
ATOM 2601 N N . SER A 1 346 ? -12.693 -10.450 17.586 1.00 91.19 346 SER A N 1
ATOM 2602 C CA . SER A 1 346 ? -13.952 -11.167 17.374 1.00 91.19 346 SER A CA 1
ATOM 2603 C C . SER A 1 346 ? -14.579 -10.854 16.025 1.00 91.19 346 SER A C 1
ATOM 2605 O O . SER A 1 346 ? -14.629 -9.704 15.603 1.00 91.19 346 SER A O 1
ATOM 2607 N N . ARG A 1 347 ? -15.122 -11.891 15.378 1.00 90.44 347 ARG A N 1
ATOM 2608 C CA . ARG A 1 347 ? -16.008 -11.763 14.208 1.00 90.44 347 ARG A CA 1
ATOM 2609 C C . ARG A 1 347 ? -17.494 -11.756 14.566 1.00 90.44 347 ARG A C 1
ATOM 2611 O O . ARG A 1 347 ? -18.354 -11.791 13.695 1.00 90.44 347 ARG A O 1
ATOM 2618 N N . LYS A 1 348 ? -17.800 -11.799 15.860 1.00 89.69 348 LYS A N 1
ATOM 2619 C CA . LYS A 1 348 ? -19.154 -11.740 16.405 1.00 89.69 348 LYS A CA 1
ATOM 2620 C C . LYS A 1 348 ? -19.317 -10.429 17.159 1.00 89.69 348 LYS A C 1
ATOM 2622 O O . LYS A 1 348 ? -18.386 -9.994 17.835 1.00 89.69 348 LYS A O 1
ATOM 2627 N N . ALA A 1 349 ? -20.529 -9.882 17.131 1.00 91.75 349 ALA A N 1
ATOM 2628 C CA . ALA A 1 349 ? -20.892 -8.703 17.914 1.00 91.75 349 ALA A CA 1
ATOM 2629 C C . ALA A 1 349 ? -20.705 -8.910 19.428 1.00 91.75 349 ALA A C 1
ATOM 2631 O O . ALA A 1 349 ? -20.470 -7.955 20.152 1.00 91.75 349 ALA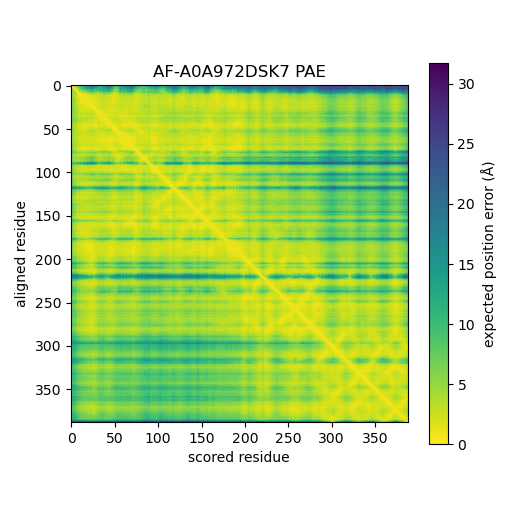 A O 1
ATOM 2632 N N . LYS A 1 350 ? -20.800 -10.154 19.912 1.00 93.62 350 LYS A N 1
ATOM 2633 C CA . LYS A 1 350 ? -20.615 -10.499 21.326 1.00 93.62 350 LYS A CA 1
ATOM 2634 C C . LYS A 1 350 ? -19.249 -11.123 21.572 1.00 93.62 350 LYS A C 1
ATOM 2636 O O . LYS A 1 350 ? -18.840 -12.029 20.841 1.00 93.62 350 LYS A O 1
ATOM 2641 N N . VAL A 1 351 ? -18.586 -10.663 22.626 1.00 94.56 351 VAL A N 1
ATOM 2642 C CA . VAL A 1 351 ? -17.260 -11.095 23.065 1.00 94.56 351 VAL A CA 1
ATOM 2643 C C . VAL A 1 351 ? -17.303 -11.317 24.569 1.00 94.56 351 VAL A C 1
ATOM 2645 O O . VAL A 1 351 ? -17.662 -10.411 25.309 1.00 94.56 351 VAL A O 1
ATOM 2648 N N . SER A 1 352 ? -16.907 -12.496 25.035 1.00 95.38 352 SER A N 1
ATOM 2649 C CA 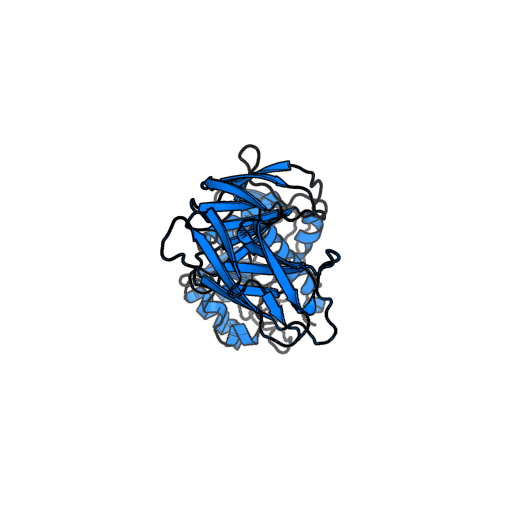. SER A 1 352 ? -16.778 -12.744 26.472 1.00 95.38 352 SER A CA 1
ATOM 2650 C C . SER A 1 352 ? -15.338 -12.506 26.919 1.00 95.38 352 SER A C 1
ATOM 2652 O O . SER A 1 352 ? -14.380 -12.886 26.241 1.00 95.38 352 SER A O 1
ATOM 2654 N N . PHE A 1 353 ? -15.188 -11.889 28.083 1.00 97.12 353 PHE A N 1
ATOM 2655 C CA . PHE A 1 353 ? -13.917 -11.668 28.757 1.00 97.12 353 PHE A CA 1
ATOM 2656 C C . PHE A 1 353 ? -14.008 -12.202 30.179 1.00 97.12 353 PHE A C 1
ATOM 2658 O O . PHE A 1 353 ? -15.034 -12.090 30.840 1.00 97.12 353 PHE A O 1
ATOM 2665 N N . SER A 1 354 ? -12.915 -12.757 30.682 1.00 96.88 354 SER A N 1
ATOM 2666 C CA . SER A 1 354 ? -12.802 -13.041 32.102 1.00 96.88 354 SER A CA 1
ATOM 2667 C C . SER A 1 354 ? -11.377 -12.866 32.587 1.00 96.88 354 SER A C 1
ATOM 2669 O O . SER A 1 354 ? -10.415 -12.977 31.818 1.00 96.88 354 SER A O 1
ATOM 2671 N N . PHE A 1 355 ? -11.245 -12.598 33.877 1.00 96.81 355 PHE A N 1
ATOM 2672 C CA . PHE A 1 355 ? -9.977 -12.674 34.587 1.00 96.81 355 PHE A CA 1
ATOM 2673 C C . PHE A 1 355 ? -10.214 -13.241 35.988 1.00 96.81 355 PHE A C 1
ATOM 2675 O O . PHE A 1 355 ? -11.353 -13.450 36.399 1.00 96.81 355 PHE A O 1
ATOM 2682 N N . THR A 1 356 ? -9.141 -13.563 36.698 1.00 97.44 356 THR A N 1
ATOM 2683 C CA . THR A 1 356 ? -9.203 -14.067 38.073 1.00 97.44 356 THR A CA 1
ATOM 2684 C C . THR A 1 356 ? -8.293 -13.178 38.910 1.00 97.44 356 THR A C 1
ATOM 2686 O O . THR A 1 356 ? -7.085 -13.235 38.674 1.00 97.44 356 THR A O 1
ATOM 2689 N N . PRO A 1 357 ? -8.829 -12.341 39.823 1.00 96.56 357 PRO A N 1
ATOM 2690 C CA . PRO A 1 357 ? -7.997 -11.553 40.721 1.00 96.56 357 PRO A CA 1
ATOM 2691 C C . PRO A 1 357 ? -7.093 -12.486 41.530 1.00 96.56 357 PRO A C 1
ATOM 2693 O O . PRO A 1 357 ? -7.543 -13.518 42.034 1.00 96.56 357 PRO A O 1
ATOM 2696 N N . ALA A 1 358 ? -5.819 -12.147 41.647 1.00 96.56 358 ALA A N 1
ATOM 2697 C CA . ALA A 1 358 ? -4.865 -12.884 42.452 1.00 96.56 358 ALA A CA 1
ATOM 2698 C C . ALA A 1 358 ? -5.222 -12.767 43.940 1.00 96.56 358 ALA A C 1
ATOM 2700 O O . ALA A 1 358 ? -5.877 -11.824 44.376 1.00 96.56 358 ALA A O 1
ATOM 2701 N N . LEU A 1 359 ? -4.750 -13.714 44.752 1.00 95.88 359 LEU A N 1
ATOM 2702 C CA . LEU A 1 359 ? -5.021 -13.719 46.198 1.00 95.88 359 LEU A CA 1
ATOM 2703 C C . LEU A 1 359 ? -4.476 -12.481 46.928 1.00 95.88 359 LEU A C 1
ATOM 2705 O O . LEU A 1 359 ? -4.919 -12.180 48.029 1.00 95.88 359 LEU A O 1
ATOM 2709 N N . ASN A 1 360 ? -3.499 -11.797 46.335 1.00 95.12 360 ASN A N 1
ATOM 2710 C CA . ASN A 1 360 ? -2.877 -10.584 46.855 1.00 95.12 360 ASN A CA 1
ATOM 2711 C C . ASN A 1 360 ? -3.306 -9.311 46.104 1.00 95.12 360 ASN A C 1
ATOM 2713 O O . ASN A 1 360 ? -2.713 -8.257 46.340 1.00 95.12 360 ASN A O 1
ATOM 2717 N N . ASP A 1 361 ? -4.275 -9.397 45.188 1.00 96.56 361 ASP A N 1
ATOM 2718 C CA . ASP A 1 361 ? -4.833 -8.209 44.547 1.00 96.56 361 ASP A CA 1
ATOM 2719 C C . ASP A 1 361 ? -5.639 -7.377 45.561 1.00 96.56 361 ASP A C 1
ATOM 2721 O O . ASP A 1 361 ? -6.262 -7.934 46.469 1.00 96.56 361 ASP A O 1
ATOM 2725 N N . PRO A 1 362 ? -5.643 -6.037 45.436 1.00 96.62 362 PRO A N 1
ATOM 2726 C CA . PRO A 1 362 ? -6.388 -5.177 46.344 1.00 96.62 362 PRO A CA 1
ATOM 2727 C C . PRO A 1 362 ? -7.898 -5.390 46.205 1.00 96.62 362 PRO A C 1
ATOM 2729 O O . PRO A 1 362 ? -8.448 -5.380 45.100 1.00 96.62 362 PRO A O 1
ATOM 2732 N N . THR A 1 363 ? -8.578 -5.497 47.341 1.00 97.25 363 THR A N 1
ATOM 2733 C CA . THR A 1 363 ? -10.039 -5.453 47.413 1.00 97.25 363 THR A CA 1
ATOM 2734 C C . THR A 1 363 ? -10.559 -4.025 47.232 1.00 97.25 363 THR A C 1
ATOM 2736 O O . THR A 1 363 ? -9.820 -3.046 47.369 1.00 97.25 363 THR A O 1
ATOM 2739 N N . GLY A 1 364 ? -11.840 -3.898 46.891 1.00 97.38 364 GLY A N 1
ATOM 2740 C CA . GLY A 1 364 ? -12.519 -2.632 46.619 1.00 97.38 364 GLY A CA 1
ATOM 2741 C C . GLY A 1 364 ? -13.119 -2.578 45.218 1.00 97.38 364 GLY A C 1
ATOM 2742 O O . GLY A 1 364 ? -13.233 -3.594 44.538 1.00 97.38 364 GLY A O 1
ATOM 2743 N N . THR A 1 365 ? -13.505 -1.383 44.778 1.00 97.75 365 THR A N 1
ATOM 2744 C CA . THR A 1 365 ? -14.149 -1.187 43.473 1.00 97.75 365 THR A CA 1
ATOM 2745 C C . THR A 1 365 ? -13.114 -1.090 42.359 1.00 97.75 365 THR A C 1
ATOM 2747 O O . THR A 1 365 ? -12.295 -0.172 42.329 1.00 97.75 365 THR A O 1
ATOM 2750 N N . TRP A 1 366 ? -13.189 -2.013 41.410 1.00 97.75 366 TRP A N 1
ATOM 2751 C CA . TRP A 1 366 ? -12.386 -2.042 40.193 1.00 97.75 366 TRP A CA 1
ATOM 2752 C C . TRP A 1 366 ? -13.175 -1.480 39.009 1.00 97.75 366 TRP A C 1
ATOM 2754 O O . TRP A 1 366 ? -14.403 -1.344 39.048 1.00 97.75 366 TRP A O 1
ATOM 2764 N N . GLN A 1 367 ? -12.461 -1.141 37.935 1.00 97.31 367 GLN A N 1
ATOM 2765 C CA . GLN A 1 367 ? -13.061 -0.671 36.688 1.00 97.31 367 GLN A CA 1
ATOM 2766 C C . GLN A 1 367 ? -12.543 -1.488 35.512 1.00 97.31 367 GLN A C 1
ATOM 2768 O O . GLN A 1 367 ? -11.336 -1.660 35.364 1.00 97.31 367 GLN A O 1
ATOM 2773 N N . LEU A 1 368 ? -13.453 -1.954 34.661 1.00 97.62 368 LEU A N 1
ATOM 2774 C CA . LEU A 1 368 ? -13.133 -2.524 33.360 1.00 97.62 368 LEU A CA 1
ATOM 2775 C C . LEU A 1 368 ? -13.533 -1.519 32.283 1.00 97.62 368 LEU A C 1
ATOM 2777 O O . LEU A 1 368 ? -14.716 -1.233 32.128 1.00 97.62 368 LEU A O 1
ATOM 2781 N N . GLY A 1 369 ? -12.556 -0.981 31.561 1.00 97.56 369 GLY A N 1
ATOM 2782 C CA . GLY A 1 369 ? -12.766 -0.208 30.342 1.00 97.56 369 GLY A CA 1
ATOM 2783 C C . GLY A 1 369 ? -12.723 -1.122 29.122 1.00 97.56 369 GLY A C 1
ATOM 2784 O O . GLY A 1 369 ? -11.814 -1.942 28.998 1.00 97.56 369 GLY A O 1
ATOM 2785 N N . ALA A 1 370 ? -13.690 -0.985 28.221 1.00 97.94 370 ALA A N 1
ATOM 2786 C CA . ALA A 1 370 ? -13.701 -1.642 26.922 1.00 97.94 370 ALA A CA 1
ATOM 2787 C C . ALA A 1 370 ? -13.765 -0.589 25.816 1.00 97.94 370 ALA A C 1
ATOM 2789 O O . ALA A 1 370 ? -14.730 0.171 25.737 1.00 97.94 370 ALA A O 1
ATOM 2790 N N . THR A 1 371 ? -12.753 -0.577 24.952 1.00 97.69 371 THR A N 1
ATOM 2791 C CA . THR A 1 371 ? -12.644 0.346 23.819 1.00 97.69 371 THR A CA 1
ATOM 2792 C C . THR A 1 371 ? -12.715 -0.419 22.506 1.00 97.69 371 THR A C 1
ATOM 2794 O O . THR A 1 371 ? -11.847 -1.247 22.230 1.00 97.69 371 THR A O 1
ATOM 2797 N N . HIS A 1 372 ? -13.702 -0.133 21.657 1.00 97.12 372 HIS A N 1
ATOM 2798 C CA . HIS A 1 372 ? -13.699 -0.639 20.284 1.00 97.12 372 HIS A CA 1
ATOM 2799 C C . HIS A 1 372 ? -12.720 0.176 19.435 1.00 97.12 372 HIS A C 1
ATOM 2801 O O . HIS A 1 372 ? -12.974 1.337 19.098 1.00 97.12 372 HIS A O 1
ATOM 2807 N N . ILE A 1 373 ? -11.587 -0.448 19.099 1.00 96.44 373 ILE A N 1
ATOM 2808 C CA . ILE A 1 373 ? -10.388 0.227 18.586 1.00 96.44 373 ILE A CA 1
ATOM 2809 C C . ILE A 1 373 ? -10.659 1.006 17.305 1.00 96.44 373 ILE A C 1
ATOM 2811 O O . ILE A 1 373 ? -10.232 2.149 17.204 1.00 96.44 373 ILE A O 1
ATOM 2815 N N . ALA A 1 374 ? -11.406 0.434 16.358 1.00 95.50 374 ALA A N 1
ATOM 2816 C CA . ALA A 1 374 ? -11.664 1.096 15.080 1.00 95.50 374 ALA A CA 1
ATOM 2817 C C . ALA A 1 374 ? -12.396 2.440 15.239 1.00 95.50 374 ALA A C 1
ATOM 2819 O O . ALA A 1 374 ? -12.258 3.315 14.397 1.00 95.50 374 ALA A O 1
ATOM 2820 N N . THR A 1 375 ? -13.173 2.596 16.312 1.00 96.00 375 THR A N 1
ATOM 2821 C CA . THR A 1 375 ? -14.085 3.735 16.499 1.00 96.00 375 THR A CA 1
ATOM 2822 C C . THR A 1 375 ? -13.673 4.676 17.625 1.00 96.00 375 THR A C 1
ATOM 2824 O O . THR A 1 375 ? -14.147 5.802 17.676 1.00 96.00 375 THR A O 1
ATOM 2827 N N . GLY A 1 376 ? -12.868 4.200 18.580 1.00 95.94 376 GLY A N 1
ATOM 2828 C CA . GLY A 1 376 ? -12.578 4.901 19.834 1.00 95.94 376 GLY A CA 1
ATOM 2829 C C . GLY A 1 376 ? -13.678 4.834 20.903 1.00 95.94 376 GLY A C 1
ATOM 2830 O O . GLY A 1 376 ? -13.425 5.227 22.044 1.00 95.94 376 GLY A O 1
ATOM 2831 N N . HIS A 1 377 ? -14.873 4.303 20.598 1.00 95.31 377 HIS A N 1
ATOM 2832 C CA . HIS A 1 377 ? -15.946 4.140 21.585 1.00 95.31 377 HIS A CA 1
ATOM 2833 C C . HIS A 1 377 ? -15.465 3.351 22.797 1.00 95.31 377 HIS A C 1
ATOM 2835 O O . HIS A 1 377 ? -15.044 2.203 22.664 1.00 95.31 377 HIS A O 1
ATOM 2841 N N . THR A 1 378 ? -15.552 3.984 23.966 1.00 95.75 378 THR A N 1
ATOM 2842 C CA . THR A 1 378 ? -15.099 3.429 25.238 1.00 95.75 378 THR A CA 1
ATOM 2843 C C . THR A 1 378 ? -16.238 3.440 26.241 1.00 95.75 378 THR A C 1
ATOM 2845 O O . THR A 1 378 ? -16.878 4.472 26.440 1.00 95.75 378 THR A O 1
ATOM 2848 N N . VAL A 1 379 ? -16.461 2.303 26.893 1.00 96.94 379 VAL A N 1
ATOM 2849 C CA . VAL A 1 379 ? -17.398 2.167 28.011 1.00 96.94 379 VAL A CA 1
ATOM 2850 C C . VAL A 1 379 ? -16.692 1.519 29.187 1.00 96.94 379 VAL A C 1
ATOM 2852 O O . VAL A 1 379 ? -15.865 0.625 29.013 1.00 96.94 379 VAL A O 1
ATOM 2855 N N . THR A 1 380 ? -17.031 1.976 30.390 1.00 96.38 380 THR A N 1
ATOM 2856 C CA . THR A 1 380 ? -16.460 1.472 31.637 1.00 96.38 380 THR A CA 1
ATOM 2857 C C . THR A 1 380 ? -17.543 0.838 32.497 1.00 96.38 380 THR A C 1
ATOM 2859 O O . THR A 1 380 ? -18.570 1.462 32.761 1.00 96.38 380 THR A O 1
ATOM 2862 N N . ALA A 1 381 ? -17.284 -0.370 32.988 1.00 95.94 381 ALA A N 1
ATOM 2863 C CA . ALA A 1 381 ? -18.091 -1.046 33.996 1.00 95.94 381 ALA A CA 1
ATOM 2864 C C . ALA A 1 381 ? -17.349 -1.081 35.339 1.00 95.94 381 ALA A C 1
ATOM 2866 O O . ALA A 1 381 ? -16.131 -1.262 35.387 1.00 95.94 381 ALA A O 1
ATOM 2867 N N . ARG A 1 382 ? -18.089 -0.913 36.437 1.00 95.94 382 ARG A N 1
ATOM 2868 C CA . ARG A 1 382 ? -17.580 -1.046 37.810 1.00 95.94 382 ARG A CA 1
ATOM 2869 C C . ARG A 1 382 ? -18.027 -2.371 38.407 1.00 95.94 382 ARG A C 1
ATOM 2871 O O . ARG A 1 382 ? -19.148 -2.804 38.157 1.00 95.94 382 ARG A O 1
ATOM 2878 N N . PHE A 1 383 ? -17.160 -2.974 39.205 1.00 96.06 383 PHE A N 1
ATOM 2879 C CA . PHE A 1 383 ? -17.437 -4.196 39.955 1.00 96.06 383 PHE A CA 1
ATOM 2880 C C . PHE A 1 383 ? -16.567 -4.220 41.213 1.00 96.06 383 PHE A C 1
ATOM 2882 O O . PHE A 1 383 ? -15.512 -3.583 41.242 1.00 96.06 383 PHE A O 1
ATOM 2889 N N . ASP A 1 384 ? -16.995 -4.944 42.241 1.00 97.44 384 ASP A N 1
ATOM 2890 C CA . ASP A 1 384 ? -16.244 -5.030 43.493 1.00 97.44 384 ASP A CA 1
ATOM 2891 C C . ASP A 1 384 ? -15.447 -6.335 43.570 1.00 97.44 384 ASP A C 1
ATOM 2893 O O . ASP A 1 384 ? -15.954 -7.416 43.257 1.00 97.44 384 ASP A O 1
ATOM 2897 N N . VAL A 1 385 ? -14.191 -6.228 44.003 1.00 96.88 385 VAL A N 1
ATOM 2898 C CA . VAL A 1 385 ? -13.358 -7.364 44.402 1.00 96.88 385 VAL A CA 1
ATOM 2899 C C . VAL A 1 385 ? -13.343 -7.432 45.923 1.00 96.88 385 VAL A C 1
ATOM 2901 O O . VAL A 1 385 ? -12.998 -6.454 46.586 1.00 96.88 385 VAL A O 1
ATOM 2904 N N . GLU A 1 386 ? -13.713 -8.576 46.483 1.00 96.44 386 GLU A N 1
ATOM 2905 C CA . GLU A 1 386 ? -13.858 -8.778 47.925 1.00 96.44 386 GLU A CA 1
ATOM 2906 C C . GLU A 1 386 ? -12.895 -9.856 48.437 1.00 96.44 386 GLU A C 1
ATOM 2908 O O . GLU A 1 386 ? -12.319 -10.635 47.668 1.00 96.44 386 GLU A O 1
ATOM 2913 N N . GLU A 1 387 ? -12.700 -9.886 49.755 1.00 90.62 387 GLU A N 1
ATOM 2914 C CA . GLU A 1 387 ? -12.024 -11.010 50.402 1.00 90.62 387 GLU A CA 1
ATOM 2915 C C . GLU A 1 387 ? -12.836 -12.300 50.216 1.00 90.62 387 GLU A C 1
ATOM 2917 O O . GLU A 1 387 ? -14.005 -12.282 49.826 1.00 90.62 387 GLU A O 1
ATOM 2922 N N . ARG A 1 388 ? -12.170 -13.431 50.436 1.00 80.81 388 ARG A N 1
ATOM 2923 C CA . ARG A 1 388 ? -12.733 -14.756 50.187 1.00 80.81 388 ARG A CA 1
ATOM 2924 C C . ARG A 1 388 ? -13.801 -15.171 51.193 1.00 80.81 388 ARG A C 1
ATOM 2926 O O . ARG A 1 388 ? -13.616 -14.879 52.394 1.00 80.81 388 ARG A O 1
#

Mean predicted aligned error: 5.36 Å

Radius of gyration: 27.34 Å; Cα contacts (8 Å, |Δi|>4): 946; chains: 1; bounding box: 58×44×82 Å

pLDDT: mean 93.42, std 6.25, range [49.72, 98.81]

Nearest PDB structures (foldseek):
  6t6g-assembly2_EEE  TM=7.261E-01  e=1.046E-11  Bacteroides salyersiae
  6t5o-assembly1_AAA  TM=7.324E-01  e=3.325E-11  Bacteroides salyersiae
  6t75-assembly1_BBB  TM=7.102E-01  e=2.218E-11  Bacteroides salyersiae
  6t6g-assembly1_AAA  TM=7.007E-01  e=3.733E-11  Bacteroides salyersiae
  7oms-assembly1_AAA  TM=6.986E-01  e=5.282E-11  Bacteroides salyersiae

Secondary structure (DSSP, 8-state):
-HHHHTT--HHHHHHHHHHHHHHTT-------HHHHHTTGGGG-SEEEETT--B--HHHHHHHHHHHHHT-EEEESS-TTSB-TT-PBPSS-TTHHHHTEEE-SSPPB--SPPEEEEETTEEEEES---SBSSEEESSPEEEEEETTEEEEEEEEETTEEEEE--S-TTHHHHHHHHS--HHHHHHHHHHHHTTT---SSEEEETTEE--SEEEEEEE-SSS--SEEEEEEE-TTSTT---EEEEEEEEEEEEEEETTTTEEEEEEEEEEEEE-BT--EEEEEESS-EEEEEEEES-SEEETTS-EEEEEEEEESSSS--S-EEEEEEEE-TTS-B-TTT-EEEEESSSEEEEEE---TTSPPEEEEEEEEETTT--EEEEEEEEE--

Solvent-accessible surface area (backbone atoms only — not comparable to full-atom values): 20300 Å² total; per-residue (Å²): 114,69,37,69,82,72,76,45,57,46,71,47,17,43,48,17,50,51,50,55,38,24,46,56,27,37,84,83,82,91,77,54,68,68,45,38,55,70,53,56,57,78,82,52,60,64,47,78,36,44,57,36,32,55,36,37,76,60,40,43,50,43,53,49,54,41,20,47,74,41,18,34,39,40,27,26,41,71,47,16,38,16,32,76,83,67,43,80,44,92,71,30,76,39,28,76,62,37,11,38,51,61,68,77,74,81,39,76,36,65,83,40,49,28,37,32,78,40,95,91,42,78,47,67,36,97,44,35,29,44,33,46,50,50,41,72,56,76,20,45,64,42,24,31,17,81,91,20,53,14,35,28,42,13,79,34,81,64,15,33,22,32,39,44,25,24,70,47,40,54,45,52,58,24,45,45,70,53,81,50,65,56,54,51,56,50,51,51,55,62,41,41,78,70,69,51,70,51,61,50,48,45,29,42,102,88,41,80,53,70,51,32,40,40,49,79,48,58,57,81,81,75,61,40,33,32,35,43,35,41,30,32,43,64,68,35,52,91,60,60,70,42,70,34,40,37,40,48,82,57,69,24,30,31,14,34,34,81,78,35,34,77,74,47,80,42,40,63,46,80,47,74,46,38,54,68,48,69,46,39,34,26,37,26,86,53,50,74,78,47,50,49,67,45,65,74,53,68,63,34,35,43,65,37,76,44,47,32,45,33,38,53,42,48,76,51,98,73,56,72,38,64,44,47,35,40,37,42,35,25,44,63,88,66,49,76,40,64,92,81,30,49,77,45,77,37,62,50,49,64,44,79,48,70,52,57,48,49,83,82,54,81,61,43,57,30,38,43,36,39,27,37,49,54,42,39,43,66,37,72,38,76,35,34,32,39,78,119

Sequence (388 aa):
HAGTLTGRSHSRAQLGFARLVEDLGLQFDMLSYEQIEQGQLGKYKALLMPASTAVSPAEAEAIREFVESGGLVIADTAPGILDDHCRLVESGLLDGLFGVAPSGLPEKAGEEPIRIDTGGLQAELPMPAFASNIEPAGARPWAVAGTAPAVLVHRAGRGWTVVLNTAIERYESLHAGGDTRAIRQLAARLLDLVGIRPRVRITADGDDVDACEVVRFTDGENDKVRYVSIMRDHRAAGVEPQDVTILLPESAWLYDVRAGKALGHAETIQTELLPGDPKIFALLPYEVKTVTVEPGVSKVAVGATAPFDITIETGEDRPAGLHCVRVELLNPAGHLVKHYSRNLLSRKAKVSFSFTPALNDPTGTWQLGATHIATGHTVTARFDVEER

Foldseek 3Di:
DLCVVLVHDQVLLVVLVCQLQQQQQHDDDDDDLVCLLVLVLVVDQEAEQRVQQEHALSSLVSVLVSQLVAHEYEYADNHQCAYPVRDGDPQGSCCVVLQKDADHHFDADDQAWKAFDDPPDGDTHNWAFGGQRMGGRQWDQRIHGPNRGAWTWHRRNNYIYTHRRTNSSCSLVCQQANDCVSVSVVVQSSCCSRDDHNQKFKDDPRHTDGQKGWDKDALPPPRAKIKIKIARAPRGPPDAKDWIKIAHNDWFFKAFLVVLATPGTDRIDTDIHGHGDMTMMIGHRWAFPAKDKDWPDQEAEAQGKTKIKIFGHIPDPQGAGKWKKWKWKAAPVRDTPVVQTDIDIDRGRMDMGMDHHHLPGDWAKMKIWIAGRNRRHIDIDIHTYDHD